Protein AF-A0A813GKT7-F1 (afdb_monomer)

Foldseek 3Di:
DDDDDDDDDDDDDPVVVVVVVVVVVVVCVVVVVVPPPVPPLCLALQLVQLLVCQVVLPQFQAWEDDQNDIGRHHLLLLVLQFVQSVCCCVVPVPPDSYDYDYDNPTDVQLVVQLVVCSRNVDGDGDLVSLLVNLVVCVVRVRLSSNLRSLVSLVVPDDPVCPVVSVVSLVVVVVPPSSVVVVVCVVPDVDPPDCVVVVSVVVSSVSQLSSLVCCQPVLPSQQAWEDEPNDIDRHRLSLLLSQFVVSVVQCVDPDPCVVVSYHYDPPADPQLVSQLRSCSRNVDRDGPLVCLLVNLVVCVVRVRLSSVLVSLVVLQVPDDLVCLQVNLVSLLVCCVRPSSVVSNVVSVVVCVVDPSSVCSNVVVVCVVVVVVVVVVVVVVVVCVVVPDDPPDPPPVVVVVVVCVVVVVVPVNPDDPVVQPDDFDDDDDDGDDDPDPDDDDDDDPVVVVVVVVD

InterPro domains:
  IPR000210 BTB/POZ domain [PF00651] (52-152)
  IPR000210 BTB/POZ domain [PF00651] (213-315)
  IPR000210 BTB/POZ domain [PS50097] (60-127)
  IPR000210 BTB/POZ domain [PS50097] (221-288)
  IPR000210 BTB/POZ domain [SM00225] (60-157)
  IPR000210 BTB/POZ domain [SM00225] (221-318)
  IPR011333 SKP1/BTB/POZ domain superfamily [G3DSA:3.30.710.10] (30-182)
  IPR011333 SKP1/BTB/POZ domain superfamily [G3DSA:3.30.710.10] (190-343)
  IPR011333 SKP1/BTB/POZ domain superfamily [SSF54695] (42-154)
  IPR011333 SKP1/BTB/POZ domain superfamily [SSF54695] (209-316)

Sequence (452 aa):
MMDGGMSFLPVLSSSKVRDALGAMRRTSLDAGARRTSKKPKQGSLLQERAQHLWEKHEFTDATVTCEGSSFPVHRAVLASASPVLQRAFAGGMSEAASAKFGGRDSNPVPFEALLRFCYTGSLSCPAEGLPQLLELAMLFEMAALSEAAVDALFEGLVSENMRERGQLLKRHGGYPAVQYALRESLCNPLASVDESASKKRKQACLLEERAQHLWEKREFTDATVTCEGSSFPVHRAVLASASPVFQRAFAGGMSEAASARYAIRDSNPVPVEALLRFCYTGSLSCPAEGLPQLLELAVLYEVAALSEAVADALLEGLLPKNVRDRGQLLKRHGGHPGVQAVWPRFLYLVAADHLLAAAWRANQLALGELLMRSLVVMLLQGAKSGAGLGSALEFEGLTSAIEDAGLAWEMGWSIKEMGCSFFADGPVAFFALDTNKVAAPSKQLAAQFAAK

Solvent-accessible surface area (backbone atoms only — not comparable to full-atom values): 25897 Å² total; per-residue (Å²): 136,86,85,84,83,85,81,82,80,82,84,78,53,74,66,59,52,49,51,50,48,53,48,49,50,51,48,47,54,48,44,54,58,66,46,56,64,80,63,74,79,59,62,22,65,39,56,78,36,39,46,53,40,50,80,67,51,52,71,50,67,29,30,40,34,27,76,90,45,77,44,64,33,46,61,44,54,44,25,54,50,13,69,50,49,32,47,52,63,69,66,67,77,43,87,48,60,49,47,82,52,74,61,101,83,39,63,48,66,31,52,51,24,54,54,46,26,50,42,63,54,45,90,61,69,59,83,86,34,38,67,60,31,29,55,48,20,58,74,35,60,22,64,72,54,28,35,52,35,48,52,54,54,61,77,64,60,42,87,90,49,40,64,62,52,49,50,52,49,59,75,42,47,87,38,70,47,46,43,49,53,54,49,46,61,74,72,52,88,76,78,80,84,56,58,73,62,49,52,53,49,53,33,44,51,57,49,46,52,30,28,44,42,56,65,73,65,50,62,78,48,68,28,34,41,32,23,86,91,44,77,42,74,34,45,57,49,53,41,26,67,47,12,67,52,46,27,55,44,55,73,43,95,41,70,34,40,75,65,33,42,44,78,51,73,101,52,60,52,64,31,50,50,26,53,55,47,26,38,35,42,46,49,92,62,68,57,84,84,37,40,66,61,30,34,53,48,20,57,72,38,55,24,50,71,50,20,28,54,39,47,51,53,55,59,77,68,60,41,51,93,45,40,46,65,53,48,51,52,50,57,75,42,37,86,41,78,38,30,38,75,45,50,65,54,51,53,49,56,30,72,73,30,71,61,38,36,49,43,45,44,68,62,54,45,61,59,53,49,49,53,48,49,53,50,51,50,52,54,56,50,44,60,71,69,69,59,72,97,78,64,82,76,57,67,66,57,56,51,48,49,44,56,73,65,56,72,57,69,86,70,81,62,58,74,78,77,70,72,72,78,86,81,88,78,72,101,66,92,76,92,75,82,83,81,64,101,64,83,82,78,62,79,68,63,64,57,62,62,75,75,113

Nearest PDB structures (foldseek):
  3htm-assembly1_B  TM=8.707E-01  e=2.021E-07  Homo sapiens
  4j8z-assembly1_A  TM=7.954E-01  e=6.667E-08  Homo sapiens
  8h3r-assembly1_B  TM=7.547E-01  e=1.204E-06  Homo sapiens
  4hxi-assembly1_A  TM=6.220E-01  e=2.973E-07  Homo sapiens
  8h37-assembly1_N  TM=7.576E-01  e=1.858E-06  Homo sapiens

Organism: Polarella glacialis (NCBI:txid89957)

Secondary structure (DSSP, 8-state):
------PPPP---HHHHHHHHHHHHHHHHHHHHHS---------HHHHHHHHHHHTTTT--EEEEETTEEEEE-HHHHHHH-HHHHHHHHSSTTSSSEEE---TT--HHHHHHHHHHHHHSS----TTTHHHHHHHHHHTT-HHHHHHHHHHHHHT--TTTHHHHHHHHHHTTTSHHHHHHHHHHHH-TT--SSHHHHHHHHHHHHHHHHHHHHHHH-TT--EEEEETTEEEEE-HHHHHHH-HHHHHHHHSSSHHHHHTEEE--S--HHHHHHHHHHHHH------TTTHHHHHHHHHHTT-HHHHHHHHHHHHHT--TTTHHHHHHHHHHTTTSHHHHTTHHHHHHHHHH-HHHHHHHHHHHHHHHHHHHHHHHHHHHHHHHTT--S-S---HHHHHHHHHHTT-STTS---TTTTT------SS------------PPPHHHHHHHTT-

Radius of gyration: 32.95 Å; Cα contacts (8 Å, |Δi|>4): 446; chains: 1; bounding box: 101×41×103 Å

Structure (mmCIF, N/CA/C/O backbone):
data_AF-A0A813GKT7-F1
#
_entry.id   AF-A0A813GKT7-F1
#
loop_
_atom_site.group_PDB
_atom_site.id
_atom_site.type_symbol
_atom_site.label_atom_id
_atom_site.label_alt_id
_atom_site.label_comp_id
_atom_site.label_asym_id
_atom_site.label_entity_id
_atom_site.label_seq_id
_atom_site.pdbx_PDB_ins_code
_atom_site.Cartn_x
_atom_site.Cartn_y
_atom_site.Cartn_z
_atom_site.occupancy
_atom_site.B_iso_or_equiv
_atom_site.auth_seq_id
_atom_site.auth_comp_id
_atom_site.auth_asym_id
_atom_site.auth_atom_id
_atom_site.pdbx_PDB_model_num
ATOM 1 N N . MET A 1 1 ? 72.538 23.166 -3.662 1.00 34.31 1 MET A N 1
ATOM 2 C CA . MET A 1 1 ? 72.496 22.350 -4.892 1.00 34.31 1 MET A CA 1
ATOM 3 C C . MET A 1 1 ? 71.617 21.155 -4.587 1.00 34.31 1 MET A C 1
ATOM 5 O O . MET A 1 1 ? 71.863 20.490 -3.593 1.00 34.31 1 MET A O 1
ATOM 9 N N . MET A 1 2 ? 70.509 21.032 -5.315 1.00 29.70 2 MET A N 1
ATOM 10 C CA . MET A 1 2 ? 69.467 20.029 -5.103 1.00 29.70 2 MET A CA 1
ATOM 11 C C . MET A 1 2 ? 69.839 18.734 -5.829 1.00 29.70 2 MET A C 1
ATOM 13 O O . MET A 1 2 ? 70.113 18.796 -7.023 1.00 29.70 2 MET A O 1
ATOM 17 N N . ASP A 1 3 ? 69.783 17.598 -5.136 1.00 29.12 3 ASP A N 1
ATOM 18 C CA . ASP A 1 3 ? 69.735 16.270 -5.753 1.00 29.12 3 ASP A CA 1
ATOM 19 C C . ASP A 1 3 ? 68.274 15.809 -5.807 1.00 29.12 3 ASP A C 1
ATOM 21 O O . ASP A 1 3 ? 67.636 15.563 -4.783 1.00 29.12 3 ASP A O 1
ATOM 25 N N . GLY A 1 4 ? 67.726 15.748 -7.022 1.00 29.77 4 GLY A N 1
ATOM 26 C CA . GLY A 1 4 ? 66.394 15.228 -7.313 1.00 29.77 4 GLY A CA 1
ATOM 27 C C . GLY A 1 4 ? 66.468 13.775 -7.774 1.00 29.77 4 GLY A C 1
ATOM 28 O O . GLY A 1 4 ? 66.758 13.509 -8.936 1.00 29.77 4 GLY A O 1
ATOM 29 N N . GLY A 1 5 ? 66.170 12.835 -6.877 1.00 28.81 5 GLY A N 1
ATOM 30 C CA . GLY A 1 5 ? 65.927 11.435 -7.225 1.00 28.81 5 GLY A CA 1
ATOM 31 C C . GLY A 1 5 ? 64.455 11.210 -7.576 1.00 28.81 5 GLY A C 1
ATOM 32 O O . GLY A 1 5 ? 63.603 11.232 -6.692 1.00 28.81 5 GLY A O 1
ATOM 33 N N . MET A 1 6 ? 64.144 10.982 -8.855 1.00 29.06 6 MET A N 1
ATOM 34 C CA . MET A 1 6 ? 62.836 10.470 -9.276 1.00 29.06 6 MET A CA 1
ATOM 35 C C . MET A 1 6 ? 62.795 8.946 -9.117 1.00 29.06 6 MET A C 1
ATOM 37 O O . MET A 1 6 ? 63.501 8.220 -9.816 1.00 29.06 6 MET A O 1
ATOM 41 N N . SER A 1 7 ? 61.948 8.455 -8.215 1.00 31.45 7 SER A N 1
ATOM 42 C CA . SER A 1 7 ? 61.589 7.042 -8.107 1.00 31.45 7 SER A CA 1
ATOM 43 C C . SER A 1 7 ? 60.454 6.710 -9.085 1.00 31.45 7 SER A C 1
ATOM 45 O O . SER A 1 7 ? 59.370 7.287 -9.042 1.00 31.45 7 SER A O 1
ATOM 47 N N . PHE A 1 8 ? 60.709 5.766 -9.992 1.00 28.56 8 PHE A N 1
ATOM 48 C CA . PHE A 1 8 ? 59.700 5.194 -10.885 1.00 28.56 8 PHE A CA 1
ATOM 49 C C . PHE A 1 8 ? 58.708 4.329 -10.087 1.00 28.56 8 PHE A C 1
ATOM 51 O O . PHE A 1 8 ? 59.113 3.409 -9.375 1.00 28.56 8 PHE A O 1
ATOM 58 N N . LEU A 1 9 ? 57.404 4.589 -10.231 1.00 28.92 9 LEU A N 1
ATOM 59 C CA . LEU A 1 9 ? 56.345 3.682 -9.771 1.00 28.92 9 LEU A CA 1
ATOM 60 C C . LEU A 1 9 ? 56.322 2.406 -10.640 1.00 28.92 9 LEU A C 1
ATOM 62 O O . LEU A 1 9 ? 56.526 2.496 -11.854 1.00 28.92 9 LEU A O 1
ATOM 66 N N . PRO A 1 10 ? 56.055 1.215 -10.069 1.00 33.56 10 PRO A N 1
ATOM 67 C CA . PRO A 1 10 ? 56.114 -0.031 -10.819 1.00 33.56 10 PRO A CA 1
ATOM 68 C C . PRO A 1 10 ? 54.888 -0.194 -11.728 1.00 33.56 10 PRO A C 1
ATOM 70 O O . PRO A 1 10 ? 53.742 -0.090 -11.291 1.00 33.56 10 PRO A O 1
ATOM 73 N N . VAL A 1 11 ? 55.140 -0.513 -12.998 1.00 36.84 11 VAL A N 1
ATOM 74 C CA . VAL A 1 11 ? 54.123 -0.918 -13.978 1.00 36.84 11 VAL A CA 1
ATOM 75 C C . VAL A 1 11 ? 53.544 -2.274 -13.554 1.00 36.84 11 VAL A C 1
ATOM 77 O O . VAL A 1 11 ? 54.255 -3.278 -13.505 1.00 36.84 11 VAL A O 1
ATOM 80 N N . LEU A 1 12 ? 52.253 -2.318 -13.218 1.00 37.66 12 LEU A N 1
ATOM 81 C CA . LEU A 1 12 ? 51.559 -3.558 -12.855 1.00 37.66 12 LEU A CA 1
ATOM 82 C C . LEU A 1 12 ? 51.325 -4.437 -14.098 1.00 37.66 12 LEU A C 1
ATOM 84 O O . LEU A 1 12 ? 50.901 -3.955 -15.146 1.00 37.66 12 LEU A O 1
ATOM 88 N N . SER A 1 13 ? 51.571 -5.745 -13.977 1.00 44.50 13 SER A N 1
ATOM 89 C CA . SER A 1 13 ? 51.350 -6.720 -15.053 1.00 44.50 13 SER A CA 1
ATOM 90 C C . SER A 1 13 ? 49.856 -6.935 -15.352 1.00 44.50 13 SER A C 1
ATOM 92 O O . SER A 1 13 ? 49.015 -6.862 -14.457 1.00 44.50 13 SER A O 1
ATOM 94 N N . SER A 1 14 ? 49.523 -7.271 -16.608 1.00 45.19 14 SER A N 1
ATOM 95 C CA . SER A 1 14 ? 48.142 -7.464 -17.106 1.00 45.19 14 SER A CA 1
ATOM 96 C C . SER A 1 14 ? 47.293 -8.435 -16.264 1.00 45.19 14 SER A C 1
ATOM 98 O O . SER A 1 14 ? 46.092 -8.223 -16.104 1.00 45.19 14 SER A O 1
ATOM 100 N N . SER A 1 15 ? 47.909 -9.462 -15.667 1.00 41.78 15 SER A N 1
ATOM 101 C CA . SER A 1 15 ? 47.234 -10.385 -14.743 1.00 41.78 15 SER A CA 1
ATOM 102 C C . SER A 1 15 ? 46.820 -9.706 -13.436 1.00 41.78 15 SER A C 1
ATOM 104 O O . SER A 1 15 ? 45.670 -9.817 -13.031 1.00 41.78 15 SER A O 1
ATOM 106 N N . LYS A 1 16 ? 47.705 -8.904 -12.835 1.00 42.78 16 LYS A N 1
ATOM 107 C CA . LYS A 1 16 ? 47.433 -8.167 -11.593 1.00 42.78 16 LYS A CA 1
ATOM 108 C C . LYS A 1 16 ? 46.388 -7.067 -11.789 1.00 42.78 16 LYS A C 1
ATOM 110 O O . LYS A 1 16 ? 45.598 -6.818 -10.886 1.00 42.78 16 LYS A O 1
ATOM 115 N N . VAL A 1 17 ? 46.334 -6.453 -12.975 1.00 43.88 17 VAL A N 1
ATOM 116 C CA . VAL A 1 17 ? 45.268 -5.505 -13.353 1.00 43.88 17 VAL A CA 1
ATOM 117 C C . VAL A 1 17 ? 43.922 -6.221 -13.501 1.00 43.88 17 VAL A C 1
ATOM 119 O O . VAL A 1 17 ? 42.905 -5.713 -13.037 1.00 43.88 17 VAL A O 1
ATOM 122 N N . ARG A 1 18 ? 43.904 -7.424 -14.090 1.00 41.88 18 ARG A N 1
ATOM 123 C CA . ARG A 1 18 ? 42.689 -8.241 -14.235 1.00 41.88 18 ARG A CA 1
ATOM 124 C C . ARG A 1 18 ? 42.170 -8.747 -12.889 1.00 41.88 18 ARG A C 1
ATOM 126 O O . ARG A 1 18 ? 40.963 -8.717 -12.663 1.00 41.88 18 ARG A O 1
ATOM 133 N N . ASP A 1 19 ? 43.066 -9.131 -11.986 1.00 44.91 19 ASP A N 1
ATOM 134 C CA . ASP A 1 19 ? 42.717 -9.555 -10.628 1.00 44.91 19 ASP A CA 1
ATOM 135 C C . ASP A 1 19 ? 42.240 -8.374 -9.773 1.00 44.91 19 ASP A C 1
ATOM 137 O O . ASP A 1 19 ? 41.256 -8.507 -9.047 1.00 44.91 19 ASP A O 1
ATOM 141 N N . ALA A 1 20 ? 42.846 -7.189 -9.926 1.00 39.75 20 ALA A N 1
ATOM 142 C CA . ALA A 1 20 ? 42.386 -5.955 -9.288 1.00 39.75 20 ALA A CA 1
ATOM 143 C C . ALA A 1 20 ? 41.019 -5.490 -9.825 1.00 39.75 20 ALA A C 1
ATOM 145 O O . ALA A 1 20 ? 40.165 -5.088 -9.040 1.00 39.75 20 ALA A O 1
ATOM 146 N N . LEU A 1 21 ? 40.764 -5.614 -11.134 1.00 41.53 21 LEU A N 1
ATOM 147 C CA . LEU A 1 21 ? 39.454 -5.352 -11.748 1.00 41.53 21 LEU A CA 1
ATOM 148 C C . LEU A 1 21 ? 38.406 -6.394 -11.338 1.00 41.53 21 LEU A C 1
ATOM 150 O O . LEU A 1 21 ? 37.258 -6.038 -11.089 1.00 41.53 21 LEU A O 1
ATOM 154 N N . GLY A 1 22 ? 38.781 -7.670 -11.219 1.00 37.72 22 GLY A N 1
ATOM 155 C CA . GLY A 1 22 ? 37.910 -8.742 -10.731 1.00 37.72 22 GLY A CA 1
ATOM 156 C C . GLY A 1 22 ? 37.597 -8.627 -9.236 1.00 37.72 22 GLY A C 1
ATOM 157 O O . GLY A 1 22 ? 36.493 -8.971 -8.808 1.00 37.72 22 GLY A O 1
ATOM 158 N N . ALA A 1 23 ? 38.539 -8.111 -8.444 1.00 40.16 23 ALA A N 1
ATOM 159 C CA . ALA A 1 23 ? 38.333 -7.741 -7.050 1.00 40.16 23 ALA A CA 1
ATOM 160 C C . ALA A 1 23 ? 37.470 -6.477 -6.936 1.00 40.16 23 ALA A C 1
ATOM 162 O O . ALA A 1 23 ? 36.547 -6.484 -6.137 1.00 40.16 23 ALA A O 1
ATOM 163 N N . MET A 1 24 ? 37.669 -5.460 -7.787 1.00 36.12 24 MET A N 1
ATOM 164 C CA . MET A 1 24 ? 36.801 -4.275 -7.876 1.00 36.12 24 MET A CA 1
ATOM 165 C C . MET A 1 24 ? 35.384 -4.602 -8.350 1.00 36.12 24 MET A C 1
ATOM 167 O O . MET A 1 24 ? 34.434 -3.990 -7.882 1.00 36.12 24 MET A O 1
ATOM 171 N N . ARG A 1 25 ? 35.199 -5.582 -9.244 1.00 38.25 25 ARG A N 1
ATOM 172 C CA . ARG A 1 25 ? 33.864 -6.060 -9.645 1.00 38.25 25 ARG A CA 1
ATOM 173 C C . ARG A 1 25 ? 33.168 -6.775 -8.494 1.00 38.25 25 ARG A C 1
ATOM 175 O O . ARG A 1 25 ? 31.987 -6.542 -8.279 1.00 38.25 25 ARG A O 1
ATOM 182 N N . ARG A 1 26 ? 33.899 -7.592 -7.729 1.00 38.06 26 ARG A N 1
ATOM 183 C CA . ARG A 1 26 ? 33.378 -8.252 -6.524 1.00 38.06 26 ARG A CA 1
ATOM 184 C C . ARG A 1 26 ? 33.107 -7.266 -5.398 1.00 38.06 26 ARG A C 1
ATOM 186 O O . ARG A 1 26 ? 32.056 -7.364 -4.797 1.00 38.06 26 ARG A O 1
ATOM 193 N N . THR A 1 27 ? 33.960 -6.268 -5.175 1.00 38.88 27 THR A N 1
ATOM 194 C CA . THR A 1 27 ? 33.705 -5.208 -4.195 1.00 38.88 27 THR A CA 1
ATOM 195 C C . THR A 1 27 ? 32.707 -4.174 -4.686 1.00 38.88 27 THR A C 1
ATOM 197 O O . THR A 1 27 ? 32.141 -3.515 -3.844 1.00 38.88 27 THR A O 1
ATOM 200 N N . SER A 1 28 ? 32.431 -4.027 -5.983 1.00 33.75 28 SER A N 1
ATOM 201 C CA . SER A 1 28 ? 31.343 -3.184 -6.509 1.00 33.75 28 SER A CA 1
ATOM 202 C C . SER A 1 28 ? 30.001 -3.923 -6.506 1.00 33.75 28 SER A C 1
ATOM 204 O O . SER A 1 28 ? 28.976 -3.318 -6.222 1.00 33.75 28 SER A O 1
ATOM 206 N N . LEU A 1 29 ? 29.998 -5.245 -6.704 1.00 37.59 29 LEU A N 1
ATOM 207 C CA . LEU A 1 29 ? 28.835 -6.100 -6.443 1.00 37.59 29 LEU A CA 1
ATOM 208 C C . LEU A 1 29 ? 28.562 -6.210 -4.932 1.00 37.59 29 LEU A C 1
ATOM 210 O O . LEU A 1 29 ? 27.421 -6.053 -4.520 1.00 37.59 29 LEU A O 1
ATOM 214 N N . ASP A 1 30 ? 29.594 -6.355 -4.095 1.00 31.50 30 ASP A N 1
ATOM 215 C CA . ASP A 1 30 ? 29.473 -6.396 -2.630 1.00 31.50 30 ASP A CA 1
ATOM 216 C C . ASP A 1 30 ? 29.314 -5.009 -1.994 1.00 31.50 30 ASP A C 1
ATOM 218 O O . ASP A 1 30 ? 28.700 -4.909 -0.940 1.00 31.50 30 ASP A O 1
ATOM 222 N N . ALA A 1 31 ? 29.820 -3.921 -2.584 1.00 34.09 31 ALA A N 1
ATOM 223 C CA . ALA A 1 31 ? 29.543 -2.544 -2.148 1.00 34.09 31 ALA A CA 1
ATOM 224 C C . ALA A 1 31 ? 28.261 -1.999 -2.774 1.00 34.09 31 ALA A C 1
ATOM 226 O O . ALA A 1 31 ? 27.678 -1.089 -2.201 1.00 34.09 31 ALA A O 1
ATOM 227 N N . GLY A 1 32 ? 27.787 -2.575 -3.879 1.00 32.09 32 GLY A N 1
ATOM 228 C CA . GLY A 1 32 ? 26.411 -2.465 -4.360 1.00 32.09 32 GLY A CA 1
ATOM 229 C C . GLY A 1 32 ? 25.438 -3.283 -3.506 1.00 32.09 32 GLY A C 1
ATOM 230 O O . GLY A 1 32 ? 24.293 -2.885 -3.353 1.00 32.09 32 GLY A O 1
ATOM 231 N N . ALA A 1 33 ? 25.907 -4.357 -2.859 1.00 33.66 33 ALA A N 1
ATOM 232 C CA . ALA A 1 33 ? 25.146 -5.106 -1.857 1.00 33.66 33 ALA A CA 1
ATOM 233 C C . ALA A 1 33 ? 25.251 -4.512 -0.432 1.00 33.66 33 ALA A C 1
ATOM 235 O O . ALA A 1 33 ? 24.319 -4.650 0.355 1.00 33.66 33 ALA A O 1
ATOM 236 N N . ARG A 1 34 ? 26.357 -3.828 -0.080 1.00 29.59 34 ARG A N 1
ATOM 237 C CA . ARG A 1 34 ? 26.596 -3.186 1.240 1.00 29.59 34 ARG A CA 1
ATOM 238 C C . ARG A 1 34 ? 26.280 -1.698 1.287 1.00 29.59 34 ARG A C 1
ATOM 240 O O . ARG A 1 34 ? 25.958 -1.195 2.358 1.00 29.59 34 ARG A O 1
ATOM 247 N N . ARG A 1 35 ? 26.250 -1.000 0.151 1.00 34.12 35 ARG A N 1
ATOM 248 C CA . ARG A 1 35 ? 25.217 0.010 -0.060 1.00 34.12 35 ARG A CA 1
ATOM 249 C C . ARG A 1 35 ? 23.969 -0.771 -0.413 1.00 34.12 35 ARG A C 1
ATOM 251 O O . ARG A 1 35 ? 23.474 -0.699 -1.528 1.00 34.12 35 ARG A O 1
ATOM 258 N N . THR A 1 36 ? 23.394 -1.422 0.597 1.00 32.25 36 THR A N 1
ATOM 259 C CA . THR A 1 36 ? 21.953 -1.310 0.709 1.00 32.25 36 THR A CA 1
ATOM 260 C C . THR A 1 36 ? 21.706 0.174 0.500 1.00 32.25 36 THR A C 1
ATOM 262 O O . THR A 1 36 ? 22.092 1.003 1.336 1.00 32.25 36 THR A O 1
ATOM 265 N N . SER A 1 37 ? 21.134 0.529 -0.651 1.00 30.39 37 SER A N 1
ATOM 266 C CA . SER A 1 37 ? 20.212 1.640 -0.695 1.00 30.39 37 SER A CA 1
ATOM 267 C C . SER A 1 37 ? 19.573 1.657 0.688 1.00 30.39 37 SER A C 1
ATOM 269 O O . SER A 1 37 ? 19.085 0.613 1.148 1.00 30.39 37 SER A O 1
ATOM 271 N N . LYS A 1 38 ? 19.594 2.786 1.395 1.00 32.44 38 LYS A N 1
ATOM 272 C CA . LYS A 1 38 ? 18.432 3.038 2.233 1.00 32.44 38 LYS A CA 1
ATOM 273 C C . LYS A 1 38 ? 17.289 2.911 1.233 1.00 32.44 38 LYS A C 1
ATOM 275 O O . LYS A 1 38 ? 17.041 3.864 0.506 1.00 32.44 38 LYS A O 1
ATOM 280 N N . LYS A 1 39 ? 16.730 1.697 1.077 1.00 31.28 39 LYS A N 1
ATOM 281 C CA . LYS A 1 39 ? 15.491 1.490 0.357 1.00 31.28 39 LYS A CA 1
ATOM 282 C C . LYS A 1 39 ? 14.633 2.559 1.010 1.00 31.28 39 LYS A C 1
ATOM 284 O O . LYS A 1 39 ? 14.606 2.572 2.255 1.00 31.28 39 LYS A O 1
ATOM 289 N N . PRO A 1 40 ? 14.062 3.524 0.270 1.00 33.59 40 PRO A N 1
ATOM 290 C CA . PRO A 1 40 ? 12.991 4.288 0.874 1.00 33.59 40 PRO A CA 1
ATOM 291 C C . PRO A 1 40 ? 12.106 3.227 1.522 1.00 33.59 40 PRO A C 1
ATOM 293 O O . PRO A 1 40 ? 11.829 2.193 0.910 1.00 33.59 40 PRO A O 1
ATOM 296 N N . LYS A 1 41 ? 11.881 3.363 2.830 1.00 44.16 41 LYS A N 1
ATOM 297 C CA . LYS A 1 41 ? 10.975 2.475 3.543 1.00 44.16 41 LYS A CA 1
ATOM 298 C C . LYS A 1 41 ? 9.649 2.709 2.836 1.00 44.16 41 LYS A C 1
ATOM 300 O O . LYS A 1 41 ? 9.001 3.707 3.123 1.00 44.16 41 LYS A O 1
ATOM 305 N N . GLN A 1 42 ? 9.340 1.884 1.837 1.00 43.06 42 GLN A N 1
ATOM 306 C CA . GLN A 1 42 ? 8.120 1.924 1.039 1.00 43.06 42 GLN A CA 1
ATOM 307 C C . GLN A 1 42 ? 6.991 1.371 1.915 1.00 43.06 42 GLN A C 1
ATOM 309 O O . GLN A 1 42 ? 6.312 0.421 1.548 1.00 43.06 42 GLN A O 1
ATOM 314 N N . GLY A 1 43 ? 6.848 1.954 3.112 1.00 41.06 43 GLY A N 1
ATOM 315 C CA . GLY A 1 43 ? 5.642 1.850 3.908 1.00 41.06 43 GLY A CA 1
ATOM 316 C C . GLY A 1 43 ? 4.525 2.365 3.019 1.00 41.06 43 GLY A C 1
ATOM 317 O O . GLY A 1 43 ? 4.648 3.425 2.406 1.00 41.06 43 GLY A O 1
ATOM 318 N N . SER A 1 44 ? 3.538 1.503 2.840 1.00 52.75 44 SER A N 1
ATOM 319 C CA . SER A 1 44 ? 2.592 1.496 1.736 1.00 52.75 44 SER A CA 1
ATOM 320 C C . SER A 1 44 ? 2.023 2.878 1.400 1.00 52.75 44 SER A C 1
ATOM 322 O O . SER A 1 44 ? 1.593 3.633 2.269 1.00 52.75 44 SER A O 1
ATOM 324 N N . LEU A 1 45 ? 1.925 3.190 0.108 1.00 59.94 45 LEU A N 1
ATOM 325 C CA . LEU A 1 45 ? 1.205 4.378 -0.373 1.00 59.94 45 LEU A CA 1
ATOM 326 C C . LEU A 1 45 ? -0.231 4.429 0.174 1.00 59.94 45 LEU A C 1
ATOM 328 O O . LEU A 1 45 ? -0.773 5.512 0.368 1.00 59.94 45 LEU A O 1
ATOM 332 N N . LEU A 1 46 ? -0.838 3.270 0.466 1.00 63.62 46 LEU A N 1
ATOM 333 C CA . LEU A 1 46 ? -2.130 3.197 1.141 1.00 63.62 46 LEU A CA 1
ATOM 334 C C . LEU A 1 46 ? -2.117 3.773 2.555 1.00 63.62 46 LEU A C 1
ATOM 336 O O . LEU A 1 46 ? -3.106 4.382 2.934 1.00 63.62 46 LEU A O 1
ATOM 340 N N . GLN A 1 47 ? -1.047 3.633 3.336 1.00 62.06 47 GLN A N 1
ATOM 341 C CA . GLN A 1 47 ? -0.998 4.165 4.704 1.00 62.06 47 GLN A CA 1
ATOM 342 C C . GLN A 1 47 ? -1.084 5.677 4.762 1.00 62.06 47 GLN A C 1
ATOM 344 O O . GLN A 1 47 ? -1.837 6.221 5.565 1.00 62.06 47 GLN A O 1
ATOM 349 N N . GLU A 1 48 ? -0.326 6.354 3.902 1.00 63.56 48 GLU A N 1
ATOM 350 C CA . GLU A 1 48 ? -0.339 7.816 3.831 1.00 63.56 48 GLU A CA 1
ATOM 351 C C . GLU A 1 48 ? -1.690 8.340 3.326 1.00 63.56 48 GLU A C 1
ATOM 353 O O . GLU A 1 48 ? -2.081 9.470 3.614 1.00 63.56 48 GLU A O 1
ATOM 358 N N . ARG A 1 49 ? -2.426 7.505 2.588 1.00 75.31 49 ARG A N 1
ATOM 359 C CA . ARG A 1 49 ? -3.640 7.894 1.870 1.00 75.31 49 ARG A CA 1
ATOM 360 C C . ARG A 1 49 ? -4.937 7.418 2.529 1.00 75.31 49 ARG A C 1
ATOM 362 O O . ARG A 1 49 ? -5.978 8.030 2.314 1.00 75.31 49 ARG A O 1
ATOM 369 N N . ALA A 1 50 ? -4.894 6.391 3.376 1.00 73.25 50 ALA A N 1
ATOM 370 C CA . ALA A 1 50 ? -6.059 5.850 4.076 1.00 73.25 50 ALA A CA 1
ATOM 371 C C . ALA A 1 50 ? -6.681 6.881 5.026 1.00 73.25 50 ALA A C 1
ATOM 373 O O . ALA A 1 50 ? -7.903 7.005 5.085 1.00 73.25 50 ALA A O 1
ATOM 374 N N . GLN A 1 51 ? -5.856 7.664 5.726 1.00 76.94 51 GLN A N 1
ATOM 375 C CA . GLN A 1 51 ? -6.350 8.756 6.566 1.00 76.94 51 GLN A CA 1
ATOM 376 C C . GLN A 1 51 ? -7.100 9.808 5.737 1.00 76.94 51 GLN A C 1
ATOM 378 O O . GLN A 1 51 ? -8.189 10.226 6.117 1.00 76.94 51 GLN A O 1
ATOM 383 N N . HIS A 1 52 ? -6.552 10.185 4.581 1.00 81.06 52 HIS A N 1
ATOM 384 C CA . HIS A 1 52 ? -7.163 11.166 3.682 1.00 81.06 52 HIS A CA 1
ATOM 385 C C . HIS A 1 52 ? -8.502 10.687 3.111 1.00 81.06 52 HIS A C 1
ATOM 387 O O . HIS A 1 52 ? -9.466 11.452 3.103 1.00 81.06 52 HIS A O 1
ATOM 393 N N . LEU A 1 53 ? -8.588 9.409 2.717 1.00 76.62 53 LEU A N 1
ATOM 394 C CA . LEU A 1 53 ? -9.841 8.784 2.278 1.00 76.62 53 LEU A CA 1
ATOM 395 C C . LEU A 1 53 ? -10.939 8.914 3.336 1.00 76.62 53 LEU A C 1
ATOM 397 O O . LEU A 1 53 ? -12.089 9.208 3.011 1.00 76.62 53 LEU A O 1
ATOM 401 N N . TRP A 1 54 ? -10.590 8.717 4.607 1.00 82.56 54 TRP A N 1
ATOM 402 C CA . TRP A 1 54 ? -11.562 8.864 5.676 1.00 82.56 54 TRP A CA 1
ATOM 403 C C . TRP A 1 54 ? -11.909 10.325 5.965 1.00 82.56 54 TRP A C 1
ATOM 405 O O . TRP A 1 54 ? -13.091 10.648 6.014 1.00 82.56 54 TRP A O 1
ATOM 415 N N . GLU A 1 55 ? -10.927 11.218 6.092 1.00 85.62 55 GLU A N 1
ATOM 416 C CA . GLU A 1 55 ? -11.173 12.642 6.378 1.00 85.62 55 GLU A CA 1
ATOM 417 C C . GLU A 1 55 ? -12.059 13.315 5.322 1.00 85.62 55 GLU A C 1
ATOM 419 O O . GLU A 1 55 ? -12.842 14.206 5.644 1.00 85.62 55 GLU A O 1
ATOM 424 N N . LYS A 1 56 ? -11.962 12.880 4.063 1.00 85.62 56 LYS A N 1
ATOM 425 C CA . LYS A 1 56 ? -12.795 13.395 2.971 1.00 85.62 56 LYS A CA 1
ATOM 426 C C . LYS A 1 56 ? -14.092 12.627 2.735 1.00 85.62 56 LYS A C 1
ATOM 428 O O . LYS A 1 56 ? -14.909 13.073 1.934 1.00 85.62 56 LYS A O 1
ATOM 433 N N . HIS A 1 57 ? -14.273 11.483 3.392 1.00 87.56 57 HIS A N 1
ATOM 434 C CA . HIS A 1 57 ? -15.398 10.567 3.179 1.00 87.56 57 HIS A CA 1
ATOM 435 C C . HIS A 1 57 ? -15.581 10.118 1.712 1.00 87.56 57 HIS A C 1
ATOM 437 O O . HIS A 1 57 ? -16.676 9.714 1.310 1.00 87.56 57 HIS A O 1
ATOM 443 N N . GLU A 1 58 ? -14.517 10.166 0.906 1.00 86.44 58 GLU A N 1
ATOM 444 C CA . GLU A 1 58 ? -14.541 9.741 -0.495 1.00 86.44 58 GLU A CA 1
ATOM 445 C C . GLU A 1 58 ? -14.642 8.212 -0.568 1.00 86.44 58 GLU A C 1
ATOM 447 O O . GLU A 1 58 ? -13.908 7.517 0.124 1.00 86.44 58 GLU A O 1
ATOM 452 N N . PHE A 1 59 ? -15.522 7.687 -1.429 1.00 87.00 59 PHE A N 1
ATOM 453 C CA . PHE A 1 59 ? -15.691 6.242 -1.679 1.00 87.00 59 PHE A CA 1
ATOM 454 C C . PHE A 1 59 ? -16.091 5.389 -0.461 1.00 87.00 59 PHE A C 1
ATOM 456 O O . PHE A 1 59 ? -15.897 4.173 -0.470 1.00 87.00 59 PHE A O 1
ATOM 463 N N . THR A 1 60 ? -16.687 5.998 0.565 1.00 89.94 60 THR A N 1
ATOM 464 C CA . THR A 1 60 ? -17.231 5.250 1.706 1.00 89.94 60 THR A CA 1
ATOM 465 C C . THR A 1 60 ? -18.421 4.386 1.280 1.00 89.94 60 THR A C 1
ATOM 467 O O . THR A 1 60 ? -19.296 4.827 0.535 1.00 89.94 60 THR A O 1
ATOM 470 N N . ASP A 1 61 ? -18.441 3.134 1.737 1.00 87.25 61 ASP A N 1
ATOM 471 C CA . ASP A 1 61 ? -19.412 2.101 1.343 1.00 87.25 61 ASP A CA 1
ATOM 472 C C . ASP A 1 61 ? -20.274 1.614 2.521 1.00 87.25 61 ASP A C 1
ATOM 474 O O . ASP A 1 61 ? -21.183 0.798 2.349 1.00 87.25 61 ASP A O 1
ATOM 478 N N . ALA A 1 62 ? -20.015 2.131 3.725 1.00 87.56 62 ALA A N 1
ATOM 479 C CA . ALA A 1 62 ? -20.839 1.920 4.902 1.00 87.56 62 ALA A CA 1
ATOM 480 C C . ALA A 1 62 ? -20.811 3.128 5.843 1.00 87.56 62 ALA A C 1
ATOM 482 O O . ALA A 1 62 ? -19.882 3.930 5.859 1.00 87.56 62 ALA A O 1
ATOM 483 N N . THR A 1 63 ? -21.832 3.224 6.687 1.00 87.81 63 THR A N 1
ATOM 484 C CA . THR A 1 63 ? -21.886 4.158 7.812 1.00 87.81 63 THR A CA 1
ATOM 485 C C . THR A 1 63 ? -21.983 3.384 9.115 1.00 87.81 63 THR A C 1
ATOM 487 O O . THR A 1 63 ? -22.849 2.532 9.283 1.00 87.81 63 THR A O 1
ATOM 490 N N . VAL A 1 64 ? -21.124 3.688 10.075 1.00 86.62 64 VAL A N 1
ATOM 491 C CA . VAL A 1 64 ? -21.239 3.139 11.422 1.00 86.62 64 VAL A CA 1
ATOM 492 C C . VAL A 1 64 ? -21.868 4.168 12.345 1.00 86.62 64 VAL A C 1
ATOM 494 O O . VAL A 1 64 ? -21.455 5.320 12.332 1.00 86.62 64 VAL A O 1
ATOM 497 N N . THR A 1 65 ? -22.841 3.775 13.167 1.00 84.81 65 THR A N 1
ATOM 498 C CA . THR A 1 65 ? -23.427 4.686 14.163 1.00 84.81 65 THR A CA 1
ATOM 499 C C . THR A 1 65 ? -23.132 4.252 15.593 1.00 84.81 65 THR A C 1
ATOM 501 O O . THR A 1 65 ? -23.365 3.085 15.910 1.00 84.81 65 THR A O 1
ATOM 504 N N . CYS A 1 66 ? -22.728 5.203 16.441 1.00 84.75 66 CYS A N 1
ATOM 505 C CA . CYS A 1 66 ? -22.516 5.049 17.884 1.00 84.75 66 CYS A CA 1
ATOM 506 C C . CYS A 1 66 ? -23.181 6.231 18.613 1.00 84.75 66 CYS A C 1
ATOM 508 O O . CYS A 1 66 ? -22.840 7.380 18.342 1.00 84.75 66 CYS A O 1
ATOM 510 N N . GLU A 1 67 ? -24.177 5.959 19.464 1.00 81.50 67 GLU A N 1
ATOM 511 C CA . GLU A 1 67 ? -24.922 6.967 20.253 1.00 81.50 67 GLU A CA 1
ATOM 512 C C . GLU A 1 67 ? -25.319 8.249 19.499 1.00 81.50 67 GLU A C 1
ATOM 514 O O . GLU A 1 67 ? -25.105 9.372 19.943 1.00 81.50 67 GLU A O 1
ATOM 519 N N . GLY A 1 68 ? -25.910 8.087 18.314 1.00 78.94 68 GLY A N 1
ATOM 520 C CA . GLY A 1 68 ? -26.369 9.213 17.492 1.00 78.94 68 GLY A CA 1
ATOM 521 C C . GLY A 1 68 ? -25.274 9.886 16.658 1.00 78.94 68 GLY A C 1
ATOM 522 O O . GLY A 1 68 ? -25.605 10.650 15.755 1.00 78.94 68 GLY A O 1
ATOM 523 N N . SER A 1 69 ? -24.001 9.551 16.876 1.00 87.69 69 SER A N 1
ATOM 524 C CA . SER A 1 69 ? -22.907 9.901 15.965 1.00 87.69 69 SER A CA 1
ATOM 525 C C . SER A 1 69 ? -22.871 8.925 14.791 1.00 87.69 69 SER A C 1
ATOM 527 O O . SER A 1 69 ? -23.083 7.724 14.974 1.00 87.69 69 SER A O 1
ATOM 529 N N . SER A 1 70 ? -22.598 9.426 13.587 1.00 88.88 70 SER A N 1
ATOM 530 C CA . SER A 1 70 ? -22.492 8.636 12.356 1.00 88.88 70 SER A CA 1
ATOM 531 C C . SER A 1 70 ? -21.124 8.821 11.709 1.00 88.88 70 SER A C 1
ATOM 533 O O . SER A 1 70 ? -20.713 9.949 11.449 1.00 88.88 70 SER A O 1
ATOM 535 N N . PHE A 1 71 ? -20.460 7.715 11.396 1.00 90.38 71 PHE A N 1
ATOM 536 C CA . PHE A 1 71 ? -19.110 7.671 10.854 1.00 90.38 71 PHE A CA 1
ATOM 537 C C . PHE A 1 71 ? -19.131 7.003 9.473 1.00 90.38 71 PHE A C 1
ATOM 539 O O . PHE A 1 71 ? -19.385 5.797 9.394 1.00 90.38 71 PHE A O 1
ATOM 546 N N . PRO A 1 72 ? -18.871 7.742 8.383 1.00 91.44 72 PRO A N 1
ATOM 547 C CA . PRO A 1 72 ? -18.668 7.158 7.059 1.00 91.44 72 PRO A CA 1
ATOM 548 C C . PRO A 1 72 ? -17.365 6.356 7.049 1.00 91.44 72 PRO A C 1
ATOM 550 O O . PRO A 1 72 ? -16.318 6.867 7.451 1.00 91.44 72 PRO A O 1
ATOM 553 N N . VAL A 1 73 ? -17.419 5.100 6.613 1.00 91.25 73 VAL A N 1
ATOM 554 C CA . VAL A 1 73 ? -16.291 4.168 6.676 1.00 91.25 73 VAL A CA 1
ATOM 555 C C . VAL A 1 73 ? -16.190 3.298 5.424 1.00 91.25 73 VAL A C 1
ATOM 557 O O . VAL A 1 73 ? -17.121 3.202 4.629 1.00 91.25 73 VAL A O 1
ATOM 560 N N . HIS A 1 74 ? -15.038 2.643 5.287 1.00 90.94 74 HIS A N 1
ATOM 561 C CA . HIS A 1 74 ? -14.759 1.635 4.277 1.00 90.94 74 HIS A CA 1
ATOM 562 C C . HIS A 1 74 ? -14.791 0.251 4.928 1.00 90.94 74 HIS A C 1
ATOM 564 O O . HIS A 1 74 ? -13.936 -0.056 5.769 1.00 90.94 74 HIS A O 1
ATOM 570 N N . ARG A 1 75 ? -15.741 -0.604 4.540 1.00 90.75 75 ARG A N 1
ATOM 571 C CA . ARG A 1 75 ? -15.901 -1.960 5.099 1.00 90.75 75 ARG A CA 1
ATOM 572 C C . ARG A 1 75 ? -14.612 -2.757 4.997 1.00 90.75 75 ARG A C 1
ATOM 574 O O . ARG A 1 75 ? -14.196 -3.354 5.983 1.00 90.75 75 ARG A O 1
ATOM 581 N N . ALA A 1 76 ? -13.948 -2.691 3.845 1.00 90.94 76 ALA A N 1
ATOM 582 C CA . ALA A 1 76 ? -12.690 -3.385 3.596 1.00 90.94 76 ALA A CA 1
ATOM 583 C C . ALA A 1 76 ? -11.590 -2.998 4.604 1.00 90.94 76 ALA A C 1
ATOM 585 O O . ALA A 1 76 ? -10.928 -3.868 5.170 1.00 90.94 76 ALA A O 1
ATOM 586 N N . VAL A 1 77 ? -11.427 -1.699 4.892 1.00 91.50 77 VAL A N 1
ATOM 587 C CA . VAL A 1 77 ? -10.408 -1.210 5.840 1.00 91.50 77 VAL A CA 1
ATOM 588 C C . VAL A 1 77 ? -10.700 -1.723 7.249 1.00 91.50 77 VAL A C 1
ATOM 590 O O . VAL A 1 77 ? -9.815 -2.274 7.903 1.00 91.50 77 VAL A O 1
ATOM 593 N N . LEU A 1 78 ? -11.949 -1.606 7.704 1.00 91.88 78 LEU A N 1
ATOM 594 C CA . LEU A 1 78 ? -12.367 -2.073 9.027 1.00 91.88 78 LEU A CA 1
ATOM 595 C C . LEU A 1 78 ? -12.260 -3.599 9.158 1.00 91.88 78 LEU A C 1
ATOM 597 O O . LEU A 1 78 ? -11.770 -4.093 10.171 1.00 91.88 78 LEU A O 1
ATOM 601 N N . ALA A 1 79 ? -12.671 -4.339 8.129 1.00 91.62 79 ALA A N 1
ATOM 602 C CA . ALA A 1 79 ? -12.580 -5.793 8.082 1.00 91.62 79 ALA A CA 1
ATOM 603 C C . ALA A 1 79 ? -11.127 -6.283 8.150 1.00 91.62 79 ALA A C 1
ATOM 605 O O . ALA A 1 79 ? -10.833 -7.215 8.890 1.00 91.62 79 ALA A O 1
ATOM 606 N N . SER A 1 80 ? -10.200 -5.603 7.464 1.00 91.88 80 SER A N 1
ATOM 607 C CA . SER A 1 80 ? -8.766 -5.918 7.554 1.00 91.88 80 SER A CA 1
ATOM 608 C C . SER A 1 80 ? -8.174 -5.656 8.946 1.00 91.88 80 SER A C 1
A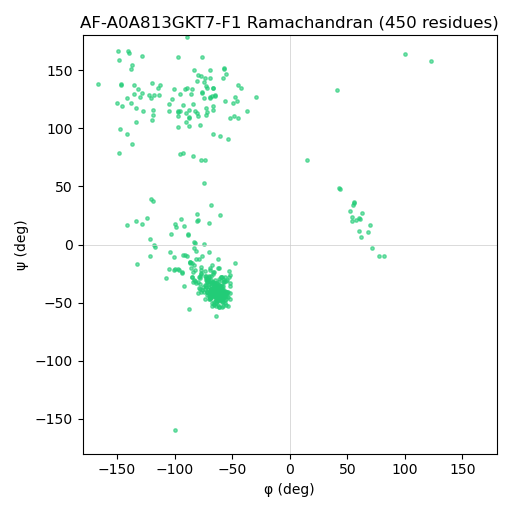TOM 610 O O . SER A 1 80 ? -7.153 -6.235 9.311 1.00 91.88 80 SER A O 1
ATOM 612 N N . ALA A 1 81 ? -8.800 -4.774 9.731 1.00 92.19 81 ALA A N 1
ATOM 613 C CA . ALA A 1 81 ? -8.323 -4.371 11.047 1.00 92.19 81 ALA A CA 1
ATOM 614 C C . ALA A 1 81 ? -8.927 -5.186 12.201 1.00 92.19 81 ALA A C 1
ATOM 616 O O . ALA A 1 81 ? -8.322 -5.229 13.273 1.00 92.19 81 ALA A O 1
ATOM 617 N N . SER A 1 82 ? -10.099 -5.795 12.000 1.00 92.94 82 SER A N 1
ATOM 618 C CA . SER A 1 82 ? -10.841 -6.525 13.028 1.00 92.94 82 SER A CA 1
ATOM 619 C C . SER A 1 82 ? -11.588 -7.726 12.428 1.00 92.94 82 SER A C 1
ATOM 621 O O . SER A 1 82 ? -12.523 -7.537 11.643 1.00 92.94 82 SER A O 1
ATOM 623 N N . PRO A 1 83 ? -11.278 -8.960 12.871 1.00 91.50 83 PRO A N 1
ATOM 624 C CA . PRO A 1 83 ? -12.031 -10.160 12.494 1.00 91.50 83 PRO A CA 1
ATOM 625 C C . PRO A 1 83 ? -13.509 -10.106 12.906 1.00 91.50 83 PRO A C 1
ATOM 627 O O . PRO A 1 83 ? -14.368 -10.738 12.287 1.00 91.50 83 PRO A O 1
ATOM 630 N N . VAL A 1 84 ? -13.831 -9.363 13.968 1.00 89.75 84 VAL A N 1
ATOM 631 C CA . VAL A 1 84 ? -15.213 -9.139 14.413 1.00 89.75 84 VAL A CA 1
ATOM 632 C C . VAL A 1 84 ? -15.952 -8.259 13.409 1.00 89.75 84 VAL A C 1
ATOM 634 O O . VAL A 1 84 ? -17.050 -8.621 12.986 1.00 89.75 84 VAL A O 1
ATOM 637 N N . LEU A 1 85 ? -15.344 -7.148 12.973 1.00 88.38 85 LEU A N 1
ATOM 638 C CA . LEU A 1 85 ? -15.924 -6.274 11.945 1.00 88.38 85 LEU A CA 1
ATOM 639 C C . LEU A 1 85 ? -16.040 -6.993 10.600 1.00 88.38 85 LEU A C 1
ATOM 641 O O . LEU A 1 85 ? -17.075 -6.888 9.946 1.00 88.38 85 LEU A O 1
ATOM 645 N N . GLN A 1 86 ? -15.032 -7.779 10.219 1.00 89.31 86 GLN A N 1
ATOM 646 C CA . GLN A 1 86 ? -15.075 -8.623 9.026 1.00 89.31 86 GLN A CA 1
ATOM 647 C C . GLN A 1 86 ? -16.313 -9.533 9.033 1.00 89.31 86 GLN A C 1
ATOM 649 O O . GLN A 1 86 ? -17.113 -9.507 8.096 1.00 89.31 86 GLN A O 1
ATOM 654 N N . ARG A 1 87 ? -16.522 -10.291 10.119 1.00 87.50 87 ARG A N 1
ATOM 655 C CA . ARG A 1 87 ? -17.697 -11.163 10.284 1.00 87.50 87 ARG A CA 1
ATOM 656 C C . ARG A 1 87 ? -19.006 -10.377 10.294 1.00 87.50 87 ARG A C 1
ATOM 658 O O . ARG A 1 87 ? -19.966 -10.804 9.655 1.00 87.50 87 ARG A O 1
ATOM 665 N N . ALA A 1 88 ? -19.042 -9.237 10.983 1.00 83.44 88 ALA A N 1
ATOM 666 C CA . ALA A 1 88 ? -20.223 -8.381 11.054 1.00 83.44 88 ALA A CA 1
ATOM 667 C C . ALA A 1 88 ? -20.656 -7.891 9.663 1.00 83.44 88 ALA A C 1
ATOM 669 O O . ALA A 1 88 ? -21.843 -7.912 9.341 1.00 83.44 88 ALA A O 1
ATOM 670 N N . PHE A 1 89 ? -19.698 -7.516 8.811 1.00 83.12 89 PHE A N 1
ATOM 671 C CA . PHE A 1 89 ? -19.979 -7.089 7.443 1.00 83.12 89 PHE A CA 1
ATOM 672 C C . PHE A 1 89 ? -20.251 -8.252 6.479 1.00 83.12 89 PHE A C 1
ATOM 674 O O . PHE A 1 89 ? -20.956 -8.039 5.493 1.00 83.12 89 PHE A O 1
ATOM 681 N N . ALA A 1 90 ? -19.716 -9.452 6.723 1.00 81.19 90 ALA A N 1
ATOM 682 C CA . ALA A 1 90 ? -19.912 -10.623 5.862 1.00 81.19 90 ALA A CA 1
ATOM 683 C C . ALA A 1 90 ? -21.249 -11.354 6.109 1.00 81.19 90 ALA A C 1
ATOM 685 O O . ALA A 1 90 ? -21.836 -11.902 5.180 1.00 81.19 90 ALA A O 1
ATOM 686 N N . GLY A 1 91 ? -21.746 -11.369 7.351 1.00 64.75 91 GLY A N 1
ATOM 687 C CA . GLY A 1 91 ? -22.842 -12.237 7.806 1.00 64.75 91 GLY A CA 1
ATOM 688 C C . GLY A 1 91 ? -24.278 -11.814 7.466 1.00 64.75 91 GLY A C 1
ATOM 689 O O . GLY A 1 91 ? -25.197 -12.229 8.164 1.00 64.75 91 GLY A O 1
ATOM 690 N N . GLY A 1 92 ? -24.514 -10.972 6.456 1.00 53.25 92 GLY A N 1
ATOM 691 C CA . GLY A 1 92 ? -25.877 -10.608 6.032 1.00 53.25 92 GLY A CA 1
ATOM 692 C C . GLY A 1 92 ? -26.668 -9.686 6.980 1.00 53.25 92 GLY A C 1
ATOM 693 O O . GLY A 1 92 ? -27.724 -9.203 6.590 1.00 53.25 92 GLY A O 1
ATOM 694 N N . MET A 1 93 ? -26.147 -9.304 8.155 1.00 47.22 93 MET A N 1
ATOM 695 C CA . MET A 1 93 ? -26.698 -8.204 8.987 1.00 47.22 93 MET A CA 1
ATOM 696 C C . MET A 1 93 ? -26.483 -6.800 8.359 1.00 47.22 93 MET A C 1
ATOM 698 O O . MET A 1 93 ? -26.548 -5.783 9.041 1.00 47.22 93 MET A O 1
ATOM 702 N N . SER A 1 94 ? -26.208 -6.754 7.051 1.00 47.84 94 SER A N 1
ATOM 703 C CA . SER A 1 94 ? -25.604 -5.657 6.285 1.00 47.84 94 SER A CA 1
ATOM 704 C C . SER A 1 94 ? -26.365 -5.366 4.978 1.00 47.84 94 SER A C 1
ATOM 706 O O . SER A 1 94 ? -25.799 -4.764 4.066 1.00 47.84 94 SER A O 1
ATOM 708 N N . GLU A 1 95 ? -27.636 -5.764 4.837 1.00 45.56 95 GLU A N 1
ATOM 709 C CA . GLU A 1 95 ? -28.442 -5.258 3.705 1.00 45.56 95 GLU A CA 1
ATOM 710 C C . GLU A 1 95 ? -28.617 -3.730 3.760 1.00 45.56 95 GLU A C 1
ATOM 712 O O . GLU A 1 95 ? -28.831 -3.092 2.733 1.00 45.56 95 GLU A O 1
ATOM 717 N N . ALA A 1 96 ? -28.434 -3.113 4.929 1.00 46.84 96 ALA A N 1
ATOM 718 C CA . ALA A 1 96 ? -28.248 -1.676 5.019 1.00 46.84 96 ALA A CA 1
ATOM 719 C C . ALA A 1 96 ? -26.755 -1.339 4.913 1.00 46.84 96 ALA A C 1
ATOM 721 O O . ALA A 1 96 ? -25.937 -1.895 5.646 1.00 46.84 96 ALA A O 1
ATOM 722 N N . ALA A 1 97 ? -26.416 -0.334 4.104 1.00 58.16 97 ALA A N 1
ATOM 723 C CA . ALA A 1 97 ? -25.138 0.387 4.105 1.00 58.16 97 ALA A CA 1
ATOM 724 C C . ALA A 1 97 ? -24.834 1.097 5.452 1.00 58.16 97 ALA A C 1
ATOM 726 O O . ALA A 1 97 ? -24.125 2.100 5.502 1.00 58.16 97 ALA A O 1
ATOM 727 N N . SER A 1 98 ? -25.400 0.610 6.559 1.00 61.38 98 SER A N 1
ATOM 728 C CA . SER A 1 98 ? -25.263 1.140 7.901 1.00 61.38 98 SER A CA 1
ATOM 729 C C . SER A 1 98 ? -25.174 0.011 8.928 1.00 61.38 98 SER A C 1
ATOM 731 O O . SER A 1 98 ? -26.088 -0.811 9.010 1.00 61.38 98 SER A O 1
ATOM 733 N N . ALA A 1 99 ? -24.134 0.010 9.756 1.00 65.38 99 ALA A N 1
ATOM 734 C CA . ALA A 1 99 ? -23.997 -0.906 10.883 1.00 65.38 99 ALA A CA 1
ATOM 735 C C . ALA A 1 99 ? -24.073 -0.125 12.201 1.00 65.38 99 ALA A C 1
ATOM 737 O O . ALA A 1 99 ? -23.376 0.871 12.398 1.00 65.38 99 ALA A O 1
ATOM 738 N N . LYS A 1 100 ? -24.941 -0.557 13.118 1.00 67.94 100 LYS A N 1
ATOM 739 C CA . LYS A 1 100 ? -25.049 0.058 14.445 1.00 67.94 100 LYS A CA 1
ATOM 740 C C . LYS A 1 100 ? -24.150 -0.699 15.410 1.00 67.94 100 LYS A C 1
ATOM 742 O O . LYS A 1 100 ? -24.349 -1.893 15.615 1.00 67.94 100 LYS A O 1
ATOM 747 N N . PHE A 1 101 ? -23.188 -0.001 15.997 1.00 65.88 101 PHE A N 1
ATOM 748 C CA . PHE A 1 101 ? -22.291 -0.557 17.000 1.00 65.88 101 PHE A CA 1
ATOM 749 C C . PHE A 1 101 ? -22.449 0.257 18.287 1.00 65.88 101 PHE A C 1
ATOM 751 O O . PHE A 1 101 ? -22.340 1.479 18.257 1.00 65.88 101 PHE A O 1
ATOM 758 N N . GLY A 1 102 ? -22.733 -0.416 19.405 1.00 60.91 102 GLY A N 1
ATOM 759 C CA . GLY A 1 102 ? -22.908 0.228 20.712 1.00 60.91 102 GLY A CA 1
ATOM 760 C C . GLY A 1 102 ? -24.260 -0.040 21.385 1.00 60.91 102 GLY A C 1
ATOM 761 O O . GLY A 1 102 ? -25.234 -0.429 20.740 1.00 60.91 102 GLY A O 1
ATOM 762 N N . GLY A 1 103 ? -24.278 0.131 22.709 1.00 59.25 103 GLY A N 1
ATOM 763 C CA . GLY A 1 103 ? -25.465 0.077 23.568 1.00 59.25 103 GLY A CA 1
ATOM 764 C C . GLY A 1 103 ? -25.971 1.483 23.908 1.00 59.25 103 GLY A C 1
ATOM 765 O O . GLY A 1 103 ? -25.665 2.440 23.212 1.00 59.25 103 GLY A O 1
ATOM 766 N N . ARG A 1 104 ? -26.755 1.625 24.983 1.00 51.16 104 ARG A N 1
ATOM 767 C CA . ARG A 1 104 ? -27.249 2.932 25.464 1.00 51.16 104 ARG A CA 1
ATOM 768 C C . ARG A 1 104 ? -26.220 3.694 26.336 1.00 51.16 104 ARG A C 1
ATOM 770 O O . ARG A 1 104 ? -26.559 4.768 26.817 1.00 51.16 104 ARG A O 1
ATOM 777 N N . ASP A 1 105 ? -25.030 3.105 26.528 1.00 56.06 105 ASP A N 1
ATOM 778 C CA . ASP A 1 105 ? -23.917 3.593 27.370 1.00 56.06 105 ASP A CA 1
ATOM 779 C C . ASP A 1 105 ? -22.555 3.637 26.614 1.00 56.06 105 ASP A C 1
ATOM 781 O O . ASP A 1 105 ? -21.473 3.619 27.210 1.00 56.06 105 ASP A O 1
ATOM 785 N N . SER A 1 106 ? -22.572 3.596 25.281 1.00 71.19 106 SER A N 1
ATOM 786 C CA . SER A 1 106 ? -21.374 3.591 24.430 1.00 71.19 106 SER A CA 1
ATOM 787 C C . SER A 1 106 ? -20.914 4.996 24.042 1.00 71.19 106 SER A C 1
ATOM 789 O O . SER A 1 106 ? -21.445 5.600 23.120 1.00 71.19 106 SER A O 1
ATOM 791 N N . ASN A 1 107 ? -19.836 5.470 24.660 1.00 83.75 107 ASN A N 1
ATOM 792 C CA . ASN A 1 107 ? -19.248 6.771 24.359 1.00 83.75 107 ASN A CA 1
ATOM 793 C C . ASN A 1 107 ? -18.697 6.820 22.912 1.00 83.75 107 ASN A C 1
ATOM 795 O O . ASN A 1 107 ? -17.888 5.958 22.537 1.00 83.75 107 ASN A O 1
ATOM 799 N N . PRO A 1 108 ? -19.068 7.828 22.098 1.00 89.94 108 PRO A N 1
ATOM 800 C CA . PRO A 1 108 ? -18.578 7.955 20.728 1.00 89.94 108 PRO A CA 1
ATOM 801 C C . PRO A 1 108 ? -17.076 8.259 20.645 1.00 89.94 108 PRO A C 1
ATOM 803 O O . PRO A 1 108 ? -16.455 7.878 19.658 1.00 89.94 108 PRO A O 1
ATOM 806 N N . VAL A 1 109 ? -16.465 8.876 21.665 1.00 92.88 109 VAL A N 1
ATOM 807 C CA . VAL A 1 109 ? -15.057 9.314 21.614 1.00 92.88 109 VAL A CA 1
ATOM 808 C C . VAL A 1 109 ? -14.072 8.130 21.556 1.00 92.88 109 VAL A C 1
ATOM 810 O O . VAL A 1 109 ? -13.270 8.074 20.621 1.00 92.88 109 VAL A O 1
ATOM 813 N N . PRO A 1 110 ? -14.118 7.134 22.467 1.00 93.75 110 PRO A N 1
ATOM 814 C CA . PRO A 1 110 ? -13.308 5.921 22.333 1.00 93.75 110 PRO A CA 1
ATOM 815 C C . PRO A 1 110 ? -13.622 5.141 21.054 1.00 93.75 110 PRO A C 1
ATOM 817 O O . PRO A 1 110 ? -12.730 4.567 20.435 1.00 93.75 110 PRO A O 1
ATOM 820 N N . PHE A 1 111 ? -14.885 5.126 20.629 1.00 92.25 111 PHE A N 1
ATOM 821 C CA . PHE A 1 111 ? -15.274 4.409 19.421 1.00 92.25 111 PHE A CA 1
ATOM 822 C C . PHE A 1 111 ? -14.676 5.041 18.153 1.00 92.25 111 PHE A C 1
ATOM 824 O O . PHE A 1 111 ? -14.124 4.337 17.308 1.00 92.25 111 PHE A O 1
ATOM 831 N N . GLU A 1 112 ? -14.696 6.370 18.046 1.00 92.88 112 GLU A N 1
ATOM 832 C CA . GLU A 1 112 ? -14.018 7.103 16.977 1.00 92.88 112 GLU A CA 1
ATOM 833 C C . GLU A 1 112 ? -12.502 6.865 17.010 1.00 92.88 112 GLU A C 1
ATOM 835 O O . GLU A 1 112 ? -11.898 6.648 15.962 1.00 92.88 112 GLU A O 1
ATOM 840 N N . ALA A 1 113 ? -11.883 6.816 18.196 1.00 94.69 113 ALA A N 1
ATOM 841 C CA . ALA A 1 113 ? -10.462 6.493 18.337 1.00 94.69 113 ALA A CA 1
ATOM 842 C C . ALA A 1 113 ? -10.119 5.075 17.839 1.00 94.69 113 ALA A C 1
ATOM 844 O O . ALA A 1 113 ? -9.084 4.881 17.193 1.00 94.69 113 ALA A O 1
ATOM 845 N N . LEU A 1 114 ? -10.994 4.091 18.080 1.00 94.69 114 LEU A N 1
ATOM 846 C CA . LEU A 1 114 ? -10.864 2.740 17.525 1.00 94.69 114 LEU A CA 1
ATOM 847 C C . LEU A 1 114 ? -10.913 2.772 16.000 1.00 94.69 114 LEU A C 1
ATOM 849 O O . LEU A 1 114 ? -10.038 2.203 15.344 1.00 94.69 114 LEU A O 1
ATOM 853 N N . LEU A 1 115 ? -11.896 3.477 15.430 1.00 92.69 115 LEU A N 1
ATOM 854 C CA . LEU A 1 115 ? -11.953 3.674 13.987 1.00 92.69 115 LEU A CA 1
ATOM 855 C C . LEU A 1 115 ? -10.656 4.352 13.510 1.00 92.69 115 LEU A C 1
ATOM 857 O O . LEU A 1 115 ? -10.065 3.885 12.537 1.00 92.69 115 LEU A O 1
ATOM 861 N N . ARG A 1 116 ? -10.149 5.372 14.232 1.00 92.56 116 ARG A N 1
ATOM 862 C CA . ARG A 1 116 ? -8.942 6.159 13.890 1.00 92.56 116 ARG A CA 1
ATOM 863 C C . ARG A 1 116 ? -7.740 5.257 13.743 1.00 92.56 116 ARG A C 1
ATOM 865 O O . ARG A 1 116 ? -6.962 5.374 12.791 1.00 92.56 116 ARG A O 1
ATOM 872 N N . PHE A 1 117 ? -7.645 4.295 14.642 1.00 93.25 117 PHE A N 1
ATOM 873 C CA . PHE A 1 117 ? -6.621 3.277 14.624 1.00 93.25 117 PHE A CA 1
ATOM 874 C C . PHE A 1 117 ? -6.724 2.318 13.426 1.00 93.25 117 PHE A C 1
ATOM 876 O O . PHE A 1 117 ? -5.693 1.862 12.926 1.00 93.25 117 PHE A O 1
ATOM 883 N N . CYS A 1 118 ? -7.922 2.011 12.916 1.00 91.94 118 CYS A N 1
ATOM 884 C CA . CYS A 1 118 ? -8.074 1.174 11.715 1.00 91.94 118 CYS A CA 1
ATOM 885 C C . CYS A 1 118 ? -7.364 1.786 10.497 1.00 91.94 118 CYS A C 1
ATOM 887 O O . CYS A 1 118 ? -6.709 1.062 9.750 1.00 91.94 118 CYS A O 1
ATOM 889 N N . TYR A 1 119 ? -7.427 3.109 10.338 1.00 90.75 119 TYR A N 1
ATOM 890 C CA . TYR A 1 119 ? -6.844 3.803 9.185 1.00 90.75 119 TYR A CA 1
ATOM 891 C C . TYR A 1 119 ? -5.408 4.265 9.411 1.00 90.75 119 TYR A C 1
ATOM 893 O O . TYR A 1 119 ? -4.603 4.246 8.487 1.00 90.75 119 TYR A O 1
ATOM 901 N N . THR A 1 120 ? -5.081 4.689 10.633 1.00 89.56 120 THR A N 1
ATOM 902 C CA . THR A 1 120 ? -3.774 5.297 10.924 1.00 89.56 120 THR A CA 1
ATOM 903 C C . THR A 1 120 ? -2.796 4.333 11.579 1.00 89.56 120 THR A C 1
ATOM 905 O O . THR A 1 120 ? -1.600 4.596 11.562 1.00 89.56 120 THR A O 1
ATOM 908 N N . GLY A 1 121 ? -3.270 3.256 12.217 1.00 90.31 121 GLY A N 1
ATOM 909 C CA . GLY A 1 121 ? -2.455 2.390 13.079 1.00 90.31 121 GLY A CA 1
ATOM 910 C C . GLY A 1 121 ? -1.830 3.112 14.279 1.00 90.31 121 GLY A C 1
ATOM 911 O O . GLY A 1 121 ? -0.940 2.564 14.921 1.00 90.31 121 GLY A O 1
ATOM 912 N N . SER A 1 122 ? -2.260 4.345 14.565 1.00 89.62 122 SER A N 1
ATOM 913 C CA . SER A 1 122 ? -1.824 5.142 15.708 1.00 89.62 122 SER A CA 1
ATOM 914 C C . SER A 1 122 ? -2.961 5.340 16.686 1.00 89.62 122 SER A C 1
ATOM 916 O O . SER A 1 122 ? -4.092 5.643 16.304 1.00 89.62 122 SER A O 1
ATOM 918 N N . LEU A 1 123 ? -2.638 5.196 17.965 1.00 91.81 123 LEU A N 1
ATOM 919 C CA . LEU A 1 123 ? -3.557 5.508 19.040 1.00 91.81 123 LEU A CA 1
ATOM 920 C C . LEU A 1 123 ? -3.683 7.029 19.186 1.00 91.81 123 LEU A C 1
ATOM 922 O O . LEU A 1 123 ? -2.690 7.731 19.368 1.00 91.81 123 LEU A O 1
ATOM 926 N N . SER A 1 124 ? -4.913 7.529 19.140 1.00 91.88 124 SER A N 1
ATOM 927 C CA . SER A 1 124 ? -5.243 8.920 19.440 1.00 91.88 124 SER A CA 1
ATOM 928 C C . SER A 1 124 ? -6.568 8.934 20.194 1.00 91.88 124 SER A C 1
ATOM 930 O O . SER A 1 124 ? -7.634 8.834 19.596 1.00 91.88 124 SER A O 1
ATOM 932 N N . CYS A 1 125 ? -6.483 8.957 21.522 1.00 93.75 125 CYS A N 1
ATOM 933 C CA . CYS A 1 125 ? -7.630 8.939 22.424 1.00 93.75 125 CYS A CA 1
ATOM 934 C C . CYS A 1 125 ? -7.303 9.768 23.675 1.00 93.75 125 CYS A C 1
ATOM 936 O O . CYS A 1 125 ? -6.193 9.626 24.198 1.00 93.75 125 CYS A O 1
ATOM 938 N N . PRO A 1 126 ? -8.235 10.595 24.183 1.00 93.25 126 PRO A N 1
ATOM 939 C CA . PRO A 1 126 ? -8.088 11.251 25.479 1.00 93.25 126 PRO A CA 1
ATOM 940 C C . PRO A 1 126 ? -7.881 10.246 26.618 1.00 93.25 126 PRO A C 1
ATOM 942 O O . PRO A 1 126 ? -8.368 9.111 26.554 1.00 93.25 126 PRO A O 1
ATOM 945 N N . ALA A 1 127 ? -7.178 10.670 27.670 1.00 89.75 127 ALA A N 1
ATOM 946 C CA . ALA A 1 127 ? -6.778 9.812 28.786 1.00 89.75 127 ALA A CA 1
ATOM 947 C C . ALA A 1 127 ? -7.973 9.214 29.548 1.00 89.75 127 ALA A C 1
ATOM 949 O O . ALA A 1 127 ? -7.861 8.109 30.088 1.00 89.75 127 ALA A O 1
ATOM 950 N N . GLU A 1 128 ? -9.098 9.928 29.564 1.00 90.06 128 GLU A N 1
ATOM 951 C CA . GLU A 1 128 ? -10.373 9.531 30.164 1.00 90.06 128 GLU A CA 1
ATOM 952 C C . GLU A 1 128 ? -11.061 8.419 29.359 1.00 90.06 128 GLU A C 1
ATOM 954 O O . GLU A 1 128 ? -11.763 7.586 29.923 1.00 90.06 128 GLU A O 1
ATOM 959 N N . GLY A 1 129 ? -10.841 8.377 28.040 1.00 92.62 129 GLY A N 1
ATOM 960 C CA . GLY A 1 129 ? -11.435 7.386 27.139 1.00 92.62 129 GLY A CA 1
ATOM 961 C C . GLY A 1 129 ? -10.641 6.082 27.014 1.00 92.62 129 GLY A C 1
ATOM 962 O O . GLY A 1 129 ? -11.181 5.085 26.537 1.00 92.62 129 GLY A O 1
ATOM 963 N N . LEU A 1 130 ? -9.373 6.062 27.448 1.00 93.25 130 LEU A N 1
ATOM 964 C CA . LEU A 1 130 ? -8.483 4.900 27.315 1.00 93.25 130 LEU A CA 1
ATOM 965 C C . LEU A 1 130 ? -9.025 3.604 27.953 1.00 93.25 130 LEU A C 1
ATOM 967 O O . LEU A 1 130 ? -8.893 2.559 27.314 1.00 93.25 130 LEU A O 1
ATOM 971 N N . PRO A 1 131 ? -9.646 3.619 29.154 1.00 91.94 131 PRO A N 1
ATOM 972 C CA . PRO A 1 131 ? -10.242 2.417 29.742 1.00 91.94 131 PRO A CA 1
ATOM 973 C C . PRO A 1 131 ? -11.279 1.755 28.830 1.00 91.94 131 PRO A C 1
ATOM 975 O O . PRO A 1 131 ? -11.186 0.566 28.533 1.00 91.94 131 PRO A O 1
ATOM 978 N N . GLN A 1 132 ? -12.227 2.549 28.326 1.00 91.56 132 GLN A N 1
ATOM 979 C CA . GLN A 1 132 ? -13.280 2.070 27.436 1.00 91.56 132 GLN A CA 1
ATOM 980 C C . GLN A 1 132 ? -12.718 1.663 26.072 1.00 91.56 132 GLN A C 1
ATOM 982 O O . GLN A 1 132 ? -13.162 0.678 25.490 1.00 91.56 132 GLN A O 1
ATOM 987 N N . LEU A 1 133 ? -11.708 2.376 25.569 1.00 94.38 133 LEU A N 1
ATOM 988 C CA . LEU A 1 133 ? -11.029 2.005 24.333 1.00 94.38 133 LEU A CA 1
ATOM 989 C C . LEU A 1 133 ? -10.334 0.644 24.439 1.00 94.38 133 LEU A C 1
ATOM 991 O O . LEU A 1 133 ? -10.392 -0.128 23.487 1.00 94.38 133 LEU A O 1
ATOM 995 N N . LEU A 1 134 ? -9.709 0.325 25.576 1.00 92.75 134 LEU A N 1
ATOM 996 C CA . LEU A 1 134 ? -9.118 -0.995 25.800 1.00 92.75 134 LEU A CA 1
ATOM 997 C C . LEU A 1 134 ? -10.191 -2.091 25.756 1.00 92.75 134 LEU A C 1
ATOM 999 O O . LEU A 1 134 ? -10.010 -3.094 25.067 1.00 92.75 134 LEU A O 1
ATOM 1003 N N . GLU A 1 135 ? -11.322 -1.886 26.433 1.00 91.06 135 GLU A N 1
ATOM 1004 C CA . GLU A 1 135 ? -12.444 -2.832 26.404 1.00 91.06 135 GLU A CA 1
ATOM 1005 C C . GLU A 1 135 ? -13.003 -3.007 24.982 1.00 91.06 135 GLU A C 1
ATOM 1007 O O . GLU A 1 135 ? -13.222 -4.139 24.546 1.00 91.06 135 GLU A O 1
ATOM 1012 N N . LEU A 1 136 ? -13.149 -1.917 24.217 1.00 92.19 136 LEU A N 1
ATOM 1013 C CA . LEU A 1 136 ? -13.533 -1.972 22.803 1.00 92.19 136 LEU A CA 1
ATOM 1014 C C . LEU A 1 136 ? -12.493 -2.724 21.964 1.00 92.19 136 LEU A C 1
ATOM 1016 O O . LEU A 1 136 ? -12.853 -3.588 21.172 1.00 92.19 136 LEU A O 1
ATOM 1020 N N . ALA A 1 137 ? -11.204 -2.448 22.144 1.00 93.31 137 ALA A N 1
ATOM 1021 C CA . ALA A 1 137 ? -10.137 -3.118 21.408 1.00 93.31 137 ALA A CA 1
ATOM 1022 C C . ALA A 1 137 ? -10.154 -4.634 21.640 1.00 93.31 137 ALA A C 1
ATOM 1024 O O . ALA A 1 137 ? -9.960 -5.404 20.703 1.00 93.31 137 ALA A O 1
ATOM 1025 N N . MET A 1 138 ? -10.427 -5.066 22.873 1.00 90.31 138 MET A N 1
ATOM 1026 C CA . MET A 1 138 ? -10.592 -6.479 23.211 1.00 90.31 138 MET A CA 1
ATOM 1027 C C . MET A 1 138 ? -11.868 -7.062 22.593 1.00 90.31 138 MET A C 1
ATOM 1029 O O . MET A 1 138 ? -11.817 -8.136 21.998 1.00 90.31 138 MET A O 1
ATOM 1033 N N . LEU A 1 139 ? -12.991 -6.341 22.676 1.00 90.12 139 LEU A N 1
ATOM 1034 C CA . LEU A 1 139 ? -14.277 -6.748 22.100 1.00 90.12 139 LEU A CA 1
ATOM 1035 C C . LEU A 1 139 ? -14.204 -6.933 20.579 1.00 90.12 139 LEU A C 1
ATOM 1037 O O . LEU A 1 139 ? -14.788 -7.871 20.046 1.00 90.12 139 LEU A O 1
ATOM 1041 N N . PHE A 1 140 ? -13.490 -6.046 19.887 1.00 91.06 140 PHE A N 1
ATOM 1042 C CA . PHE A 1 140 ? -13.288 -6.091 18.438 1.00 91.06 140 PHE A CA 1
ATOM 1043 C C . PHE A 1 140 ? -12.066 -6.927 18.023 1.00 91.06 140 PHE A C 1
ATOM 1045 O O . PHE A 1 140 ? -11.717 -6.943 16.841 1.00 91.06 140 PHE A O 1
ATOM 1052 N N . GLU A 1 141 ? -11.429 -7.636 18.961 1.00 92.75 141 GLU A N 1
ATOM 1053 C CA . GLU A 1 141 ? -10.276 -8.518 18.719 1.00 92.75 141 GLU A CA 1
ATOM 1054 C C . GLU A 1 141 ? -9.091 -7.799 18.029 1.00 92.75 141 GLU A C 1
ATOM 1056 O O . GLU A 1 141 ? -8.374 -8.362 17.202 1.00 92.75 141 GLU A O 1
ATOM 1061 N N . MET A 1 142 ? -8.859 -6.529 18.371 1.00 92.69 142 MET A N 1
ATOM 1062 C CA . MET A 1 142 ? -7.822 -5.675 17.785 1.00 92.69 142 MET A CA 1
ATOM 1063 C C . MET A 1 142 ? -6.547 -5.680 18.637 1.00 92.69 142 MET A C 1
ATOM 1065 O O . MET A 1 142 ? -6.268 -4.725 19.361 1.00 92.69 142 MET A O 1
ATOM 1069 N N . ALA A 1 143 ? -5.743 -6.741 18.526 1.00 91.44 143 ALA A N 1
ATOM 1070 C CA . ALA A 1 143 ? -4.564 -6.962 19.374 1.00 91.44 143 ALA A CA 1
ATOM 1071 C C . ALA A 1 143 ? -3.592 -5.764 19.440 1.00 91.44 143 ALA A C 1
ATOM 1073 O O . ALA A 1 143 ? -3.209 -5.350 20.532 1.00 91.44 143 ALA A O 1
ATOM 1074 N N . ALA A 1 144 ? -3.249 -5.163 18.295 1.00 92.19 144 ALA A N 1
ATOM 1075 C CA . ALA A 1 144 ? -2.336 -4.017 18.246 1.00 92.19 144 ALA A CA 1
ATOM 1076 C C . ALA A 1 144 ? -2.911 -2.751 18.912 1.00 92.19 144 ALA A C 1
ATOM 1078 O O . ALA A 1 144 ? -2.165 -1.964 19.491 1.00 92.19 144 ALA A O 1
ATOM 1079 N N . LEU A 1 145 ? -4.236 -2.557 18.859 1.00 94.00 145 LEU A N 1
ATOM 1080 C CA . LEU A 1 145 ? -4.897 -1.461 19.571 1.00 94.00 145 LEU A CA 1
ATOM 1081 C C . LEU A 1 145 ? -4.942 -1.746 21.074 1.00 94.00 145 LEU A C 1
ATOM 1083 O O . LEU A 1 145 ? -4.741 -0.830 21.864 1.00 94.00 145 LEU A O 1
ATOM 1087 N N . SER A 1 146 ? -5.171 -3.003 21.471 1.00 93.00 146 SER A N 1
ATOM 1088 C CA . SER A 1 146 ? -5.113 -3.411 22.877 1.00 93.00 146 SER A CA 1
ATOM 1089 C C . SER A 1 146 ? -3.727 -3.165 23.472 1.00 93.00 146 SER A C 1
ATOM 1091 O O . SER A 1 146 ? -3.642 -2.603 24.556 1.00 93.00 146 SER A O 1
ATOM 1093 N N . GLU A 1 147 ? -2.654 -3.537 22.766 1.00 90.38 147 GLU A N 1
ATOM 1094 C CA . GLU A 1 147 ? -1.267 -3.261 23.178 1.00 90.38 147 GLU A CA 1
ATOM 1095 C C . GLU A 1 147 ? -1.035 -1.754 23.334 1.00 90.38 147 GLU A C 1
ATOM 1097 O O . GLU A 1 147 ? -0.704 -1.299 24.425 1.00 90.38 147 GLU A O 1
ATOM 1102 N N . ALA A 1 148 ? -1.345 -0.961 22.302 1.00 91.19 148 ALA A N 1
ATOM 1103 C CA . ALA A 1 148 ? -1.167 0.488 22.353 1.00 91.19 148 ALA A CA 1
ATOM 1104 C C . ALA A 1 148 ? -1.980 1.161 23.477 1.00 91.19 148 ALA A C 1
ATOM 1106 O O . ALA A 1 148 ? -1.499 2.093 24.120 1.00 91.19 148 ALA A O 1
ATOM 1107 N N . ALA A 1 149 ? -3.216 0.709 23.718 1.00 93.00 149 ALA A N 1
ATOM 1108 C CA . ALA A 1 149 ? -4.067 1.240 24.781 1.00 93.00 149 ALA A CA 1
ATOM 1109 C C . ALA A 1 149 ? -3.522 0.893 26.173 1.00 93.00 149 ALA A C 1
ATOM 1111 O O . ALA A 1 149 ? -3.562 1.737 27.066 1.00 93.00 149 ALA A O 1
ATOM 1112 N N . VAL A 1 150 ? -2.994 -0.320 26.359 1.00 91.06 150 VAL A N 1
ATOM 1113 C CA . VAL A 1 150 ? -2.342 -0.724 27.610 1.00 91.06 150 VAL A CA 1
ATOM 1114 C C . VAL A 1 150 ? -1.092 0.120 27.859 1.00 91.06 150 VAL A C 1
ATOM 1116 O O . VAL A 1 150 ? -0.964 0.671 28.952 1.00 91.06 150 VAL A O 1
ATOM 1119 N N . ASP A 1 151 ? -0.229 0.292 26.858 1.00 87.75 151 ASP A N 1
ATOM 1120 C CA . ASP A 1 151 ? 0.975 1.124 26.971 1.00 87.75 151 ASP A CA 1
ATOM 1121 C C . ASP A 1 151 ? 0.615 2.560 27.388 1.00 87.75 151 ASP A C 1
ATOM 1123 O O . ASP A 1 151 ? 1.138 3.080 28.372 1.00 87.75 151 ASP A O 1
ATOM 1127 N N . ALA A 1 152 ? -0.374 3.175 26.728 1.00 89.56 152 ALA A N 1
ATOM 1128 C CA . ALA A 1 152 ? -0.843 4.520 27.069 1.00 89.56 152 ALA A CA 1
ATOM 1129 C C . ALA A 1 152 ? -1.478 4.611 28.472 1.00 89.56 152 ALA A C 1
ATOM 1131 O O . ALA A 1 152 ? -1.375 5.641 29.151 1.00 89.56 152 ALA A O 1
ATOM 1132 N N . LEU A 1 153 ? -2.140 3.543 28.934 1.00 90.25 153 LEU A N 1
ATOM 1133 C CA . LEU A 1 153 ? -2.666 3.472 30.297 1.00 90.25 153 LEU A CA 1
ATOM 1134 C C . LEU A 1 153 ? -1.538 3.468 31.332 1.00 90.25 153 LEU A C 1
ATOM 1136 O O . LEU A 1 153 ? -1.698 4.155 32.343 1.00 90.25 153 LEU A O 1
ATOM 1140 N N . PHE A 1 154 ? -0.437 2.748 31.077 1.00 85.12 154 PHE A N 1
ATOM 1141 C CA . PHE A 1 154 ? 0.756 2.716 31.931 1.00 85.12 154 PHE A CA 1
ATOM 1142 C C . PHE A 1 154 ? 1.532 4.038 31.904 1.00 85.12 154 PHE A C 1
ATOM 1144 O O . PHE A 1 154 ? 1.850 4.569 32.966 1.00 85.12 154 PHE A O 1
ATOM 1151 N N . GLU A 1 155 ? 1.783 4.602 30.719 1.00 84.50 155 GLU A N 1
ATOM 1152 C CA . GLU A 1 155 ? 2.503 5.875 30.549 1.00 84.50 155 GLU A CA 1
ATOM 1153 C C . GLU A 1 155 ? 1.800 7.045 31.253 1.00 84.50 155 GLU A C 1
ATOM 1155 O O . GLU A 1 155 ? 2.450 7.931 31.803 1.00 84.50 155 GLU A O 1
ATOM 1160 N N . GLY A 1 156 ? 0.463 7.043 31.268 1.00 83.88 156 GLY A N 1
ATOM 1161 C CA . GLY A 1 156 ? -0.346 8.072 31.924 1.00 83.88 156 GLY A CA 1
ATOM 1162 C C . GLY A 1 156 ? -0.731 7.768 33.377 1.00 83.88 156 GLY A C 1
ATOM 1163 O O . GLY A 1 156 ? -1.700 8.362 33.864 1.00 83.88 156 GLY A O 1
ATOM 1164 N N . LEU A 1 157 ? -0.077 6.812 34.051 1.00 84.56 157 LEU A N 1
ATOM 1165 C CA . LEU A 1 157 ? -0.371 6.501 35.453 1.00 84.56 157 LEU A CA 1
ATOM 1166 C C . LEU A 1 157 ? 0.019 7.669 36.364 1.00 84.56 157 LEU A C 1
ATOM 1168 O O . LEU A 1 157 ? 1.187 8.031 36.487 1.00 84.56 157 LEU A O 1
ATOM 1172 N N . VAL A 1 158 ? -0.973 8.209 37.066 1.00 86.38 158 VAL A N 1
ATOM 1173 C CA . VAL A 1 158 ? -0.810 9.214 38.120 1.00 86.38 158 VAL A CA 1
ATOM 1174 C C . VAL A 1 158 ? -1.539 8.754 39.379 1.00 86.38 158 VAL A C 1
ATOM 1176 O O . VAL A 1 158 ? -2.409 7.886 39.323 1.00 86.38 158 VAL A O 1
ATOM 1179 N N . SER A 1 159 ? -1.211 9.336 40.532 1.00 85.81 159 SER A N 1
ATOM 1180 C CA . SER A 1 159 ? -1.813 8.969 41.825 1.00 85.81 159 SER A CA 1
ATOM 1181 C C . SER A 1 159 ? -3.349 8.970 41.804 1.00 85.81 159 SER A C 1
ATOM 1183 O O . SER A 1 159 ? -3.965 8.103 42.422 1.00 85.81 159 SER A O 1
ATOM 1185 N N . GLU A 1 160 ? -3.957 9.895 41.059 1.00 89.00 160 GLU A N 1
ATOM 1186 C CA . GLU A 1 160 ? -5.411 10.055 40.937 1.00 89.00 160 GLU A CA 1
ATOM 1187 C C . GLU A 1 160 ? -6.093 8.897 40.190 1.00 89.00 160 GLU A C 1
ATOM 1189 O O . GLU A 1 160 ? -7.166 8.454 40.593 1.00 89.00 160 GLU A O 1
ATOM 1194 N N . ASN A 1 161 ? -5.464 8.359 39.138 1.00 88.62 161 ASN A N 1
ATOM 1195 C CA . ASN A 1 161 ? -6.052 7.320 38.280 1.00 88.62 161 ASN A CA 1
ATOM 1196 C C . ASN A 1 161 ? -5.487 5.909 38.546 1.00 88.62 161 ASN A C 1
ATOM 1198 O O . ASN A 1 161 ? -6.005 4.919 38.022 1.00 88.62 161 ASN A O 1
ATOM 1202 N N . MET A 1 162 ? -4.459 5.798 39.395 1.00 87.44 162 MET A N 1
ATOM 1203 C CA . MET A 1 162 ? -3.731 4.558 39.676 1.00 87.44 162 MET A CA 1
ATOM 1204 C C . MET A 1 162 ? -4.643 3.428 40.157 1.00 87.44 162 MET A C 1
ATOM 1206 O O . MET A 1 162 ? -4.481 2.276 39.752 1.00 87.44 162 MET A O 1
ATOM 1210 N N . ARG A 1 163 ? -5.616 3.741 41.022 1.00 87.94 163 ARG A N 1
ATOM 1211 C CA . ARG A 1 163 ? -6.530 2.735 41.580 1.00 87.94 163 ARG A CA 1
ATOM 1212 C C . ARG A 1 163 ? -7.447 2.156 40.509 1.00 87.94 163 ARG A C 1
ATOM 1214 O O . ARG A 1 163 ? -7.556 0.937 40.407 1.00 87.94 163 ARG A O 1
ATOM 1221 N N . GLU A 1 164 ? -8.103 3.016 39.739 1.00 88.62 164 GLU A N 1
ATOM 1222 C CA . GLU A 1 164 ? -9.048 2.608 38.699 1.00 88.62 164 GLU A CA 1
ATOM 1223 C C . GLU A 1 164 ? -8.332 1.849 37.575 1.00 88.62 164 GLU A C 1
ATOM 1225 O O . GLU A 1 164 ? -8.685 0.706 37.278 1.00 88.62 164 GLU A O 1
ATOM 1230 N N . ARG A 1 165 ? -7.251 2.423 37.028 1.00 88.81 165 ARG A N 1
ATOM 1231 C CA . ARG A 1 165 ? -6.452 1.786 35.969 1.00 88.81 165 ARG A CA 1
ATOM 1232 C C . ARG A 1 165 ? -5.818 0.481 36.440 1.00 88.81 165 ARG A C 1
ATOM 1234 O O . ARG A 1 165 ? -5.849 -0.511 35.717 1.00 88.81 165 ARG A O 1
ATOM 1241 N N . GLY A 1 166 ? -5.309 0.439 37.672 1.00 85.56 166 GLY A N 1
ATOM 1242 C CA . GLY A 1 166 ? -4.758 -0.779 38.264 1.00 85.56 166 GLY A CA 1
ATOM 1243 C C . GLY A 1 166 ? -5.802 -1.888 38.425 1.00 85.56 166 GLY A C 1
ATOM 1244 O O . GLY A 1 166 ? -5.511 -3.051 38.149 1.00 85.56 166 GLY A O 1
ATOM 1245 N N . GLN A 1 167 ? -7.034 -1.551 38.822 1.00 88.62 167 GLN A N 1
ATOM 1246 C CA . GLN A 1 167 ? -8.135 -2.518 38.894 1.00 88.62 167 GLN A CA 1
ATOM 1247 C C . GLN A 1 167 ? -8.545 -3.034 37.511 1.00 88.62 167 GLN A C 1
ATOM 1249 O O . GLN A 1 167 ? -8.766 -4.237 37.368 1.00 88.62 167 GLN A O 1
ATOM 1254 N N . LEU A 1 168 ? -8.606 -2.157 36.505 1.00 88.56 168 LEU A N 1
ATOM 1255 C CA . LEU A 1 168 ? -8.895 -2.531 35.120 1.00 88.56 168 LEU A CA 1
ATOM 1256 C C . LEU A 1 168 ? -7.833 -3.491 34.567 1.00 88.56 168 LEU A C 1
ATOM 1258 O O . LEU A 1 168 ? -8.156 -4.594 34.132 1.00 88.56 168 LEU A O 1
ATOM 1262 N N . LEU A 1 169 ? -6.554 -3.117 34.653 1.00 86.12 169 LEU A N 1
ATOM 1263 C CA . LEU A 1 169 ? -5.446 -3.948 34.176 1.00 86.12 169 LEU A CA 1
ATOM 1264 C C . LEU A 1 169 ? -5.399 -5.288 34.918 1.00 86.12 169 LEU A C 1
ATOM 1266 O O . LEU A 1 169 ? -5.197 -6.331 34.304 1.00 86.12 169 LEU A O 1
ATOM 1270 N N . LYS A 1 170 ? -5.681 -5.299 36.227 1.00 87.19 170 LYS A N 1
ATOM 1271 C CA . LYS A 1 170 ? -5.794 -6.543 36.999 1.00 87.19 170 LYS A CA 1
ATOM 1272 C C . LYS A 1 170 ? -6.951 -7.421 36.516 1.00 87.19 170 LYS A C 1
ATOM 1274 O O . LYS A 1 170 ? -6.767 -8.631 36.392 1.00 87.19 170 LYS A O 1
ATOM 1279 N N . ARG A 1 171 ? -8.123 -6.839 36.229 1.00 88.88 171 ARG A N 1
ATOM 1280 C CA . ARG A 1 171 ? -9.294 -7.558 35.688 1.00 88.88 171 ARG A CA 1
ATOM 1281 C C . ARG A 1 171 ? -8.954 -8.249 34.366 1.00 88.88 171 ARG A C 1
ATOM 1283 O O . ARG A 1 171 ? -9.381 -9.377 34.145 1.00 88.88 171 ARG A O 1
ATOM 1290 N N . HIS A 1 172 ? -8.144 -7.600 33.535 1.00 87.50 172 HIS A N 1
ATOM 1291 C CA . HIS A 1 172 ? -7.721 -8.104 32.229 1.00 87.50 172 HIS A CA 1
ATOM 1292 C C . HIS A 1 172 ? -6.317 -8.735 32.229 1.00 87.50 172 HIS A C 1
ATOM 1294 O O . HIS A 1 172 ? -5.752 -8.964 31.165 1.00 87.50 172 HIS A O 1
ATOM 1300 N N . GLY A 1 173 ? -5.764 -9.098 33.394 1.00 82.56 173 GLY A N 1
ATOM 1301 C CA . GLY A 1 173 ? -4.408 -9.655 33.519 1.00 82.56 173 GLY A CA 1
ATOM 1302 C C . GLY A 1 173 ? -4.185 -10.998 32.804 1.00 82.56 173 GLY A C 1
ATOM 1303 O O . GLY A 1 173 ? -3.049 -11.431 32.634 1.00 82.56 173 GLY A O 1
ATOM 1304 N N . GLY A 1 174 ? -5.254 -11.667 32.366 1.00 83.75 174 GLY A N 1
ATOM 1305 C CA . GLY A 1 174 ? -5.181 -12.850 31.502 1.00 83.75 174 GLY A CA 1
ATOM 1306 C C . GLY A 1 174 ? -4.923 -12.539 30.022 1.00 83.75 174 GLY A C 1
ATOM 1307 O O . GLY A 1 174 ? -4.646 -13.457 29.257 1.00 83.75 174 GLY A O 1
ATOM 1308 N N . TYR A 1 175 ? -5.030 -11.277 29.601 1.00 83.00 175 TYR A N 1
ATOM 1309 C CA . TYR A 1 175 ? -4.933 -10.896 28.196 1.00 83.00 175 TYR A CA 1
ATOM 1310 C C . TYR A 1 175 ? -3.466 -10.696 27.777 1.00 83.00 175 TYR A C 1
ATOM 1312 O O . TYR A 1 175 ? -2.735 -10.007 28.495 1.00 83.00 175 TYR A O 1
ATOM 1320 N N . PRO A 1 176 ? -3.016 -11.231 26.623 1.00 81.62 176 PRO A N 1
ATOM 1321 C CA . PRO A 1 176 ? -1.603 -11.204 26.232 1.00 81.62 176 PRO A CA 1
ATOM 1322 C C . PRO A 1 176 ? -0.968 -9.810 26.236 1.00 81.62 176 PRO A C 1
ATOM 1324 O O . PRO A 1 176 ? 0.144 -9.655 26.732 1.00 81.62 176 PRO A O 1
ATOM 1327 N N . ALA A 1 177 ? -1.690 -8.790 25.759 1.00 78.44 177 ALA A N 1
ATOM 1328 C CA . ALA A 1 177 ? -1.212 -7.404 25.756 1.00 78.44 177 ALA A CA 1
ATOM 1329 C C . ALA A 1 177 ? -0.931 -6.882 27.178 1.00 78.44 177 ALA A C 1
ATOM 1331 O O . ALA A 1 177 ? 0.105 -6.276 27.434 1.00 78.44 177 ALA A O 1
ATOM 1332 N N . VAL A 1 178 ? -1.820 -7.185 28.129 1.00 79.88 178 VAL A N 1
ATOM 1333 C CA . VAL A 1 178 ? -1.672 -6.782 29.535 1.00 79.88 178 VAL A CA 1
ATOM 1334 C C . VAL A 1 178 ? -0.511 -7.527 30.192 1.00 79.88 178 VAL A C 1
ATOM 1336 O O . VAL A 1 178 ? 0.282 -6.927 30.913 1.00 79.88 178 VAL A O 1
ATOM 1339 N N . GLN A 1 179 ? -0.372 -8.827 29.920 1.00 82.75 179 GLN A N 1
ATOM 1340 C CA . GLN A 1 179 ? 0.738 -9.634 30.435 1.00 82.75 179 GLN A CA 1
ATOM 1341 C C . GLN A 1 179 ? 2.091 -9.155 29.915 1.00 82.75 179 GLN A C 1
ATOM 1343 O O . GLN A 1 179 ? 3.052 -9.082 30.682 1.00 82.75 179 GLN A O 1
ATOM 1348 N N . TYR A 1 180 ? 2.159 -8.830 28.624 1.00 76.75 180 TYR A N 1
ATOM 1349 C CA . TYR A 1 180 ? 3.363 -8.315 27.991 1.00 76.75 180 TYR A CA 1
ATOM 1350 C C . TYR A 1 180 ? 3.780 -6.976 28.612 1.00 76.75 180 TYR A C 1
ATOM 1352 O O . TYR A 1 180 ? 4.898 -6.876 29.114 1.00 76.75 180 TYR A O 1
ATOM 1360 N N . ALA A 1 181 ? 2.866 -6.004 28.692 1.00 75.12 181 ALA A N 1
ATOM 1361 C CA . ALA A 1 181 ? 3.156 -4.688 29.261 1.00 75.12 181 ALA A CA 1
ATOM 1362 C C . ALA A 1 181 ? 3.533 -4.745 30.752 1.00 75.12 181 ALA A C 1
ATOM 1364 O O . ALA A 1 181 ? 4.466 -4.068 31.189 1.00 75.12 181 ALA A O 1
ATOM 1365 N N . LEU A 1 182 ? 2.862 -5.597 31.543 1.00 73.50 182 LEU A N 1
ATOM 1366 C CA . LEU A 1 182 ? 3.228 -5.837 32.945 1.00 73.50 182 LEU A CA 1
ATOM 1367 C C . LEU A 1 182 ? 4.648 -6.399 33.063 1.00 73.50 182 LEU A C 1
ATOM 1369 O O . LEU A 1 182 ? 5.419 -5.958 33.912 1.00 73.50 182 LEU A O 1
ATOM 1373 N N . ARG A 1 183 ? 5.007 -7.365 32.212 1.00 74.44 183 ARG A N 1
ATOM 1374 C CA . ARG A 1 183 ? 6.348 -7.956 32.198 1.00 74.44 183 ARG A CA 1
ATOM 1375 C C . ARG A 1 183 ? 7.404 -6.941 31.772 1.00 74.44 183 ARG A C 1
ATOM 1377 O O . ARG A 1 183 ? 8.452 -6.877 32.405 1.00 74.44 183 ARG A O 1
ATOM 1384 N N . GLU A 1 184 ? 7.144 -6.161 30.729 1.00 72.44 184 GLU A N 1
ATOM 1385 C CA . GLU A 1 184 ? 8.077 -5.146 30.235 1.00 72.44 184 GLU A CA 1
ATOM 1386 C C . GLU A 1 184 ? 8.328 -4.061 31.291 1.00 72.44 184 GLU A C 1
ATOM 1388 O O . GLU A 1 184 ? 9.484 -3.785 31.622 1.00 72.44 184 GLU A O 1
ATOM 1393 N N . SER A 1 185 ? 7.260 -3.563 31.923 1.00 67.44 185 SER A N 1
ATOM 1394 C CA . SER A 1 185 ? 7.331 -2.581 33.014 1.00 67.44 185 SER A CA 1
ATOM 1395 C C . SER A 1 185 ? 8.142 -3.082 34.216 1.00 67.44 185 SER A C 1
ATOM 1397 O O . SER A 1 185 ? 8.845 -2.308 34.863 1.00 67.44 185 SER A O 1
ATOM 1399 N N . LEU A 1 186 ? 8.069 -4.383 34.522 1.00 67.06 186 LEU A N 1
ATOM 1400 C CA . LEU A 1 186 ? 8.833 -5.006 35.609 1.00 67.06 186 LEU A CA 1
ATOM 1401 C C . LEU A 1 186 ? 10.300 -5.274 35.238 1.00 67.06 186 LEU A C 1
ATOM 1403 O O . LEU A 1 186 ? 11.154 -5.302 36.123 1.00 67.06 186 LEU A O 1
ATOM 1407 N N . CYS A 1 187 ? 10.601 -5.507 33.958 1.00 63.78 187 CYS A N 1
ATOM 1408 C CA . CYS A 1 187 ? 11.925 -5.934 33.510 1.00 63.78 187 CYS A CA 1
ATOM 1409 C C . CYS A 1 187 ? 12.832 -4.792 33.025 1.00 63.78 187 CYS A C 1
ATOM 1411 O O . CYS A 1 187 ? 14.046 -4.995 33.021 1.00 63.78 187 CYS A O 1
ATOM 1413 N N . ASN A 1 188 ? 12.309 -3.626 32.614 1.00 60.25 188 ASN A N 1
ATOM 1414 C CA . ASN A 1 188 ? 13.159 -2.556 32.070 1.00 60.25 188 ASN A CA 1
ATOM 1415 C C . ASN A 1 188 ? 12.654 -1.114 32.341 1.00 60.25 188 ASN A C 1
ATOM 1417 O O . ASN A 1 188 ? 12.139 -0.461 31.436 1.00 60.25 188 ASN A O 1
ATOM 1421 N N . PRO A 1 189 ? 12.858 -0.560 33.554 1.00 57.38 189 PRO A N 1
ATOM 1422 C CA . PRO A 1 189 ? 12.355 0.769 33.940 1.00 57.38 189 PRO A CA 1
ATOM 1423 C C . PRO A 1 189 ? 13.032 1.976 33.254 1.00 57.38 189 PRO A C 1
ATOM 1425 O O . PRO A 1 189 ? 12.620 3.109 33.484 1.00 57.38 189 PRO A O 1
ATOM 1428 N N . LEU A 1 190 ? 14.104 1.768 32.475 1.00 52.19 190 LEU A N 1
ATOM 1429 C CA . LEU A 1 190 ? 14.984 2.827 31.940 1.00 52.19 190 LEU A CA 1
ATOM 1430 C C . LEU A 1 190 ? 15.113 2.807 30.401 1.00 52.19 190 LEU A C 1
ATOM 1432 O O . LEU A 1 190 ? 16.100 3.299 29.853 1.00 52.19 190 LEU A O 1
ATOM 1436 N N . ALA A 1 191 ? 14.157 2.222 29.676 1.00 56.12 191 ALA A N 1
ATOM 1437 C CA . ALA A 1 191 ? 14.219 2.090 28.217 1.00 56.12 191 ALA A CA 1
ATOM 1438 C C . ALA A 1 191 ? 13.975 3.430 27.481 1.00 56.12 191 ALA A C 1
ATOM 1440 O O . ALA A 1 191 ? 12.932 3.627 26.878 1.00 56.12 191 ALA A O 1
ATOM 1441 N N . SER A 1 192 ? 14.927 4.370 27.504 1.00 55.03 192 SER A N 1
ATOM 1442 C CA . SER A 1 192 ? 14.666 5.763 27.098 1.00 55.03 192 SER A CA 1
ATOM 1443 C C . SER A 1 192 ? 15.471 6.301 25.905 1.00 55.03 192 SER A C 1
ATOM 1445 O O . SER A 1 192 ? 15.854 7.469 25.935 1.00 55.03 192 SER A O 1
ATOM 1447 N N . VAL A 1 193 ? 15.764 5.534 24.843 1.00 52.88 193 VAL A N 1
ATOM 1448 C CA . VAL A 1 193 ? 16.541 6.123 23.716 1.00 52.88 193 VAL A CA 1
ATOM 1449 C C . VAL A 1 193 ? 16.002 5.863 22.300 1.00 52.88 193 VAL A C 1
ATOM 1451 O O . VAL A 1 193 ? 16.328 6.637 21.408 1.00 52.88 193 VAL A O 1
ATOM 1454 N N . ASP A 1 194 ? 15.113 4.890 22.054 1.00 60.59 194 ASP A N 1
ATOM 1455 C CA . ASP A 1 194 ? 14.647 4.607 20.671 1.00 60.59 194 ASP A CA 1
ATOM 1456 C C . ASP A 1 194 ? 13.147 4.255 20.543 1.00 60.59 194 ASP A C 1
ATOM 1458 O O . ASP A 1 194 ? 12.676 3.716 19.538 1.00 60.59 194 ASP A O 1
ATOM 1462 N N . GLU A 1 195 ? 12.360 4.573 21.570 1.00 68.81 195 GLU A N 1
ATOM 1463 C CA . GLU A 1 195 ? 10.964 4.143 21.708 1.00 68.81 195 GLU A CA 1
ATOM 1464 C C . GLU A 1 195 ? 10.038 4.724 20.625 1.00 68.81 195 GLU A C 1
ATOM 1466 O O . GLU A 1 195 ? 9.211 4.018 20.046 1.00 68.81 195 GLU A O 1
ATOM 1471 N N . SER A 1 196 ? 10.244 5.990 20.248 1.00 71.31 196 SER A N 1
ATOM 1472 C CA . SER A 1 196 ? 9.487 6.632 19.164 1.00 71.31 196 SER A CA 1
ATOM 1473 C C . SER A 1 196 ? 9.776 6.007 17.793 1.00 71.31 196 SER A C 1
ATOM 1475 O O . SER A 1 196 ? 8.874 5.866 16.962 1.00 71.31 196 SER A O 1
ATOM 1477 N N . ALA A 1 197 ? 11.020 5.584 17.549 1.00 74.81 197 ALA A N 1
ATOM 1478 C CA . ALA A 1 197 ? 11.399 4.886 16.328 1.00 74.81 197 ALA A CA 1
ATOM 1479 C C . ALA A 1 197 ? 10.849 3.452 16.311 1.00 74.81 197 ALA A C 1
ATOM 1481 O O . ALA A 1 197 ? 10.456 2.972 15.246 1.00 74.81 197 ALA A O 1
ATOM 1482 N N . SER A 1 198 ? 10.785 2.791 17.471 1.00 80.00 198 SER A N 1
ATOM 1483 C CA . SER A 1 198 ? 10.170 1.470 17.641 1.00 80.00 198 SER A CA 1
ATOM 1484 C C . SER A 1 198 ? 8.662 1.505 17.366 1.00 80.00 198 SER A C 1
ATOM 1486 O O . SER A 1 198 ? 8.183 0.763 16.505 1.00 80.00 198 SER A O 1
ATOM 1488 N N . LYS A 1 199 ? 7.926 2.444 17.983 1.00 79.38 199 LYS A N 1
ATOM 1489 C CA . LYS A 1 199 ? 6.479 2.640 17.766 1.00 79.38 199 LYS A CA 1
ATOM 1490 C C . LYS A 1 199 ? 6.153 2.886 16.288 1.00 79.38 199 LYS A C 1
ATOM 1492 O O . LYS A 1 199 ? 5.283 2.219 15.734 1.00 79.38 199 LYS A O 1
ATOM 1497 N N . LYS A 1 200 ? 6.926 3.739 15.600 1.00 81.94 200 LYS A N 1
ATOM 1498 C CA . LYS A 1 200 ? 6.775 3.972 14.148 1.00 81.94 200 LYS A CA 1
ATOM 1499 C C . LYS A 1 200 ? 7.011 2.717 13.302 1.00 81.94 200 LYS A C 1
ATOM 1501 O O . LYS A 1 200 ? 6.336 2.527 12.296 1.00 81.94 200 LYS A O 1
ATOM 1506 N N . ARG A 1 201 ? 7.968 1.856 13.675 1.00 82.50 201 ARG A N 1
ATOM 1507 C CA . ARG A 1 201 ? 8.219 0.588 12.962 1.00 82.50 201 ARG A CA 1
ATOM 1508 C C . ARG A 1 201 ? 7.078 -0.408 13.164 1.00 82.50 201 ARG A C 1
ATOM 1510 O O . ARG A 1 201 ? 6.644 -1.000 12.183 1.00 82.50 201 ARG A O 1
ATOM 1517 N N . LYS A 1 202 ? 6.578 -0.557 14.398 1.00 84.31 202 LYS A N 1
ATOM 1518 C CA . LYS A 1 202 ? 5.407 -1.400 14.702 1.00 84.31 202 LYS A CA 1
ATOM 1519 C C . LYS A 1 202 ? 4.177 -0.937 13.911 1.00 84.31 202 LYS A C 1
ATOM 1521 O O . LYS A 1 202 ? 3.531 -1.748 13.258 1.00 84.31 202 LYS A O 1
ATOM 1526 N N . GLN A 1 203 ? 3.916 0.372 13.903 1.00 86.25 203 GLN A N 1
ATOM 1527 C CA . GLN A 1 203 ? 2.841 0.980 13.116 1.00 86.25 203 GLN A CA 1
ATOM 1528 C C . GLN A 1 203 ? 2.981 0.681 11.617 1.00 86.25 203 GLN A C 1
ATOM 1530 O O . GLN A 1 203 ? 2.001 0.306 10.978 1.00 86.25 203 GLN A O 1
ATOM 1535 N N . ALA A 1 204 ? 4.187 0.832 11.056 1.00 84.12 204 ALA A N 1
ATOM 1536 C CA . ALA A 1 204 ? 4.434 0.539 9.648 1.00 84.12 204 ALA A CA 1
ATOM 1537 C C . ALA A 1 204 ? 4.127 -0.929 9.305 1.00 84.12 204 ALA A C 1
ATOM 1539 O O . ALA A 1 204 ? 3.365 -1.176 8.376 1.00 84.12 204 ALA A O 1
ATOM 1540 N N . CYS A 1 205 ? 4.629 -1.871 10.111 1.00 85.94 205 CYS A N 1
ATOM 1541 C CA . CYS A 1 205 ? 4.406 -3.310 9.934 1.00 85.94 205 CYS A CA 1
ATOM 1542 C C . CYS A 1 205 ? 2.914 -3.678 9.969 1.00 85.94 205 CYS A C 1
ATOM 1544 O O . CYS A 1 205 ? 2.420 -4.341 9.063 1.00 85.94 205 CYS A O 1
ATOM 1546 N N . LEU A 1 206 ? 2.171 -3.179 10.966 1.00 88.00 206 LEU A N 1
ATOM 1547 C CA . LEU A 1 206 ? 0.735 -3.447 11.121 1.00 88.00 206 LEU A CA 1
ATOM 1548 C C . LEU A 1 206 ? -0.067 -3.070 9.871 1.00 88.00 206 LEU A C 1
ATOM 1550 O O . LEU A 1 206 ? -1.003 -3.753 9.462 1.00 88.00 206 LEU A O 1
ATOM 1554 N N . LEU A 1 207 ? 0.251 -1.922 9.294 1.00 86.69 207 LEU A N 1
ATOM 1555 C CA . LEU A 1 207 ? -0.504 -1.400 8.170 1.00 86.69 207 LEU A CA 1
ATOM 1556 C C . LEU A 1 207 ? -0.053 -2.016 6.836 1.00 86.69 207 LEU A C 1
ATOM 1558 O O . LEU A 1 207 ? -0.893 -2.194 5.958 1.00 86.69 207 LEU A O 1
ATOM 1562 N N . GLU A 1 208 ? 1.222 -2.397 6.699 1.00 86.12 208 GLU A N 1
ATOM 1563 C CA . GLU A 1 208 ? 1.695 -3.247 5.597 1.00 86.12 208 GLU A CA 1
ATOM 1564 C C . GLU A 1 208 ? 0.948 -4.593 5.592 1.00 86.12 208 GLU A C 1
ATOM 1566 O O . GLU A 1 208 ? 0.452 -5.018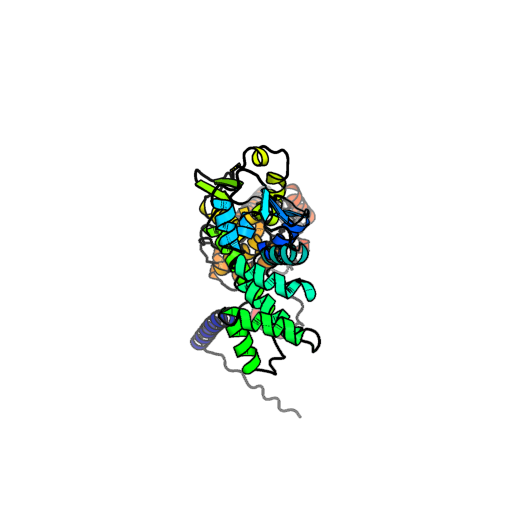 4.548 1.00 86.12 208 GLU A O 1
ATOM 1571 N N . GLU A 1 209 ? 0.774 -5.221 6.759 1.00 88.50 209 GLU A N 1
ATOM 1572 C CA . GLU A 1 209 ? -0.011 -6.454 6.913 1.00 88.50 209 GLU A CA 1
ATOM 1573 C C . GLU A 1 209 ? -1.477 -6.260 6.499 1.00 88.50 209 GLU A C 1
ATOM 1575 O O . GLU A 1 209 ? -2.029 -7.076 5.757 1.00 88.50 209 GLU A O 1
ATOM 1580 N N . ARG A 1 210 ? -2.112 -5.155 6.911 1.00 89.62 210 ARG A N 1
ATOM 1581 C CA . ARG A 1 210 ? -3.489 -4.821 6.499 1.00 89.62 210 ARG A CA 1
ATOM 1582 C C . ARG A 1 210 ? -3.602 -4.591 4.993 1.00 89.62 210 ARG A C 1
ATOM 1584 O O . ARG A 1 210 ? -4.527 -5.100 4.362 1.00 89.62 210 ARG A O 1
ATOM 1591 N N . ALA A 1 211 ? -2.662 -3.858 4.401 1.00 89.69 211 ALA A N 1
ATOM 1592 C CA . ALA A 1 211 ? -2.619 -3.625 2.960 1.00 89.69 211 ALA A CA 1
ATOM 1593 C C . ALA A 1 211 ? -2.465 -4.940 2.176 1.00 89.69 211 ALA A C 1
ATOM 1595 O O . ALA A 1 211 ? -3.153 -5.153 1.173 1.00 89.69 211 ALA A O 1
ATOM 1596 N N . GLN A 1 212 ? -1.620 -5.850 2.667 1.00 90.44 212 GLN A N 1
ATOM 1597 C CA . GLN A 1 212 ? -1.467 -7.188 2.104 1.00 90.44 212 GLN A CA 1
ATOM 1598 C C . GLN A 1 212 ? -2.759 -8.005 2.241 1.00 90.44 212 GLN A C 1
ATOM 1600 O O . GLN A 1 212 ? -3.192 -8.628 1.272 1.00 90.44 212 GLN A O 1
ATOM 1605 N N . HIS A 1 213 ? -3.429 -7.943 3.395 1.00 91.25 213 HIS A N 1
ATOM 1606 C CA . HIS A 1 213 ? -4.711 -8.611 3.621 1.00 91.25 213 HIS A CA 1
ATOM 1607 C C . HIS A 1 213 ? -5.790 -8.146 2.629 1.00 91.25 213 HIS A C 1
ATOM 1609 O O . HIS A 1 213 ? -6.477 -8.977 2.035 1.00 91.25 213 HIS A O 1
ATOM 1615 N N . LEU A 1 214 ? -5.905 -6.833 2.390 1.00 92.06 214 LEU A N 1
ATOM 1616 C CA . LEU A 1 214 ? -6.818 -6.267 1.386 1.00 92.06 214 LEU A CA 1
ATOM 1617 C C . LEU A 1 214 ? -6.531 -6.802 -0.025 1.00 92.06 214 LEU A C 1
ATOM 1619 O O . LEU A 1 214 ? -7.461 -7.048 -0.802 1.00 92.06 214 LEU A O 1
ATOM 1623 N N . TRP A 1 215 ? -5.248 -6.977 -0.364 1.00 93.38 215 TRP A N 1
ATOM 1624 C CA . TRP A 1 215 ? -4.847 -7.541 -1.648 1.00 93.38 215 TRP A CA 1
ATOM 1625 C C . TRP A 1 215 ? -5.192 -9.032 -1.759 1.00 93.38 215 TRP A C 1
ATOM 1627 O O . TRP A 1 215 ? -5.741 -9.470 -2.764 1.00 93.38 215 TRP A O 1
ATOM 1637 N N . GLU A 1 216 ? -4.900 -9.825 -0.735 1.00 93.62 216 GLU A N 1
ATOM 1638 C CA . GLU A 1 216 ? -5.061 -11.281 -0.791 1.00 93.62 216 GLU A CA 1
ATOM 1639 C C . GLU A 1 216 ? -6.514 -11.737 -0.649 1.00 93.62 216 GLU A C 1
ATOM 1641 O O . GLU A 1 216 ? -6.937 -12.663 -1.340 1.00 93.62 216 GLU A O 1
ATOM 1646 N N . LYS A 1 217 ? -7.286 -11.109 0.247 1.00 92.81 217 LYS A N 1
ATOM 1647 C CA . LYS A 1 217 ? -8.639 -11.572 0.583 1.00 92.81 217 LYS A CA 1
ATOM 1648 C C . LYS A 1 217 ? -9.711 -11.111 -0.390 1.00 92.81 217 LYS A C 1
ATOM 1650 O O . LYS A 1 217 ? -10.674 -11.842 -0.585 1.00 92.81 217 LYS A O 1
ATOM 1655 N N . ARG A 1 218 ? -9.558 -9.933 -1.010 1.00 90.75 218 ARG A N 1
ATOM 1656 C CA . ARG A 1 218 ? -10.537 -9.368 -1.971 1.00 90.75 218 ARG A CA 1
ATOM 1657 C C . ARG A 1 218 ? -11.974 -9.250 -1.451 1.00 90.75 218 ARG A C 1
ATOM 1659 O O . ARG A 1 218 ? -12.914 -9.147 -2.241 1.00 90.75 218 ARG A O 1
ATOM 1666 N N . GLU A 1 219 ? -12.153 -9.255 -0.140 1.00 90.69 219 GLU A N 1
ATOM 1667 C CA . GLU A 1 219 ? -13.460 -9.093 0.485 1.00 90.69 219 GLU A CA 1
ATOM 1668 C C . GLU A 1 219 ? -13.917 -7.642 0.376 1.00 90.69 219 GLU A C 1
ATOM 1670 O O . GLU A 1 219 ? -13.104 -6.738 0.519 1.00 90.69 219 GLU A O 1
ATOM 1675 N N . PHE A 1 220 ? -15.218 -7.424 0.168 1.00 90.00 220 PHE A N 1
ATOM 1676 C CA . PHE A 1 220 ? -15.813 -6.084 0.049 1.00 90.00 220 PHE A CA 1
ATOM 1677 C C . PHE A 1 220 ? -15.289 -5.262 -1.143 1.00 90.00 220 PHE A C 1
ATOM 1679 O O . PHE A 1 220 ? -15.313 -4.034 -1.115 1.00 90.00 220 PHE A O 1
ATOM 1686 N N . THR A 1 221 ? -14.849 -5.933 -2.211 1.00 93.38 221 THR A N 1
ATOM 1687 C CA . THR A 1 221 ? -14.530 -5.269 -3.481 1.00 93.38 221 THR A CA 1
ATOM 1688 C C . THR A 1 221 ? -15.792 -4.689 -4.120 1.00 93.38 221 THR A C 1
ATOM 1690 O O . THR A 1 221 ? -16.840 -5.331 -4.167 1.00 93.38 221 THR A O 1
ATOM 1693 N N . ASP A 1 222 ? -15.689 -3.454 -4.602 1.00 91.50 222 ASP A N 1
ATOM 1694 C CA . ASP A 1 222 ? -16.793 -2.636 -5.117 1.00 91.50 222 ASP A CA 1
ATOM 1695 C C . ASP A 1 222 ? -16.579 -2.210 -6.583 1.00 91.50 222 ASP A C 1
ATOM 1697 O O . ASP A 1 222 ? -17.376 -1.456 -7.141 1.00 91.50 222 ASP A O 1
ATOM 1701 N N . ALA A 1 223 ? -15.511 -2.704 -7.220 1.00 93.75 223 ALA A N 1
ATOM 1702 C CA . ALA A 1 223 ? -15.273 -2.599 -8.654 1.00 93.75 223 ALA A CA 1
ATOM 1703 C C . ALA A 1 223 ? -14.473 -3.792 -9.200 1.00 93.75 223 ALA A C 1
ATOM 1705 O O . ALA A 1 223 ? -13.886 -4.589 -8.468 1.00 93.75 223 ALA A O 1
ATOM 1706 N N . THR A 1 224 ? -14.439 -3.924 -10.524 1.00 96.31 224 THR A N 1
ATOM 1707 C CA . THR A 1 224 ? -13.632 -4.923 -11.234 1.00 96.31 224 THR A CA 1
ATOM 1708 C C . THR A 1 224 ? -12.824 -4.264 -12.345 1.00 96.31 224 THR A C 1
ATOM 1710 O O . THR A 1 224 ? -13.382 -3.600 -13.217 1.00 96.31 224 THR A O 1
ATOM 1713 N N . VAL A 1 225 ? -11.511 -4.481 -12.352 1.00 97.19 225 VAL A N 1
ATOM 1714 C CA . VAL A 1 225 ? -10.648 -4.122 -13.482 1.00 97.19 225 VAL A CA 1
ATOM 1715 C C . VAL A 1 225 ? -10.562 -5.310 -14.433 1.00 97.19 225 VAL A C 1
ATOM 1717 O O . VAL A 1 225 ? -10.352 -6.434 -13.988 1.00 97.19 225 VAL A O 1
ATOM 1720 N N . THR A 1 226 ? -10.715 -5.089 -15.736 1.00 96.88 226 THR A N 1
ATOM 1721 C CA . THR A 1 226 ? -10.633 -6.155 -16.747 1.00 96.88 226 THR A CA 1
ATOM 1722 C C . THR A 1 226 ? -9.512 -5.895 -17.742 1.00 96.88 226 THR A C 1
ATOM 1724 O O . THR A 1 226 ? -9.350 -4.761 -18.189 1.00 96.88 226 THR A O 1
ATOM 1727 N N . CYS A 1 227 ? -8.782 -6.943 -18.119 1.00 97.12 227 CYS A N 1
ATOM 1728 C CA . CYS A 1 227 ? -7.672 -6.891 -19.071 1.00 97.12 227 CYS A CA 1
ATOM 1729 C C . CYS A 1 227 ? -7.574 -8.235 -19.809 1.00 97.12 227 CYS A C 1
ATOM 1731 O O . CYS A 1 227 ? -7.460 -9.265 -19.151 1.00 97.12 227 CYS A O 1
ATOM 1733 N N . GLU A 1 228 ? -7.673 -8.245 -21.143 1.00 93.50 228 GLU A N 1
ATOM 1734 C CA . GLU A 1 228 ? -7.571 -9.457 -21.989 1.00 93.50 228 GLU A CA 1
ATOM 1735 C C . GLU A 1 228 ? -8.352 -10.683 -21.461 1.00 93.50 228 GLU A C 1
ATOM 1737 O O . GLU A 1 228 ? -7.835 -11.790 -21.341 1.00 93.50 228 GLU A O 1
ATOM 1742 N N . GLY A 1 229 ? -9.617 -10.482 -21.076 1.00 90.69 229 GLY A N 1
ATOM 1743 C CA . GLY A 1 229 ? -10.477 -11.543 -20.527 1.00 90.69 229 GLY A CA 1
ATOM 1744 C C . GLY A 1 229 ? -10.212 -11.907 -19.058 1.00 90.69 229 GLY A C 1
ATOM 1745 O O . GLY A 1 229 ? -11.036 -12.581 -18.442 1.00 90.69 229 GLY A O 1
ATOM 1746 N N . SER A 1 230 ? -9.126 -11.413 -18.461 1.00 96.31 230 SER A N 1
ATOM 1747 C CA . SER A 1 230 ? -8.861 -11.508 -17.023 1.00 96.31 230 SER A CA 1
ATOM 1748 C C . SER A 1 230 ? -9.646 -10.444 -16.258 1.00 96.31 230 SER A C 1
ATOM 1750 O O . SER A 1 230 ? -9.857 -9.334 -16.752 1.00 96.31 230 SER A O 1
ATOM 1752 N N . SER A 1 231 ? -10.082 -10.782 -15.045 1.00 96.44 231 SER A N 1
ATOM 1753 C CA . SER A 1 231 ? -10.869 -9.905 -14.172 1.00 96.44 231 SER A CA 1
ATOM 1754 C C . SER A 1 231 ? -10.236 -9.829 -12.788 1.00 96.44 231 SER A C 1
ATOM 1756 O O . SER A 1 231 ? -9.952 -10.856 -12.176 1.00 96.44 231 SER A O 1
ATOM 1758 N N . PHE A 1 232 ? -10.051 -8.611 -12.290 1.00 97.56 232 PHE A N 1
ATOM 1759 C CA . PHE A 1 232 ? -9.403 -8.309 -11.020 1.00 97.56 232 PHE A CA 1
ATOM 1760 C C . PHE A 1 232 ? -10.398 -7.575 -10.112 1.00 97.56 232 PHE A C 1
ATOM 1762 O O . PHE A 1 232 ? -10.700 -6.407 -10.374 1.00 97.56 232 PHE A O 1
ATOM 1769 N N . PRO A 1 233 ? -10.928 -8.225 -9.061 1.00 96.94 233 PRO A N 1
ATOM 1770 C CA . PRO A 1 233 ? -11.752 -7.560 -8.057 1.00 96.94 233 PRO A CA 1
ATOM 1771 C C . PRO A 1 233 ? -10.906 -6.539 -7.295 1.00 96.94 233 PRO A C 1
ATOM 1773 O O . PRO A 1 233 ? -9.823 -6.869 -6.804 1.00 96.94 233 PRO A O 1
ATOM 1776 N N . VAL A 1 234 ? -11.380 -5.300 -7.203 1.00 95.88 234 VAL A N 1
ATOM 1777 C CA . VAL A 1 234 ? -10.638 -4.178 -6.616 1.00 95.88 234 VAL A CA 1
ATOM 1778 C C . VAL A 1 234 ? -11.547 -3.290 -5.773 1.00 95.88 234 VAL A C 1
ATOM 1780 O O . VAL A 1 234 ? -12.770 -3.359 -5.848 1.00 95.88 234 VAL A O 1
ATOM 1783 N N . HIS A 1 235 ? -10.913 -2.449 -4.965 1.00 92.88 235 HIS A N 1
ATOM 1784 C CA . HIS A 1 235 ? -11.560 -1.451 -4.128 1.00 92.88 235 HIS A CA 1
ATOM 1785 C C . HIS A 1 235 ? -11.346 -0.074 -4.759 1.00 92.88 235 HIS A C 1
ATOM 1787 O O . HIS A 1 235 ? -10.196 0.351 -4.926 1.00 92.88 235 HIS A O 1
ATOM 1793 N N . ARG A 1 236 ? -12.427 0.635 -5.090 1.00 92.06 236 ARG A N 1
ATOM 1794 C CA . ARG A 1 236 ? -12.380 1.962 -5.723 1.00 92.06 236 ARG A CA 1
ATOM 1795 C C . ARG A 1 236 ? -11.594 2.945 -4.874 1.00 92.06 236 ARG A C 1
ATOM 1797 O O . ARG A 1 236 ? -10.713 3.607 -5.407 1.00 92.06 236 ARG A O 1
ATOM 1804 N N . ALA A 1 237 ? -11.841 2.965 -3.563 1.00 89.94 237 ALA A N 1
ATOM 1805 C CA . ALA A 1 237 ? -11.145 3.835 -2.615 1.00 89.94 237 ALA A CA 1
ATOM 1806 C C . ALA A 1 237 ? -9.614 3.668 -2.684 1.00 89.94 237 ALA A C 1
ATOM 1808 O O . ALA A 1 237 ? -8.874 4.643 -2.807 1.00 89.94 237 ALA A O 1
ATOM 1809 N N . VAL A 1 238 ? -9.135 2.419 -2.697 1.00 91.56 238 VAL A N 1
ATOM 1810 C CA . VAL A 1 238 ? -7.704 2.093 -2.809 1.00 91.56 238 VAL A CA 1
ATOM 1811 C C . VAL A 1 238 ? -7.129 2.615 -4.122 1.00 91.56 238 VAL A C 1
ATOM 1813 O O . VAL A 1 238 ? -6.155 3.367 -4.098 1.00 91.56 238 VAL A O 1
ATOM 1816 N N . LEU A 1 239 ? -7.729 2.262 -5.260 1.00 92.81 239 LEU A N 1
ATOM 1817 C CA . LEU A 1 239 ? -7.204 2.667 -6.565 1.00 92.81 239 LEU A CA 1
ATOM 1818 C C . LEU A 1 239 ? -7.271 4.180 -6.781 1.00 92.81 239 LEU A C 1
ATOM 1820 O O . LEU A 1 239 ? -6.304 4.765 -7.266 1.00 92.81 239 LEU A O 1
ATOM 1824 N N . ALA A 1 240 ? -8.375 4.813 -6.385 1.00 90.50 240 ALA A N 1
ATOM 1825 C CA . ALA A 1 240 ? -8.564 6.255 -6.469 1.00 90.50 240 ALA A CA 1
ATOM 1826 C C . ALA A 1 240 ? -7.540 7.009 -5.619 1.00 90.50 240 ALA A C 1
ATOM 1828 O O . ALA A 1 240 ? -6.970 7.998 -6.069 1.00 90.50 240 ALA A O 1
ATOM 1829 N N . SER A 1 241 ? -7.235 6.506 -4.422 1.00 88.25 241 SER A N 1
ATOM 1830 C CA . SER A 1 241 ? -6.157 7.074 -3.618 1.00 88.25 241 SER A CA 1
ATOM 1831 C C . SER A 1 241 ? -4.794 6.906 -4.291 1.00 88.25 241 SER A C 1
ATOM 1833 O O . SER A 1 241 ? -3.946 7.792 -4.215 1.00 88.25 241 SER A O 1
ATOM 1835 N N . ALA A 1 242 ? -4.582 5.777 -4.973 1.00 90.06 242 ALA A N 1
ATOM 1836 C CA . ALA A 1 242 ? -3.297 5.417 -5.543 1.00 90.06 242 ALA A CA 1
ATOM 1837 C C . ALA A 1 242 ? -2.958 6.212 -6.814 1.00 90.06 242 ALA A C 1
ATOM 1839 O O . ALA A 1 242 ? -1.790 6.556 -7.027 1.00 90.06 242 ALA A O 1
ATOM 1840 N N . SER A 1 243 ? -3.978 6.486 -7.629 1.00 92.62 243 SER A N 1
ATOM 1841 C CA . SER A 1 243 ? -3.880 7.002 -8.991 1.00 92.62 243 SER A CA 1
ATOM 1842 C C . SER A 1 243 ? -4.936 8.085 -9.245 1.00 92.62 243 SER A C 1
ATOM 1844 O O . SER A 1 243 ? -6.135 7.793 -9.208 1.00 92.62 243 SER A O 1
ATOM 1846 N N . PRO A 1 244 ? -4.520 9.307 -9.618 1.00 91.44 244 PRO A N 1
ATOM 1847 C CA . PRO A 1 244 ? -5.431 10.351 -10.085 1.00 91.44 244 PRO A CA 1
ATOM 1848 C C . PRO A 1 244 ? -6.305 9.918 -11.272 1.00 91.44 244 PRO A C 1
ATOM 1850 O O . PRO A 1 244 ? -7.443 10.367 -11.400 1.00 91.44 244 PRO A O 1
ATOM 1853 N N . VAL A 1 245 ? -5.805 9.029 -12.137 1.00 92.88 245 VAL A N 1
ATOM 1854 C CA . VAL A 1 245 ? -6.573 8.479 -13.265 1.00 92.88 245 VAL A CA 1
ATOM 1855 C C . VAL A 1 245 ? -7.736 7.633 -12.758 1.00 92.88 245 VAL A C 1
ATOM 1857 O O . VAL A 1 245 ? -8.876 7.865 -13.163 1.00 92.88 245 VAL A O 1
ATOM 1860 N N . PHE A 1 246 ? -7.479 6.706 -11.829 1.00 92.94 246 PHE A N 1
ATOM 1861 C CA . PHE A 1 246 ? -8.548 5.927 -11.200 1.00 92.94 246 PHE A CA 1
ATOM 1862 C C . PHE A 1 246 ? -9.480 6.806 -10.364 1.00 92.94 246 PHE A C 1
ATOM 1864 O O . PHE A 1 246 ? -10.687 6.579 -10.378 1.00 92.94 246 PHE A O 1
ATOM 1871 N N . GLN A 1 247 ? -8.963 7.845 -9.698 1.00 90.38 247 GLN A N 1
ATOM 1872 C CA . GLN A 1 247 ? -9.799 8.797 -8.967 1.00 90.38 247 GLN A CA 1
ATOM 1873 C C . GLN A 1 247 ? -10.811 9.460 -9.898 1.00 90.38 247 GLN A C 1
ATOM 1875 O O . GLN A 1 247 ? -12.002 9.438 -9.610 1.00 90.38 247 GLN A O 1
ATOM 1880 N N . ARG A 1 248 ? -10.369 9.985 -11.048 1.00 90.31 248 ARG A N 1
ATOM 1881 C CA . ARG A 1 248 ? -11.264 10.593 -12.047 1.00 90.31 248 ARG A CA 1
ATOM 1882 C C . ARG A 1 248 ? -12.256 9.580 -12.617 1.00 90.31 248 ARG A C 1
ATOM 1884 O O . ARG A 1 248 ? -13.437 9.898 -12.737 1.00 90.31 248 ARG A O 1
ATOM 1891 N N . ALA A 1 249 ? -11.791 8.368 -12.922 1.00 89.81 249 ALA A N 1
ATOM 1892 C CA . ALA A 1 249 ? -12.628 7.309 -13.478 1.00 89.81 249 ALA A CA 1
ATOM 1893 C C . ALA A 1 249 ? -13.754 6.881 -12.526 1.00 89.81 249 ALA A C 1
ATOM 1895 O O . ALA A 1 249 ? -14.880 6.651 -12.962 1.00 89.81 249 ALA A O 1
ATOM 1896 N N . PHE A 1 250 ? -13.463 6.793 -11.225 1.00 87.81 250 PHE A N 1
ATOM 1897 C CA . PHE A 1 250 ? -14.427 6.336 -10.231 1.00 87.81 250 PHE A CA 1
ATOM 1898 C C . PHE A 1 250 ? -15.216 7.465 -9.558 1.00 87.81 250 PHE A C 1
ATOM 1900 O O . PHE A 1 250 ? -16.306 7.183 -9.074 1.00 87.81 250 PHE A O 1
ATOM 1907 N N . ALA A 1 251 ? -14.722 8.705 -9.492 1.00 79.81 251 ALA A N 1
ATOM 1908 C CA . ALA A 1 251 ? -15.423 9.812 -8.826 1.00 79.81 251 ALA A CA 1
ATOM 1909 C C . ALA A 1 251 ? -16.509 10.483 -9.694 1.00 79.81 251 ALA A C 1
ATOM 1911 O O . ALA A 1 251 ? -17.388 11.151 -9.155 1.00 79.81 251 ALA A O 1
ATOM 1912 N N . GLY A 1 252 ? -16.443 10.360 -11.025 1.00 68.38 252 GLY A N 1
ATOM 1913 C CA . GLY A 1 252 ? -17.341 11.058 -11.956 1.00 68.38 252 GLY A CA 1
ATOM 1914 C C . GLY A 1 252 ? -18.636 10.311 -12.309 1.00 68.38 252 GLY A C 1
ATOM 1915 O O . GLY A 1 252 ? -18.842 9.166 -11.929 1.00 68.38 252 GLY A O 1
ATOM 1916 N N . GLY A 1 253 ? -19.489 10.937 -13.131 1.00 57.53 253 GLY A N 1
ATOM 1917 C CA . GLY A 1 253 ? -20.662 10.309 -13.771 1.00 57.53 253 GLY A CA 1
ATOM 1918 C C . GLY A 1 253 ? -20.326 9.483 -15.022 1.00 57.53 253 GLY A C 1
ATOM 1919 O O . GLY A 1 253 ? -21.143 9.383 -15.935 1.00 57.53 253 GLY A O 1
ATOM 1920 N N . MET A 1 254 ? -19.098 8.966 -15.109 1.00 61.12 254 MET A N 1
ATOM 1921 C CA . MET A 1 254 ? -18.637 8.147 -16.231 1.00 61.12 254 MET A CA 1
ATOM 1922 C C . MET A 1 254 ? -19.199 6.724 -16.138 1.00 61.12 254 MET A C 1
ATOM 1924 O O . MET A 1 254 ? -19.635 6.270 -15.076 1.00 61.12 254 MET A O 1
ATOM 1928 N N . SER A 1 255 ? -19.186 6.005 -17.262 1.00 65.75 255 SER A N 1
ATOM 1929 C CA . SER A 1 255 ? -19.751 4.655 -17.356 1.00 65.75 255 SER A CA 1
ATOM 1930 C C . SER A 1 255 ? -19.123 3.673 -16.364 1.00 65.75 255 SER A C 1
ATOM 1932 O O . SER A 1 255 ? -19.787 2.761 -15.886 1.00 65.75 255 SER A O 1
ATOM 1934 N N . GLU A 1 256 ? -17.864 3.889 -16.004 1.00 71.56 256 GLU A N 1
ATOM 1935 C CA . GLU A 1 256 ? -17.042 3.075 -15.118 1.00 71.56 256 GLU A CA 1
ATOM 1936 C C . GLU A 1 256 ? -17.482 3.211 -13.657 1.00 71.56 256 GLU A C 1
ATOM 1938 O O . GLU A 1 256 ? -17.520 2.220 -12.928 1.00 71.56 256 GLU A O 1
ATOM 1943 N N . ALA A 1 257 ? -17.898 4.411 -13.243 1.00 66.75 257 ALA A N 1
ATOM 1944 C CA . ALA A 1 257 ? -18.476 4.643 -11.923 1.00 66.75 257 ALA A CA 1
ATOM 1945 C C . ALA A 1 257 ? -19.869 4.005 -11.791 1.00 66.75 257 ALA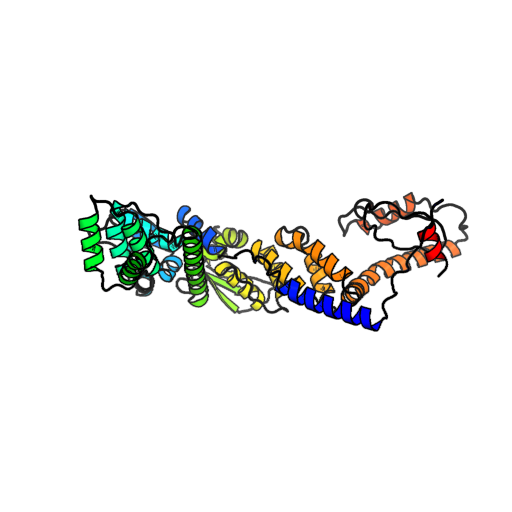 A C 1
ATOM 1947 O O . ALA A 1 257 ? -20.197 3.470 -10.735 1.00 66.75 257 ALA A O 1
ATOM 1948 N N . ALA A 1 258 ? -20.665 4.017 -12.867 1.00 67.38 258 ALA A N 1
ATOM 1949 C CA . ALA A 1 258 ? -21.998 3.413 -12.892 1.00 67.38 258 ALA A CA 1
ATOM 1950 C C . ALA A 1 258 ? -21.967 1.880 -13.034 1.00 67.38 258 ALA A C 1
ATOM 1952 O O . ALA A 1 258 ? -22.776 1.180 -12.433 1.00 67.38 258 ALA A O 1
ATOM 1953 N N . SER A 1 259 ? -21.040 1.349 -13.834 1.00 76.69 259 SER A N 1
ATOM 1954 C CA . SER A 1 259 ? -20.924 -0.087 -14.122 1.00 76.69 259 SER A CA 1
ATOM 1955 C C . SER A 1 259 ? -20.037 -0.847 -13.139 1.00 76.69 259 SER A C 1
ATOM 1957 O O . SER A 1 259 ? -19.999 -2.077 -13.199 1.00 76.69 259 SER A O 1
ATOM 1959 N N . ALA A 1 260 ? -19.304 -0.137 -12.272 1.00 84.06 260 ALA A N 1
ATOM 1960 C CA . ALA A 1 260 ? -18.291 -0.700 -11.380 1.00 84.06 260 ALA A CA 1
ATOM 1961 C C . ALA A 1 260 ? -17.248 -1.566 -12.122 1.00 84.06 260 ALA A C 1
ATOM 1963 O O . ALA A 1 260 ? -16.685 -2.512 -11.568 1.00 84.06 260 ALA A O 1
ATOM 1964 N N . ARG A 1 261 ? -16.990 -1.262 -13.401 1.00 90.19 261 ARG A N 1
ATOM 1965 C CA . ARG A 1 261 ? -16.047 -1.987 -14.259 1.00 90.19 261 ARG A CA 1
ATOM 1966 C C . ARG A 1 261 ? -15.123 -1.021 -14.979 1.00 90.19 261 ARG A C 1
ATOM 1968 O O . ARG A 1 261 ? -15.581 -0.043 -15.558 1.00 90.19 261 ARG A O 1
ATOM 1975 N N . TYR A 1 262 ? -13.831 -1.327 -14.973 1.00 93.19 262 TYR A N 1
ATOM 1976 C CA . TYR A 1 262 ? -12.806 -0.519 -15.624 1.00 93.19 262 TYR A CA 1
ATOM 1977 C C . TYR A 1 262 ? -11.957 -1.388 -16.557 1.00 93.19 262 TYR A C 1
ATOM 1979 O O . TYR A 1 262 ? -11.257 -2.295 -16.107 1.00 93.19 262 TYR A O 1
ATOM 1987 N N . ALA A 1 263 ? -12.024 -1.137 -17.864 1.00 94.69 263 ALA A N 1
ATOM 1988 C CA . ALA A 1 263 ? -11.319 -1.941 -18.858 1.00 94.69 263 ALA A CA 1
ATOM 1989 C C . ALA A 1 263 ? -9.971 -1.314 -19.232 1.00 94.69 263 ALA A C 1
ATOM 1991 O O . ALA A 1 263 ? -9.933 -0.263 -19.868 1.00 94.69 263 ALA A O 1
ATOM 1992 N N . ILE A 1 264 ? -8.876 -1.998 -18.900 1.00 95.75 264 ILE A N 1
ATOM 1993 C CA . ILE A 1 264 ? -7.538 -1.652 -19.387 1.00 95.75 264 ILE A CA 1
ATOM 1994 C C . ILE A 1 264 ? -7.340 -2.356 -20.727 1.00 95.75 264 ILE A C 1
ATOM 1996 O O . ILE A 1 264 ? -7.371 -3.585 -20.804 1.00 95.75 264 ILE A O 1
ATOM 2000 N N . ARG A 1 265 ? -7.194 -1.562 -21.789 1.00 92.38 265 ARG A N 1
ATOM 2001 C CA . ARG A 1 265 ? -6.997 -2.043 -23.162 1.00 92.38 265 ARG A CA 1
ATOM 2002 C C . ARG A 1 265 ? -5.513 -2.045 -23.518 1.00 92.38 265 ARG A C 1
ATOM 2004 O O . ARG A 1 265 ? -4.716 -1.388 -22.850 1.00 92.38 265 ARG A O 1
ATOM 2011 N N . ASP A 1 266 ? -5.167 -2.807 -24.553 1.00 90.19 266 ASP A N 1
ATOM 2012 C CA . ASP A 1 266 ? -3.821 -2.851 -25.142 1.00 90.19 266 ASP A CA 1
ATOM 2013 C C . ASP A 1 266 ? -2.717 -3.169 -24.117 1.00 90.19 266 ASP A C 1
ATOM 2015 O O . ASP A 1 266 ? -1.605 -2.643 -24.167 1.00 90.19 266 ASP A O 1
ATOM 2019 N N . SER A 1 267 ? -3.045 -4.006 -23.129 1.00 94.12 267 SER A N 1
ATOM 2020 C CA . SER A 1 267 ? -2.157 -4.366 -22.027 1.00 94.12 267 SER A CA 1
ATOM 2021 C C . SER A 1 267 ? -2.235 -5.850 -21.705 1.00 94.12 267 SER A C 1
ATOM 2023 O O . SER A 1 267 ? -3.289 -6.448 -21.863 1.00 94.12 267 SER A O 1
ATOM 2025 N N . ASN A 1 268 ? -1.145 -6.428 -21.196 1.00 95.69 268 ASN A N 1
ATOM 2026 C CA . ASN A 1 268 ? -1.156 -7.807 -20.712 1.00 95.69 268 ASN A CA 1
ATOM 2027 C C . ASN A 1 268 ? -1.685 -7.877 -19.260 1.00 95.69 268 ASN A C 1
ATOM 2029 O O . ASN A 1 268 ? -1.433 -6.959 -18.467 1.00 95.69 268 ASN A O 1
ATOM 2033 N N . PRO A 1 269 ? -2.331 -8.984 -18.846 1.00 97.38 269 PRO A N 1
ATOM 2034 C CA . PRO A 1 269 ? -2.815 -9.172 -17.477 1.00 97.38 269 PRO A CA 1
ATOM 2035 C C . PRO A 1 269 ? -1.719 -9.085 -16.408 1.00 97.38 269 PRO A C 1
ATOM 2037 O O . PRO A 1 269 ? -1.963 -8.544 -15.335 1.00 97.38 269 PRO A O 1
ATOM 2040 N N . VAL A 1 270 ? -0.504 -9.567 -16.698 1.00 97.62 270 VAL A N 1
ATOM 2041 C CA . VAL A 1 270 ? 0.590 -9.644 -15.710 1.00 97.62 270 VAL A CA 1
ATOM 2042 C C . VAL A 1 270 ? 1.067 -8.253 -15.247 1.00 97.62 270 VAL A C 1
ATOM 2044 O O . VAL A 1 270 ? 1.078 -8.006 -14.040 1.00 97.62 270 VAL A O 1
ATOM 2047 N N . PRO A 1 271 ? 1.413 -7.299 -16.138 1.00 97.94 271 PRO A N 1
ATOM 2048 C CA . PRO A 1 271 ? 1.709 -5.925 -15.726 1.00 97.94 271 PRO A CA 1
ATOM 2049 C C . PRO A 1 271 ? 0.513 -5.200 -15.102 1.00 97.94 271 PRO A C 1
ATOM 2051 O O . PRO A 1 271 ? 0.704 -4.408 -14.184 1.00 97.94 271 PRO A O 1
ATOM 2054 N N . VAL A 1 272 ? -0.717 -5.481 -15.545 1.00 98.12 272 VAL A N 1
ATOM 2055 C CA . VAL A 1 272 ? -1.917 -4.899 -14.922 1.00 98.12 272 VAL A CA 1
ATOM 2056 C C . VAL A 1 272 ? -2.064 -5.366 -13.477 1.00 98.12 272 VAL A C 1
ATOM 2058 O O . VAL A 1 272 ? -2.238 -4.538 -12.587 1.00 98.12 272 VAL A O 1
ATOM 2061 N N . GLU A 1 273 ? -1.930 -6.662 -13.208 1.00 97.81 273 GLU A N 1
ATOM 2062 C CA . GLU A 1 273 ? -1.970 -7.180 -11.843 1.00 97.81 273 GLU A CA 1
ATOM 2063 C C . GLU A 1 273 ? -0.850 -6.582 -10.985 1.00 97.81 273 GLU A C 1
ATOM 2065 O O . GLU A 1 273 ? -1.094 -6.221 -9.836 1.00 97.81 273 GLU A O 1
ATOM 2070 N N . ALA A 1 274 ? 0.354 -6.406 -11.540 1.00 97.69 274 ALA A N 1
ATOM 2071 C CA . ALA A 1 274 ? 1.466 -5.770 -10.839 1.00 97.69 274 ALA A CA 1
ATOM 2072 C C . ALA A 1 274 ? 1.199 -4.289 -10.506 1.00 97.69 274 ALA A C 1
ATOM 2074 O O . ALA A 1 274 ? 1.496 -3.866 -9.388 1.00 97.69 274 ALA A O 1
ATOM 2075 N N . LEU A 1 275 ? 0.607 -3.519 -11.430 1.00 97.44 275 LEU A N 1
ATOM 2076 C CA . LEU A 1 275 ? 0.146 -2.146 -11.180 1.00 97.44 275 LEU A CA 1
ATOM 2077 C C . LEU A 1 275 ? -0.856 -2.133 -10.023 1.00 97.44 275 LEU A C 1
ATOM 2079 O O . LEU A 1 275 ? -0.671 -1.404 -9.049 1.00 97.44 275 LEU A O 1
ATOM 2083 N N . LEU A 1 276 ? -1.895 -2.968 -10.117 1.00 96.56 276 LEU A N 1
ATOM 2084 C 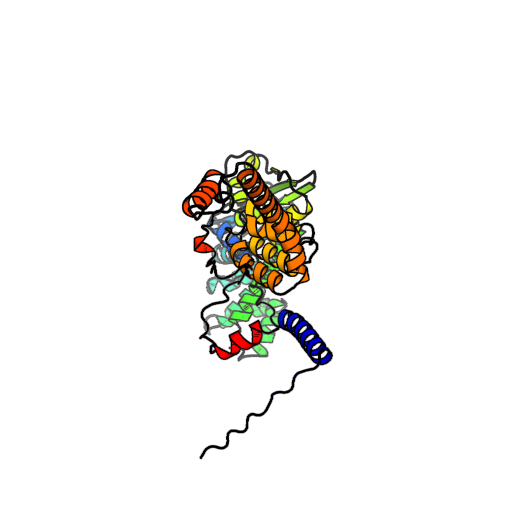CA . LEU A 1 276 ? -2.938 -3.042 -9.101 1.00 96.56 276 LEU A CA 1
ATOM 2085 C C . LEU A 1 276 ? -2.348 -3.469 -7.756 1.00 96.56 276 LEU A C 1
ATOM 2087 O O . LEU A 1 276 ? -2.630 -2.829 -6.753 1.00 96.56 276 LEU A O 1
ATOM 2091 N N . ARG A 1 277 ? -1.480 -4.486 -7.717 1.00 95.50 277 ARG A N 1
ATOM 2092 C CA . ARG A 1 277 ? -0.819 -4.946 -6.488 1.00 95.50 277 ARG A CA 1
ATOM 2093 C C . ARG A 1 277 ? -0.023 -3.835 -5.838 1.00 95.50 277 ARG A C 1
ATOM 2095 O O . ARG A 1 277 ? -0.135 -3.641 -4.631 1.00 95.50 277 ARG A O 1
ATOM 2102 N N . PHE A 1 278 ? 0.726 -3.082 -6.634 1.00 94.38 278 PHE A N 1
ATOM 2103 C CA . PHE A 1 278 ? 1.498 -1.956 -6.139 1.00 94.38 278 PHE A CA 1
ATOM 2104 C C . PHE A 1 278 ? 0.606 -0.867 -5.530 1.00 94.38 278 PHE A C 1
ATOM 2106 O O . PHE A 1 278 ? 0.962 -0.310 -4.493 1.00 94.38 278 PHE A O 1
ATOM 2113 N N . CYS A 1 279 ? -0.579 -0.606 -6.101 1.00 92.88 279 CYS A N 1
ATOM 2114 C CA . CYS A 1 279 ? -1.552 0.315 -5.505 1.00 92.88 279 CYS A CA 1
ATOM 2115 C C . CYS A 1 279 ? -1.983 -0.099 -4.091 1.00 92.88 279 CYS A C 1
ATOM 2117 O O . CYS A 1 279 ? -2.331 0.777 -3.306 1.00 92.88 279 CYS A O 1
ATOM 2119 N N . TYR A 1 280 ? -1.947 -1.395 -3.756 1.00 91.94 280 TYR A N 1
ATOM 2120 C CA . TYR A 1 280 ? -2.224 -1.875 -2.401 1.00 91.94 280 TYR A CA 1
ATOM 2121 C C . TYR A 1 280 ? -0.973 -1.874 -1.526 1.00 91.94 280 TYR A C 1
ATOM 2123 O O . TYR A 1 280 ? -0.949 -1.287 -0.451 1.00 91.94 280 TYR A O 1
ATOM 2131 N N . THR A 1 281 ? 0.076 -2.550 -1.973 1.00 90.62 281 THR A N 1
ATOM 2132 C CA . THR A 1 281 ? 1.167 -2.971 -1.087 1.00 90.62 281 THR A CA 1
ATOM 2133 C C . THR A 1 281 ? 2.394 -2.073 -1.174 1.00 90.62 281 THR A C 1
ATOM 2135 O O . THR A 1 281 ? 3.329 -2.245 -0.399 1.00 90.62 281 THR A O 1
ATOM 2138 N N . GLY A 1 282 ? 2.451 -1.172 -2.162 1.00 89.81 282 GLY A N 1
ATOM 2139 C CA . GLY A 1 282 ? 3.657 -0.413 -2.501 1.00 89.81 282 GLY A CA 1
ATOM 2140 C C . GLY A 1 282 ? 4.837 -1.281 -2.953 1.00 89.81 282 GLY A C 1
ATOM 2141 O O . GLY A 1 282 ? 5.931 -0.764 -3.139 1.00 89.81 282 GLY A O 1
ATOM 2142 N N . SER A 1 283 ? 4.645 -2.593 -3.121 1.00 89.75 283 SER A N 1
ATOM 2143 C CA . SER A 1 283 ? 5.720 -3.537 -3.425 1.00 89.75 283 SER A CA 1
ATOM 2144 C C . SER A 1 283 ? 5.715 -3.918 -4.899 1.00 89.75 283 SER A C 1
ATOM 2146 O O . SER A 1 283 ? 4.713 -4.409 -5.426 1.00 89.75 283 SER A O 1
ATOM 2148 N N . LEU A 1 284 ? 6.857 -3.740 -5.564 1.00 92.12 284 LEU A N 1
ATOM 2149 C CA . LEU A 1 284 ? 7.036 -4.142 -6.956 1.00 92.12 284 LEU A CA 1
ATOM 2150 C C . LEU A 1 284 ? 7.129 -5.671 -7.065 1.00 92.12 284 LEU A C 1
ATOM 2152 O O . LEU A 1 284 ? 8.061 -6.289 -6.557 1.00 92.12 284 LEU A O 1
ATOM 2156 N N . SER A 1 285 ? 6.173 -6.274 -7.770 1.00 92.38 285 SER A N 1
ATOM 2157 C CA . SER A 1 285 ? 6.124 -7.713 -8.037 1.00 92.38 285 SER A CA 1
ATOM 2158 C C . SER A 1 285 ? 5.730 -7.942 -9.493 1.00 92.38 285 SER A C 1
ATOM 2160 O O . SER A 1 285 ? 4.551 -8.096 -9.801 1.00 92.38 285 SER A O 1
ATOM 2162 N N . CYS A 1 286 ? 6.714 -7.945 -10.390 1.00 95.38 286 CYS A N 1
ATOM 2163 C CA . CYS A 1 286 ? 6.513 -8.168 -11.820 1.00 95.38 286 CYS A CA 1
ATOM 2164 C C . CYS A 1 286 ? 7.724 -8.904 -12.417 1.00 95.38 286 CYS A C 1
ATOM 2166 O O . CYS A 1 286 ? 8.858 -8.550 -12.076 1.00 95.38 286 CYS A O 1
ATOM 2168 N N . PRO A 1 287 ? 7.525 -9.905 -13.296 1.00 94.88 287 PRO A N 1
ATOM 2169 C CA . PRO A 1 287 ? 8.613 -10.520 -14.051 1.00 94.88 287 PRO A CA 1
ATOM 2170 C C . PRO A 1 287 ? 9.399 -9.496 -14.878 1.00 94.88 287 PRO A C 1
ATOM 2172 O O . PRO A 1 287 ? 8.854 -8.485 -15.329 1.00 94.88 287 PRO A O 1
ATOM 2175 N N . ALA A 1 288 ? 10.681 -9.774 -15.127 1.00 92.69 288 ALA A N 1
ATOM 2176 C CA . ALA A 1 288 ? 11.586 -8.855 -15.820 1.00 92.69 288 ALA A CA 1
ATOM 2177 C C . ALA A 1 288 ? 11.122 -8.495 -17.244 1.00 92.69 288 ALA A C 1
ATOM 2179 O O . ALA A 1 288 ? 11.439 -7.409 -17.739 1.00 92.69 288 ALA A O 1
ATOM 2180 N N . GLU A 1 289 ? 10.386 -9.404 -17.883 1.00 93.19 289 GLU A N 1
ATOM 2181 C CA . GLU A 1 289 ? 9.776 -9.273 -19.206 1.00 93.19 289 GLU A CA 1
ATOM 2182 C C . GLU A 1 289 ? 8.577 -8.315 -19.199 1.00 93.19 289 GLU A C 1
ATOM 2184 O O . GLU A 1 289 ? 8.329 -7.644 -20.195 1.00 93.19 289 GLU A O 1
ATOM 2189 N N . GLY A 1 290 ? 7.858 -8.222 -18.075 1.00 96.00 290 GLY A N 1
ATOM 2190 C CA . GLY A 1 290 ? 6.692 -7.351 -17.909 1.00 96.00 290 GLY A CA 1
ATOM 2191 C C . GLY A 1 290 ? 7.034 -5.927 -17.464 1.00 96.00 290 GLY A C 1
ATOM 2192 O O . GLY A 1 290 ? 6.204 -5.031 -17.604 1.00 96.00 290 GLY A O 1
ATOM 2193 N N . LEU A 1 291 ? 8.251 -5.688 -16.955 1.00 96.50 291 LEU A N 1
ATOM 2194 C CA . LEU A 1 291 ? 8.686 -4.368 -16.474 1.00 96.50 291 LEU A CA 1
ATOM 2195 C C . LEU A 1 291 ? 8.546 -3.234 -17.510 1.00 96.50 291 LEU A C 1
ATOM 2197 O O . LEU A 1 291 ? 8.114 -2.156 -17.109 1.00 96.50 291 LEU A O 1
ATOM 2201 N N . PRO A 1 292 ? 8.867 -3.416 -18.810 1.00 96.25 292 PRO A N 1
ATOM 2202 C CA . PRO A 1 292 ? 8.694 -2.354 -19.801 1.00 96.25 292 PRO A CA 1
ATOM 2203 C C . PRO A 1 292 ? 7.245 -1.860 -19.893 1.00 96.25 292 PRO A C 1
ATOM 2205 O O . PRO A 1 292 ? 6.986 -0.66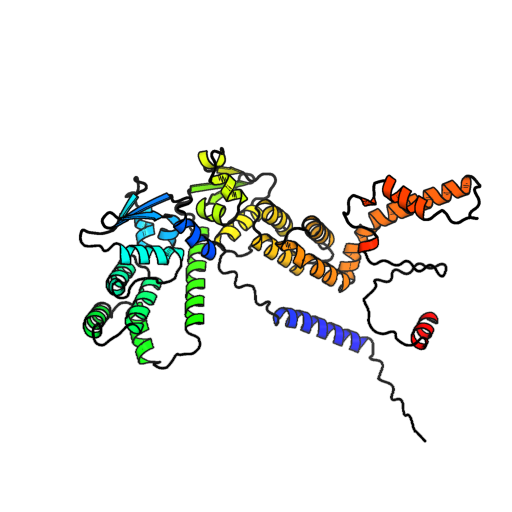6 -19.779 1.00 96.25 292 PRO A O 1
ATOM 2208 N N . GLN A 1 293 ? 6.294 -2.786 -20.009 1.00 96.75 293 GLN A N 1
ATOM 2209 C CA . GLN A 1 293 ? 4.871 -2.459 -20.078 1.00 96.75 293 GLN A CA 1
ATOM 2210 C C . GLN A 1 293 ? 4.339 -1.936 -18.739 1.00 96.75 293 GLN A C 1
ATOM 2212 O O . GLN A 1 293 ? 3.495 -1.047 -18.707 1.00 96.75 293 GLN A O 1
ATOM 2217 N N . LEU A 1 294 ? 4.866 -2.439 -17.619 1.00 98.06 294 LEU A N 1
ATOM 2218 C CA . LEU A 1 294 ? 4.532 -1.915 -16.299 1.00 98.06 294 LEU A CA 1
ATOM 2219 C C . LEU A 1 294 ? 4.977 -0.457 -16.128 1.00 98.06 294 LEU A C 1
ATOM 2221 O O . LEU A 1 294 ? 4.264 0.303 -15.484 1.00 98.06 294 LEU A O 1
ATOM 2225 N N . LEU A 1 295 ? 6.112 -0.046 -16.708 1.00 97.19 295 LEU A N 1
ATOM 2226 C CA . LEU A 1 295 ? 6.536 1.357 -16.685 1.00 97.19 295 LEU A CA 1
ATOM 2227 C C . LEU A 1 295 ? 5.574 2.240 -17.486 1.00 97.19 295 LEU A C 1
ATOM 2229 O O . LEU A 1 295 ? 5.204 3.313 -17.016 1.00 97.19 295 LEU A O 1
ATOM 2233 N N . GLU A 1 296 ? 5.141 1.783 -18.663 1.00 96.50 296 GLU A N 1
ATOM 2234 C CA . GLU A 1 296 ? 4.148 2.504 -19.469 1.00 96.50 296 GLU A CA 1
ATOM 2235 C C . GLU A 1 296 ? 2.830 2.665 -18.702 1.00 96.50 296 GLU A C 1
ATOM 2237 O O . GLU A 1 296 ? 2.298 3.771 -18.624 1.00 96.50 296 GLU A O 1
ATOM 2242 N N . LEU A 1 297 ? 2.358 1.600 -18.045 1.00 97.56 297 LEU A N 1
ATOM 2243 C CA . LEU A 1 297 ? 1.192 1.651 -17.163 1.00 97.56 297 LEU A CA 1
ATOM 2244 C C . LEU A 1 297 ? 1.408 2.591 -15.971 1.00 97.56 297 LEU A C 1
ATOM 2246 O O . LEU A 1 297 ? 0.537 3.393 -15.657 1.00 97.56 297 LEU A O 1
ATOM 2250 N N . ALA A 1 298 ? 2.561 2.536 -15.309 1.00 96.38 298 ALA A N 1
ATOM 2251 C CA . ALA A 1 298 ? 2.852 3.384 -14.157 1.00 96.38 298 ALA A CA 1
ATOM 2252 C C . ALA A 1 298 ? 2.807 4.877 -14.514 1.00 96.38 298 ALA A C 1
ATOM 2254 O O . ALA A 1 298 ? 2.244 5.674 -13.765 1.00 96.38 298 ALA A O 1
ATOM 2255 N N . VAL A 1 299 ? 3.346 5.242 -15.683 1.00 95.25 299 VAL A N 1
ATOM 2256 C CA . VAL A 1 299 ? 3.272 6.607 -16.216 1.00 95.25 299 VAL A CA 1
ATOM 2257 C C . VAL A 1 299 ? 1.841 6.956 -16.628 1.00 95.25 299 VAL A C 1
ATOM 2259 O O . VAL A 1 299 ? 1.355 8.018 -16.250 1.00 95.25 299 VAL A O 1
ATOM 2262 N N . LEU A 1 300 ? 1.151 6.066 -17.350 1.00 95.44 300 LEU A N 1
ATOM 2263 C CA . LEU A 1 300 ? -0.219 6.284 -17.826 1.00 95.44 300 LEU A CA 1
ATOM 2264 C C . LEU A 1 300 ? -1.205 6.503 -16.676 1.00 95.44 300 LEU A C 1
ATOM 2266 O O . LEU A 1 300 ? -2.040 7.394 -16.760 1.00 95.44 300 LEU A O 1
ATOM 2270 N N . TYR A 1 301 ? -1.101 5.707 -15.611 1.00 95.44 301 TYR A N 1
ATOM 2271 C CA . TYR A 1 301 ? -1.951 5.793 -14.421 1.00 95.44 301 TYR A CA 1
ATOM 2272 C C . TYR A 1 301 ? -1.401 6.757 -13.364 1.00 95.44 301 TYR A C 1
ATOM 2274 O O . TYR A 1 301 ? -1.936 6.815 -12.257 1.00 95.44 301 TYR A O 1
ATOM 2282 N N . GLU A 1 302 ? -0.361 7.528 -13.688 1.00 94.12 302 GLU A N 1
ATOM 2283 C CA . GLU A 1 302 ? 0.207 8.565 -12.821 1.00 94.12 302 GLU A CA 1
ATOM 2284 C C . GLU A 1 302 ? 0.625 8.032 -11.427 1.00 94.12 302 GLU A C 1
ATOM 2286 O O . GLU A 1 302 ? 0.506 8.713 -10.406 1.00 94.12 302 GLU A O 1
ATOM 2291 N N . VAL A 1 303 ? 1.136 6.796 -11.361 1.00 93.06 303 VAL A N 1
ATOM 2292 C CA . VAL A 1 303 ? 1.611 6.167 -10.117 1.00 93.06 303 VAL A CA 1
ATOM 2293 C C . VAL A 1 303 ? 3.112 6.420 -9.966 1.00 93.06 303 VAL A C 1
ATOM 2295 O O . VAL A 1 303 ? 3.943 5.555 -10.233 1.00 93.06 303 VAL A O 1
ATOM 2298 N N . ALA A 1 304 ? 3.472 7.628 -9.525 1.00 89.75 304 ALA A N 1
ATOM 2299 C CA . ALA A 1 304 ? 4.857 8.114 -9.532 1.00 89.75 304 ALA A CA 1
ATOM 2300 C C . ALA A 1 304 ? 5.870 7.183 -8.837 1.00 89.75 304 ALA A C 1
ATOM 2302 O O . ALA A 1 304 ? 6.927 6.897 -9.400 1.00 89.75 304 ALA A O 1
ATOM 2303 N N . ALA A 1 305 ? 5.525 6.670 -7.653 1.00 90.12 305 ALA A N 1
ATOM 2304 C CA . ALA A 1 305 ? 6.374 5.748 -6.899 1.00 90.12 305 ALA A CA 1
ATOM 2305 C C . ALA A 1 305 ? 6.575 4.396 -7.612 1.00 90.12 305 ALA A C 1
ATOM 2307 O O . ALA A 1 305 ? 7.634 3.786 -7.482 1.00 90.12 305 ALA A O 1
ATOM 2308 N N . LEU A 1 306 ? 5.588 3.939 -8.396 1.00 93.81 306 LEU A N 1
ATOM 2309 C CA . LEU A 1 306 ? 5.745 2.750 -9.234 1.00 93.81 306 LEU A CA 1
ATOM 2310 C C . LEU A 1 306 ? 6.666 3.051 -10.414 1.00 93.81 306 LEU A C 1
ATOM 2312 O O . LEU A 1 306 ? 7.542 2.246 -10.709 1.00 93.81 306 LEU A O 1
ATOM 2316 N N . SER A 1 307 ? 6.506 4.209 -11.062 1.00 94.56 307 SER A N 1
ATOM 2317 C CA . SER A 1 307 ? 7.369 4.615 -12.177 1.00 94.56 307 SER A CA 1
ATOM 2318 C C . SER A 1 307 ? 8.839 4.648 -11.760 1.00 94.56 307 SER A C 1
ATOM 2320 O O . SER A 1 307 ? 9.687 4.153 -12.497 1.00 94.56 307 SER A O 1
ATOM 2322 N N . GLU A 1 308 ? 9.132 5.165 -10.563 1.00 92.69 308 GLU A N 1
ATOM 2323 C CA . GLU A 1 308 ? 10.477 5.148 -9.975 1.00 92.69 308 GLU A CA 1
ATOM 2324 C C . GLU A 1 308 ? 10.964 3.722 -9.693 1.00 92.69 308 GLU A C 1
ATOM 2326 O O . GLU A 1 308 ? 12.014 3.320 -10.196 1.00 92.69 308 GLU A O 1
ATOM 2331 N N . ALA A 1 309 ? 10.174 2.919 -8.971 1.00 93.69 309 ALA A N 1
ATOM 2332 C CA . ALA A 1 309 ? 10.547 1.549 -8.622 1.00 93.69 309 ALA A CA 1
ATOM 2333 C C . ALA A 1 309 ? 10.806 0.670 -9.860 1.00 93.69 309 ALA A C 1
ATOM 2335 O O . ALA A 1 309 ? 11.752 -0.119 -9.888 1.00 93.69 309 ALA A O 1
ATOM 2336 N N . VAL A 1 310 ? 9.983 0.809 -10.903 1.00 96.50 310 VAL A N 1
ATOM 2337 C CA . VAL A 1 310 ? 10.139 0.063 -12.157 1.00 96.50 310 VAL A CA 1
ATOM 2338 C C . VAL A 1 310 ? 11.349 0.563 -12.936 1.00 96.50 310 VAL A C 1
ATOM 2340 O O . VAL A 1 310 ? 12.104 -0.254 -13.459 1.00 96.50 310 VAL A O 1
ATOM 2343 N N . ALA A 1 311 ? 11.572 1.879 -13.005 1.00 94.75 311 ALA A N 1
ATOM 2344 C CA . ALA A 1 311 ? 12.735 2.441 -13.683 1.00 94.75 311 ALA A CA 1
ATOM 2345 C C . ALA A 1 311 ? 14.053 1.979 -13.031 1.00 94.75 311 ALA A C 1
ATOM 2347 O O . ALA A 1 311 ? 14.987 1.609 -13.744 1.00 94.75 311 ALA A O 1
ATOM 2348 N N . ASP A 1 312 ? 14.104 1.896 -11.699 1.00 93.88 312 ASP A N 1
ATOM 2349 C CA . ASP A 1 312 ? 15.230 1.301 -10.975 1.00 93.88 312 ASP A CA 1
ATOM 2350 C C . ASP A 1 312 ? 15.404 -0.194 -11.286 1.00 93.88 312 ASP A C 1
ATOM 2352 O O . ASP A 1 312 ? 16.499 -0.620 -11.664 1.00 93.88 312 ASP A O 1
ATOM 2356 N N . ALA A 1 313 ? 14.330 -0.990 -11.234 1.00 95.12 313 ALA A N 1
ATOM 2357 C CA . ALA A 1 313 ? 14.382 -2.420 -11.563 1.00 95.12 313 ALA A CA 1
ATOM 2358 C C . ALA A 1 313 ? 14.816 -2.684 -13.023 1.00 95.12 313 ALA A C 1
ATOM 2360 O O . ALA A 1 313 ? 15.481 -3.682 -13.334 1.00 95.12 313 ALA A O 1
ATOM 2361 N N . LEU A 1 314 ? 14.484 -1.772 -13.945 1.00 95.44 314 LEU A N 1
ATOM 2362 C CA . LEU A 1 314 ? 14.959 -1.820 -15.327 1.00 95.44 314 LEU A CA 1
ATOM 2363 C C . LEU A 1 314 ? 16.484 -1.627 -15.423 1.00 95.44 314 LEU A C 1
ATOM 2365 O O . LEU A 1 314 ? 17.100 -2.258 -16.289 1.00 95.44 314 LEU A O 1
ATOM 2369 N N . LEU A 1 315 ? 17.098 -0.825 -14.544 1.00 93.19 315 LEU A N 1
ATOM 2370 C CA . LEU A 1 315 ? 18.558 -0.679 -14.472 1.00 93.19 315 LEU A CA 1
ATOM 2371 C C . LEU A 1 315 ? 19.246 -1.867 -13.801 1.00 93.19 315 LEU A C 1
ATOM 2373 O O . LEU A 1 315 ? 20.306 -2.285 -14.260 1.00 93.19 315 LEU A O 1
ATOM 2377 N N . GLU A 1 316 ? 18.662 -2.425 -12.741 1.00 91.94 316 GLU A N 1
ATOM 2378 C CA . GLU A 1 316 ? 19.245 -3.577 -12.038 1.00 91.94 316 GLU A CA 1
ATOM 2379 C C . GLU A 1 316 ? 19.370 -4.806 -12.953 1.00 91.94 316 GLU A C 1
ATOM 2381 O O . GLU A 1 316 ? 20.342 -5.554 -12.876 1.00 91.94 316 GLU A O 1
ATOM 2386 N N . GLY A 1 317 ? 18.415 -4.987 -13.871 1.00 90.00 317 GLY A N 1
ATOM 2387 C CA . GLY A 1 317 ? 18.413 -6.075 -14.855 1.00 90.00 317 GLY A CA 1
ATOM 2388 C C . GLY A 1 317 ? 19.012 -5.725 -16.223 1.00 90.00 317 GLY A C 1
ATOM 2389 O O . GLY A 1 317 ? 18.630 -6.355 -17.217 1.00 90.00 317 GLY A O 1
ATOM 2390 N N . LEU A 1 318 ? 19.867 -4.701 -16.324 1.00 92.75 318 LEU A N 1
ATOM 2391 C CA . LEU A 1 318 ? 20.428 -4.265 -17.606 1.00 92.75 318 LEU A CA 1
ATOM 2392 C C . LEU A 1 318 ? 21.412 -5.302 -18.171 1.00 92.75 318 LEU A C 1
ATOM 2394 O O . LEU A 1 318 ? 22.380 -5.700 -17.529 1.00 92.75 318 LEU A O 1
ATOM 2398 N N . LEU A 1 319 ? 21.176 -5.722 -19.409 1.00 93.50 319 LEU A N 1
ATOM 2399 C CA . LEU A 1 319 ? 21.962 -6.711 -20.140 1.00 93.50 319 LEU A CA 1
ATOM 2400 C C . LEU A 1 319 ? 22.171 -6.234 -21.583 1.00 93.50 319 LEU A C 1
ATOM 2402 O O . LEU A 1 319 ? 21.302 -5.551 -22.126 1.00 93.50 319 LEU A O 1
ATOM 2406 N N . PRO A 1 320 ? 23.238 -6.665 -22.280 1.00 91.50 320 PRO A N 1
ATOM 2407 C CA . PRO A 1 320 ? 23.455 -6.287 -23.681 1.00 91.50 320 PRO A CA 1
ATOM 2408 C C . PRO A 1 320 ? 22.261 -6.601 -24.597 1.00 91.50 320 PRO A C 1
ATOM 2410 O O . PRO A 1 320 ? 21.987 -5.864 -25.535 1.00 91.50 320 PRO A O 1
ATOM 2413 N N . LYS A 1 321 ? 21.492 -7.655 -24.295 1.00 93.06 321 LYS A N 1
ATOM 2414 C CA . LYS A 1 321 ? 20.297 -8.031 -25.066 1.00 93.06 321 LYS A CA 1
ATOM 2415 C C . LYS A 1 321 ? 19.078 -7.121 -24.860 1.00 93.06 321 LYS A C 1
ATOM 2417 O O . LYS A 1 321 ? 18.200 -7.128 -25.706 1.00 93.06 321 LYS A O 1
ATOM 2422 N N . ASN A 1 322 ? 18.991 -6.394 -23.740 1.00 93.56 322 ASN A N 1
ATOM 2423 C CA . ASN A 1 322 ? 17.810 -5.591 -23.379 1.00 93.56 322 ASN A CA 1
ATOM 2424 C C . ASN A 1 322 ? 18.116 -4.091 -23.196 1.00 93.56 322 ASN A C 1
ATOM 2426 O O . ASN A 1 322 ? 17.189 -3.290 -23.097 1.00 93.56 322 ASN A O 1
ATOM 2430 N N . VAL A 1 323 ? 19.396 -3.697 -23.175 1.00 92.12 323 VAL A N 1
ATOM 2431 C CA . VAL A 1 323 ? 19.844 -2.311 -22.951 1.00 92.12 323 VAL A CA 1
ATOM 2432 C C . VAL A 1 323 ? 19.254 -1.334 -23.963 1.00 92.12 323 VAL A C 1
ATOM 2434 O O . VAL A 1 323 ? 18.972 -0.189 -23.622 1.00 92.12 323 VAL A O 1
ATOM 2437 N N . ARG A 1 324 ? 19.028 -1.800 -25.195 1.00 88.75 324 ARG A N 1
ATOM 2438 C CA . ARG A 1 324 ? 18.417 -1.018 -26.269 1.00 88.75 324 ARG A CA 1
ATOM 2439 C C . ARG A 1 324 ? 16.982 -0.641 -25.925 1.00 88.75 324 ARG A C 1
ATOM 2441 O O . ARG A 1 324 ? 16.684 0.543 -25.806 1.00 88.75 324 ARG A O 1
ATOM 2448 N N . ASP A 1 325 ? 16.126 -1.639 -25.746 1.00 91.25 325 ASP A N 1
ATOM 2449 C CA . ASP A 1 325 ? 14.689 -1.428 -25.566 1.00 91.25 325 ASP A CA 1
ATOM 2450 C C . ASP A 1 325 ? 14.419 -0.705 -24.241 1.00 91.25 325 ASP A C 1
ATOM 2452 O O . ASP A 1 325 ? 13.663 0.264 -24.195 1.00 91.25 325 ASP A O 1
ATOM 2456 N N . ARG A 1 326 ? 15.134 -1.093 -23.174 1.00 93.50 326 ARG A N 1
ATOM 2457 C CA . ARG A 1 326 ? 15.054 -0.420 -21.869 1.00 93.50 326 ARG A CA 1
ATOM 2458 C C . ARG A 1 326 ? 15.548 1.025 -21.941 1.00 93.50 326 ARG A C 1
ATOM 2460 O O . ARG A 1 326 ? 14.895 1.912 -21.404 1.00 93.50 326 ARG A O 1
ATOM 2467 N N . GLY A 1 327 ? 16.657 1.283 -22.632 1.00 91.12 327 GLY A N 1
ATOM 2468 C CA . GLY A 1 327 ? 17.180 2.636 -22.817 1.00 91.12 327 GLY A CA 1
ATOM 2469 C C . GLY A 1 327 ? 16.249 3.530 -23.637 1.00 91.12 327 GLY A C 1
ATOM 2470 O O . GLY A 1 327 ? 16.041 4.686 -23.283 1.00 91.12 327 GLY A O 1
ATOM 2471 N N . GLN A 1 328 ? 15.638 3.008 -24.703 1.00 90.31 328 GLN A N 1
ATOM 2472 C CA . GLN A 1 328 ? 14.645 3.750 -25.488 1.00 90.31 328 GLN A CA 1
ATOM 2473 C C . GLN A 1 328 ? 13.404 4.093 -24.665 1.00 90.31 328 GLN A C 1
ATOM 2475 O O . GLN A 1 328 ? 12.927 5.226 -24.722 1.00 90.31 328 GLN A O 1
ATOM 2480 N N . LEU A 1 329 ? 12.913 3.140 -23.873 1.00 93.31 329 LEU A N 1
ATOM 2481 C CA . LEU A 1 329 ? 11.768 3.350 -22.996 1.00 93.31 329 LEU A CA 1
ATOM 2482 C C . LEU A 1 329 ? 12.057 4.406 -21.918 1.00 93.31 329 LEU A C 1
ATOM 2484 O O . LEU A 1 329 ? 11.275 5.341 -21.747 1.00 93.31 329 LEU A O 1
ATOM 2488 N N . LEU A 1 330 ? 13.205 4.306 -21.238 1.00 91.94 330 LEU A N 1
ATOM 2489 C CA . LEU A 1 330 ? 13.635 5.298 -20.246 1.00 91.94 330 LEU A CA 1
ATOM 2490 C C . LEU A 1 330 ? 13.807 6.686 -20.876 1.00 91.94 330 LEU A C 1
ATOM 2492 O O . LEU A 1 330 ? 13.418 7.680 -20.271 1.00 91.94 330 LEU A O 1
ATOM 2496 N N . LYS A 1 331 ? 14.331 6.761 -22.109 1.00 88.62 331 LYS A N 1
ATOM 2497 C CA . LYS A 1 331 ? 14.450 8.022 -22.854 1.00 88.62 331 LYS A CA 1
ATOM 2498 C C . LYS A 1 331 ? 13.078 8.628 -23.148 1.00 88.62 331 LYS A C 1
ATOM 2500 O O . LYS A 1 331 ? 12.884 9.817 -22.913 1.00 88.62 331 LYS A O 1
ATOM 2505 N N . ARG A 1 332 ? 12.129 7.819 -23.637 1.00 91.25 332 ARG A N 1
ATOM 2506 C CA . ARG A 1 332 ? 10.761 8.253 -23.977 1.00 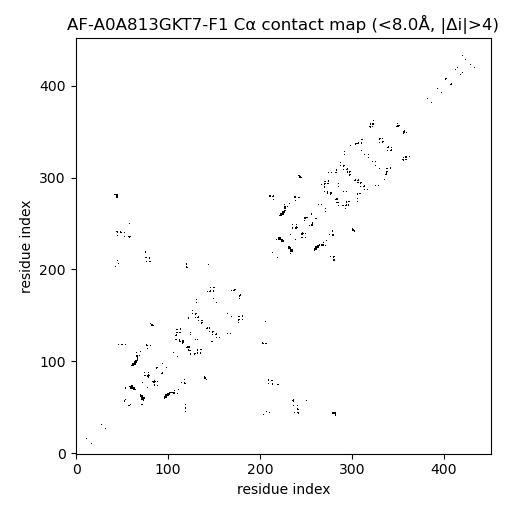91.25 332 ARG A CA 1
ATOM 2507 C C . ARG A 1 332 ? 10.063 8.908 -22.786 1.00 91.25 332 ARG A C 1
ATOM 2509 O O . ARG A 1 332 ? 9.395 9.921 -22.953 1.00 91.25 332 ARG A O 1
ATOM 2516 N N . HIS A 1 333 ? 10.253 8.354 -21.591 1.00 90.81 333 HIS A N 1
ATOM 2517 C CA . HIS A 1 333 ? 9.657 8.866 -20.358 1.00 90.81 333 HIS A CA 1
ATOM 2518 C C . HIS A 1 333 ? 10.610 9.737 -19.527 1.00 90.81 333 HIS A C 1
ATOM 2520 O O . HIS A 1 333 ? 10.309 10.021 -18.373 1.00 90.81 333 HIS A O 1
ATOM 2526 N N . GLY A 1 334 ? 11.729 10.210 -20.089 1.00 84.50 334 GLY A N 1
ATOM 2527 C CA . GLY A 1 334 ? 12.768 10.930 -19.341 1.00 84.50 334 GLY A CA 1
ATOM 2528 C C . GLY A 1 334 ? 12.312 12.241 -18.686 1.00 84.50 334 GLY A C 1
ATOM 2529 O O . GLY A 1 334 ? 12.946 12.693 -17.737 1.00 84.50 334 GLY A O 1
ATOM 2530 N N . GLY A 1 335 ? 11.207 12.835 -19.151 1.00 83.56 335 GLY A N 1
ATOM 2531 C CA . GLY A 1 335 ? 10.584 14.009 -18.524 1.00 83.56 335 GLY A CA 1
ATOM 2532 C C . GLY A 1 335 ? 9.677 13.692 -17.327 1.00 83.56 335 GLY A C 1
ATOM 2533 O O . GLY A 1 335 ? 9.287 14.604 -16.605 1.00 83.56 335 GLY A O 1
ATOM 2534 N N . HIS A 1 336 ? 9.324 12.424 -17.099 1.00 87.50 336 HIS A N 1
ATOM 2535 C CA . HIS A 1 336 ? 8.491 12.029 -15.966 1.00 87.50 336 HIS A CA 1
ATOM 2536 C C . HIS A 1 336 ? 9.331 12.030 -14.674 1.00 87.50 336 HIS A C 1
ATOM 2538 O O . HIS A 1 336 ? 10.384 11.386 -14.662 1.00 87.50 336 HIS A O 1
ATOM 2544 N N . PRO A 1 337 ? 8.880 12.648 -13.562 1.00 83.19 337 PRO A N 1
ATOM 2545 C CA . PRO A 1 337 ? 9.680 12.790 -12.338 1.00 83.19 337 PRO A CA 1
ATOM 2546 C C . PRO A 1 337 ? 10.274 11.475 -11.813 1.00 83.19 337 PRO A C 1
ATOM 2548 O O . PRO A 1 337 ? 11.453 11.419 -11.476 1.00 83.19 337 PRO A O 1
ATOM 2551 N N . GLY A 1 338 ? 9.487 10.391 -11.831 1.00 78.06 338 GLY A N 1
ATOM 2552 C CA . GLY A 1 338 ? 9.944 9.061 -11.398 1.00 78.06 338 GLY A CA 1
ATOM 2553 C C . GLY A 1 338 ? 11.006 8.416 -12.303 1.00 78.06 338 GLY A C 1
ATOM 2554 O O . GLY A 1 338 ? 11.697 7.503 -11.878 1.00 78.06 338 GLY A O 1
ATOM 2555 N N . VAL A 1 339 ? 11.173 8.880 -13.545 1.00 87.62 339 VAL A N 1
ATOM 2556 C CA . VAL A 1 339 ? 12.139 8.321 -14.514 1.00 87.62 339 VAL A CA 1
ATOM 2557 C C . VAL A 1 339 ? 13.332 9.258 -14.719 1.00 87.62 339 VAL A C 1
ATOM 2559 O O . VAL A 1 339 ? 14.449 8.805 -14.974 1.00 87.62 339 VAL A O 1
ATOM 2562 N N . GLN A 1 340 ? 13.130 10.567 -14.557 1.00 85.19 340 GLN A N 1
ATOM 2563 C CA . GLN A 1 340 ? 14.133 11.605 -14.799 1.00 85.19 340 GLN A CA 1
ATOM 2564 C C . GLN A 1 340 ? 15.435 11.369 -14.016 1.00 85.19 340 GLN A C 1
ATOM 2566 O O . GLN A 1 340 ? 16.527 11.520 -14.564 1.00 85.19 340 GLN A O 1
ATOM 2571 N N . ALA A 1 341 ? 15.337 10.937 -12.754 1.00 81.62 341 ALA A N 1
ATOM 2572 C CA . ALA A 1 341 ? 16.497 10.652 -11.904 1.00 81.62 341 ALA A CA 1
ATOM 2573 C C . ALA A 1 341 ? 17.294 9.403 -12.340 1.00 81.62 341 ALA A C 1
ATOM 2575 O O . ALA A 1 341 ? 18.475 9.256 -12.013 1.00 81.62 341 ALA A O 1
ATOM 2576 N N . VAL A 1 342 ? 16.661 8.500 -13.091 1.00 87.06 342 VAL A N 1
ATOM 2577 C CA . VAL A 1 342 ? 17.233 7.216 -13.519 1.00 87.06 342 VAL A CA 1
ATOM 2578 C C . VAL A 1 342 ? 18.074 7.379 -14.787 1.00 87.06 342 VAL A C 1
ATOM 2580 O O . VAL A 1 342 ? 19.058 6.662 -14.979 1.00 87.06 342 VAL A O 1
ATOM 2583 N N . TRP A 1 343 ? 17.759 8.365 -15.631 1.00 85.44 343 TRP A N 1
ATOM 2584 C CA . TRP A 1 343 ? 18.430 8.563 -16.917 1.00 85.44 343 TRP A CA 1
ATOM 2585 C C . TRP A 1 343 ? 19.954 8.795 -16.819 1.00 85.44 343 TRP A C 1
ATOM 2587 O O . TRP A 1 343 ? 20.704 8.093 -17.503 1.00 85.44 343 TRP A O 1
ATOM 2597 N N . PRO A 1 344 ? 20.480 9.671 -15.937 1.00 83.31 344 PRO A N 1
ATOM 2598 C CA . PRO A 1 344 ? 21.930 9.818 -15.777 1.00 83.31 344 PRO A CA 1
ATOM 2599 C C . PRO A 1 344 ? 22.616 8.529 -15.301 1.00 83.31 344 PRO A C 1
ATOM 2601 O O . PRO A 1 344 ? 23.728 8.216 -15.729 1.00 83.31 344 PRO A O 1
ATOM 2604 N N . ARG A 1 345 ? 21.941 7.744 -14.447 1.00 86.12 345 ARG A N 1
ATOM 2605 C CA . ARG A 1 345 ? 22.444 6.449 -13.962 1.00 86.12 345 ARG A CA 1
ATOM 2606 C C . ARG A 1 345 ? 22.506 5.420 -15.088 1.00 86.12 345 ARG A C 1
ATOM 2608 O O . ARG A 1 345 ? 23.499 4.704 -15.184 1.00 86.12 345 ARG A O 1
ATOM 2615 N N . PHE A 1 346 ? 21.502 5.385 -15.964 1.00 86.31 346 PHE A N 1
ATOM 2616 C CA . PHE A 1 346 ? 21.526 4.562 -17.174 1.00 86.31 346 PHE A CA 1
ATOM 2617 C C . PHE A 1 346 ? 22.757 4.871 -18.035 1.00 86.31 346 PHE A C 1
ATOM 2619 O O . PHE A 1 346 ? 23.523 3.964 -18.359 1.00 86.31 346 PHE A O 1
ATOM 2626 N N . LEU A 1 347 ? 22.985 6.151 -18.355 1.00 83.75 347 LEU A N 1
ATOM 2627 C CA . LEU A 1 347 ? 24.123 6.570 -19.180 1.00 83.75 347 LEU A CA 1
ATOM 2628 C C . LEU A 1 347 ? 25.464 6.189 -18.543 1.00 83.75 347 LEU A C 1
ATOM 2630 O O . LEU A 1 347 ? 26.353 5.702 -19.240 1.00 83.75 347 LEU A O 1
ATOM 2634 N N . TYR A 1 348 ? 25.590 6.352 -17.224 1.00 79.50 348 TYR A N 1
ATOM 2635 C CA . TYR A 1 348 ? 26.775 5.926 -16.481 1.00 79.50 348 TYR A CA 1
ATOM 2636 C C . TYR A 1 348 ? 27.021 4.414 -16.600 1.00 79.50 348 TYR A C 1
ATOM 2638 O O . TYR A 1 348 ? 28.136 4.003 -16.918 1.00 79.50 348 TYR A O 1
ATOM 2646 N N . LEU A 1 349 ? 25.990 3.582 -16.403 1.00 79.75 349 LEU A N 1
ATOM 2647 C CA . LEU A 1 349 ? 26.104 2.121 -16.511 1.00 79.75 349 LEU A CA 1
ATOM 2648 C C . LEU A 1 349 ? 26.491 1.675 -17.926 1.00 79.75 349 LEU A C 1
ATOM 2650 O O . LEU A 1 349 ? 27.357 0.815 -18.086 1.00 79.75 349 LEU A O 1
ATOM 2654 N N . VAL A 1 350 ? 25.890 2.283 -18.952 1.00 83.44 350 VAL A N 1
ATOM 2655 C CA . VAL A 1 350 ? 26.220 1.995 -20.355 1.00 83.44 350 VAL A CA 1
ATOM 2656 C C . VAL A 1 350 ? 27.648 2.425 -20.684 1.00 83.44 350 VAL A C 1
ATOM 2658 O O . VAL A 1 350 ? 28.355 1.685 -21.358 1.00 83.44 350 VAL A O 1
ATOM 2661 N N . ALA A 1 351 ? 28.102 3.585 -20.204 1.00 74.62 351 ALA A N 1
ATOM 2662 C CA . ALA A 1 351 ? 29.467 4.058 -20.434 1.00 74.62 351 ALA A CA 1
ATOM 2663 C C . ALA A 1 351 ? 30.524 3.207 -19.707 1.00 74.62 351 ALA A C 1
ATOM 2665 O O . ALA A 1 351 ? 31.632 3.040 -20.219 1.00 74.62 351 ALA A O 1
ATOM 2666 N N . ALA A 1 352 ? 30.186 2.664 -18.535 1.00 76.69 352 ALA A N 1
ATOM 2667 C CA . ALA A 1 352 ? 31.094 1.874 -17.708 1.00 76.69 352 ALA A CA 1
ATOM 2668 C C . ALA A 1 352 ? 31.311 0.432 -18.210 1.00 76.69 352 ALA A C 1
ATOM 2670 O O . ALA A 1 352 ? 32.326 -0.178 -17.868 1.00 76.69 352 ALA A O 1
ATOM 2671 N N . ASP A 1 353 ? 30.398 -0.127 -19.014 1.00 81.12 353 ASP A N 1
ATOM 2672 C CA . ASP A 1 353 ? 30.516 -1.489 -19.549 1.00 81.12 353 ASP A CA 1
ATOM 2673 C C . ASP A 1 353 ? 30.568 -1.498 -21.083 1.00 81.12 353 ASP A C 1
ATOM 2675 O O . ASP A 1 353 ? 29.601 -1.174 -21.772 1.00 81.12 353 ASP A O 1
ATOM 2679 N N . HIS A 1 354 ? 31.702 -1.938 -21.634 1.00 79.88 354 HIS A N 1
ATOM 2680 C CA . HIS A 1 354 ? 31.918 -2.008 -23.079 1.00 79.88 354 HIS A CA 1
ATOM 2681 C C . HIS A 1 354 ? 30.883 -2.863 -23.838 1.00 79.88 354 HIS A C 1
ATOM 2683 O O . HIS A 1 354 ? 30.581 -2.535 -24.985 1.00 79.88 354 HIS A O 1
ATOM 2689 N N . LEU A 1 355 ? 30.317 -3.918 -23.233 1.00 87.69 355 LEU A N 1
ATOM 2690 C CA . LEU A 1 355 ? 29.300 -4.760 -23.878 1.00 87.69 355 LEU A CA 1
ATOM 2691 C C . LEU A 1 355 ? 27.953 -4.040 -23.946 1.00 87.69 355 LEU A C 1
ATOM 2693 O O . LEU A 1 355 ? 27.271 -4.100 -24.969 1.00 87.69 355 LEU A O 1
ATOM 2697 N N . LEU A 1 356 ? 27.588 -3.328 -22.876 1.00 84.25 356 LEU A N 1
ATOM 2698 C CA . LEU A 1 356 ? 26.392 -2.486 -22.851 1.00 84.25 356 LEU A CA 1
ATOM 2699 C C . LEU A 1 356 ? 26.537 -1.317 -23.830 1.00 84.25 356 LEU A C 1
ATOM 2701 O O . LEU A 1 356 ? 25.624 -1.062 -24.612 1.00 84.25 356 LEU A O 1
ATOM 2705 N N . ALA A 1 357 ? 27.702 -0.663 -23.851 1.00 76.75 357 ALA A N 1
ATOM 2706 C CA . ALA A 1 357 ? 28.015 0.402 -24.797 1.00 76.75 357 ALA A CA 1
ATOM 2707 C C . ALA A 1 357 ? 27.942 -0.078 -26.252 1.00 76.75 357 ALA A C 1
ATOM 2709 O O . ALA A 1 357 ? 27.364 0.608 -27.091 1.00 76.75 357 ALA A O 1
ATOM 2710 N N . ALA A 1 358 ? 28.513 -1.244 -26.566 1.00 78.81 358 ALA A N 1
ATOM 2711 C CA . ALA A 1 358 ? 28.480 -1.810 -27.912 1.00 78.81 358 ALA A CA 1
ATOM 2712 C C . ALA A 1 358 ? 27.045 -2.127 -28.354 1.00 78.81 358 ALA A C 1
ATOM 2714 O O . ALA A 1 358 ? 26.634 -1.710 -29.436 1.00 78.81 358 ALA A O 1
ATOM 2715 N N . ALA A 1 359 ? 26.261 -2.789 -27.498 1.00 85.44 359 ALA A N 1
ATOM 2716 C CA . ALA A 1 359 ? 24.867 -3.112 -27.790 1.00 85.44 359 ALA A CA 1
ATOM 2717 C C . ALA A 1 359 ? 23.976 -1.861 -27.916 1.00 85.44 359 ALA A C 1
ATOM 2719 O O . ALA A 1 359 ? 23.108 -1.805 -28.786 1.00 85.44 359 ALA A O 1
ATOM 2720 N N . TRP A 1 360 ? 24.220 -0.827 -27.105 1.00 82.25 360 TRP A N 1
ATOM 2721 C CA . TRP A 1 360 ? 23.547 0.468 -27.221 1.00 82.25 360 TRP A CA 1
ATOM 2722 C C . TRP A 1 360 ?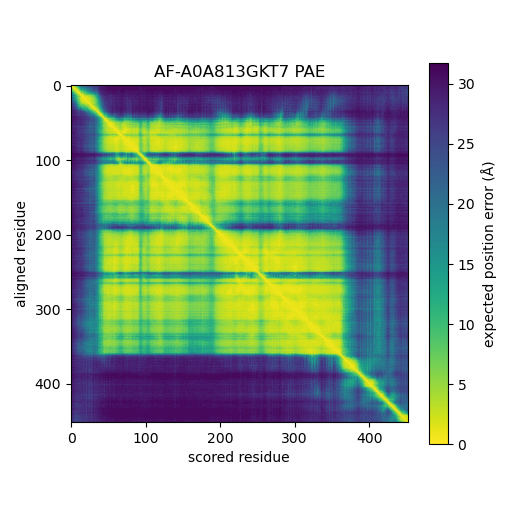 23.915 1.205 -28.523 1.00 82.25 360 TRP A C 1
ATOM 2724 O O . T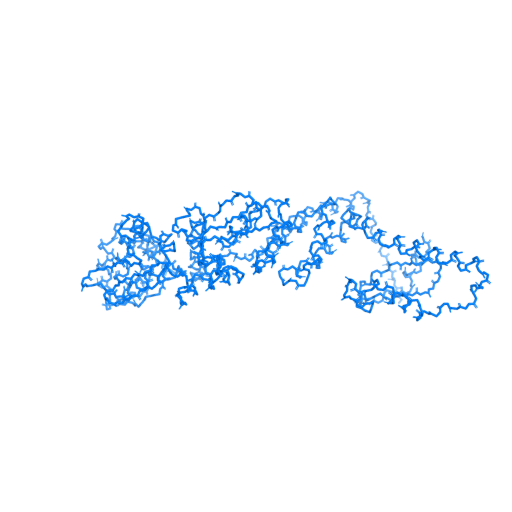RP A 1 360 ? 23.040 1.727 -29.219 1.00 82.25 360 TRP A O 1
ATOM 2734 N N . ARG A 1 361 ? 25.204 1.215 -28.896 1.00 71.56 361 ARG A N 1
ATOM 2735 C CA . ARG A 1 361 ? 25.725 1.897 -30.099 1.00 71.56 361 ARG A CA 1
ATOM 2736 C C . ARG A 1 361 ? 25.356 1.215 -31.408 1.00 71.56 361 ARG A C 1
ATOM 2738 O O . ARG A 1 361 ? 25.146 1.924 -32.389 1.00 71.56 361 ARG A O 1
ATOM 2745 N N . ALA A 1 362 ? 25.238 -0.113 -31.432 1.00 65.25 362 ALA A N 1
ATOM 2746 C CA . ALA A 1 362 ? 24.855 -0.871 -32.628 1.00 65.25 362 ALA A CA 1
ATOM 2747 C C . ALA A 1 362 ? 23.554 -0.353 -33.273 1.00 65.25 362 ALA A C 1
ATOM 2749 O O . ALA A 1 362 ? 23.347 -0.516 -34.469 1.00 65.25 362 ALA A O 1
ATOM 2750 N N . ASN A 1 363 ? 22.708 0.334 -32.500 1.00 56.06 363 ASN A N 1
ATOM 2751 C CA . ASN A 1 363 ? 21.481 0.959 -32.977 1.00 56.06 363 ASN A CA 1
ATOM 2752 C C . ASN A 1 363 ? 21.585 2.479 -33.250 1.00 56.06 363 ASN A C 1
ATOM 2754 O O . ASN A 1 363 ? 20.778 3.016 -34.000 1.00 56.06 363 ASN A O 1
ATOM 2758 N N . GLN A 1 364 ? 22.563 3.188 -32.674 1.00 56.28 364 GLN A N 1
ATOM 2759 C CA . GLN A 1 364 ? 22.828 4.608 -32.987 1.00 56.28 364 GLN A CA 1
ATOM 2760 C C . GLN A 1 364 ? 23.403 4.777 -34.406 1.00 56.28 364 GLN A C 1
ATOM 2762 O O . GLN A 1 364 ? 23.198 5.802 -35.054 1.00 56.28 364 GLN A O 1
ATOM 2767 N N . LEU A 1 365 ? 24.077 3.739 -34.908 1.00 47.69 365 LEU A N 1
ATOM 2768 C CA . LEU A 1 365 ? 24.645 3.698 -36.253 1.00 47.69 365 LEU A CA 1
ATOM 2769 C C . LEU A 1 365 ? 23.590 3.634 -37.365 1.00 47.69 365 LEU A C 1
ATOM 2771 O O . LEU A 1 365 ? 23.898 4.067 -38.459 1.00 47.69 365 LEU A O 1
ATOM 2775 N N . ALA A 1 366 ? 22.342 3.220 -37.124 1.00 45.34 366 ALA A N 1
ATOM 2776 C CA . ALA A 1 366 ? 21.340 3.213 -38.197 1.00 45.34 366 ALA A CA 1
ATOM 2777 C C . ALA A 1 366 ? 20.997 4.634 -38.692 1.00 45.34 366 ALA A C 1
ATOM 2779 O O . ALA A 1 366 ? 20.902 4.853 -39.897 1.00 45.34 366 ALA A O 1
ATOM 2780 N N . LEU A 1 367 ? 20.888 5.617 -37.787 1.00 41.41 367 LEU A N 1
ATOM 2781 C CA . LEU A 1 367 ? 20.671 7.022 -38.162 1.00 41.41 367 LEU A CA 1
ATOM 2782 C C . LEU A 1 367 ? 21.963 7.713 -38.605 1.00 41.41 367 LEU A C 1
ATOM 2784 O O . LEU A 1 367 ? 21.949 8.442 -39.592 1.00 41.41 367 LEU A O 1
ATOM 2788 N N . GLY A 1 368 ? 23.079 7.472 -37.909 1.00 42.56 368 GLY A N 1
ATOM 2789 C CA . GLY A 1 368 ? 24.373 8.059 -38.269 1.00 42.56 368 GLY A CA 1
ATOM 2790 C C . GLY A 1 368 ? 24.903 7.566 -39.618 1.00 42.56 368 GLY A C 1
ATOM 2791 O O . GLY A 1 368 ? 25.469 8.344 -40.377 1.00 42.56 368 GLY A O 1
ATOM 2792 N N . GLU A 1 369 ? 24.677 6.297 -39.959 1.00 42.59 369 GLU A N 1
ATOM 2793 C CA . GLU A 1 369 ? 25.080 5.701 -41.234 1.00 42.59 369 GLU A CA 1
ATOM 2794 C C . GLU A 1 369 ? 24.132 6.099 -42.372 1.00 42.59 369 GLU A C 1
ATOM 2796 O O . GLU A 1 369 ? 24.605 6.323 -43.480 1.00 42.59 369 GLU A O 1
ATOM 2801 N N . LEU A 1 370 ? 22.826 6.275 -42.119 1.00 45.88 370 LEU A N 1
ATOM 2802 C CA . LEU A 1 370 ? 21.904 6.883 -43.088 1.00 45.88 370 LEU A CA 1
ATOM 2803 C C . LEU A 1 370 ? 22.289 8.337 -43.377 1.00 45.88 370 LEU A C 1
ATOM 2805 O O . LEU A 1 370 ? 22.450 8.672 -44.546 1.00 45.88 370 LEU A O 1
ATOM 2809 N N . LEU A 1 371 ? 22.533 9.148 -42.339 1.00 48.75 371 LEU A N 1
ATOM 2810 C CA . LEU A 1 371 ? 22.987 10.538 -42.458 1.00 48.75 371 LEU A CA 1
ATOM 2811 C C . LEU A 1 371 ? 24.320 10.639 -43.202 1.00 48.75 371 LEU A C 1
ATOM 2813 O O . LEU A 1 371 ? 24.425 11.418 -44.148 1.00 48.75 371 LEU A O 1
ATOM 2817 N N . MET A 1 372 ? 25.304 9.809 -42.840 1.00 45.41 372 MET A N 1
ATOM 2818 C CA . MET A 1 372 ? 26.597 9.740 -43.527 1.00 45.41 372 MET A CA 1
ATOM 2819 C C . MET A 1 372 ? 26.457 9.243 -44.967 1.00 45.41 372 MET A C 1
ATOM 2821 O O . MET A 1 372 ? 27.115 9.784 -45.847 1.00 45.41 372 MET A O 1
ATOM 2825 N N . ARG A 1 373 ? 25.579 8.274 -45.258 1.00 42.44 373 ARG A N 1
ATOM 2826 C CA . ARG A 1 373 ? 25.307 7.827 -46.635 1.00 42.44 373 ARG A CA 1
ATOM 2827 C C . ARG A 1 373 ? 24.653 8.928 -47.466 1.00 42.44 373 ARG A C 1
ATOM 2829 O O . ARG A 1 373 ? 25.070 9.123 -48.601 1.00 42.44 373 ARG A O 1
ATOM 2836 N N . SER A 1 374 ? 23.700 9.685 -46.922 1.00 46.41 374 SER A N 1
ATOM 2837 C CA . SER A 1 374 ? 23.110 10.840 -47.615 1.00 46.41 374 SER A CA 1
ATOM 2838 C C . SER A 1 374 ? 24.106 11.988 -47.813 1.00 46.41 374 SER A C 1
ATOM 2840 O O . SER A 1 374 ? 24.137 12.574 -48.892 1.00 46.41 374 SER A O 1
ATOM 2842 N N . LEU A 1 375 ? 24.981 12.258 -46.835 1.00 48.34 375 LEU A N 1
ATOM 2843 C CA . LEU A 1 375 ? 26.067 13.242 -46.950 1.00 48.34 375 LEU A CA 1
ATOM 2844 C C . LEU A 1 375 ? 27.095 12.829 -48.009 1.00 48.34 375 LEU A C 1
ATOM 2846 O O . LEU A 1 375 ? 27.478 13.636 -48.849 1.00 48.34 375 LEU A O 1
ATOM 2850 N N . VAL A 1 376 ? 27.499 11.557 -48.019 1.00 47.12 376 VAL A N 1
ATOM 2851 C CA . VAL A 1 376 ? 28.426 11.003 -49.015 1.00 47.12 376 VAL A CA 1
ATOM 2852 C C . VAL A 1 376 ? 27.801 11.016 -50.412 1.00 47.12 376 VAL A C 1
ATOM 2854 O O . VAL A 1 376 ? 28.478 11.379 -51.369 1.00 47.12 376 VAL A O 1
ATOM 2857 N N . VAL A 1 377 ? 26.512 10.694 -50.558 1.00 49.25 377 VAL A N 1
ATOM 2858 C CA . VAL A 1 377 ? 25.806 10.777 -51.849 1.00 49.25 377 VAL A CA 1
ATOM 2859 C C . VAL A 1 377 ? 25.699 12.226 -52.340 1.00 49.25 377 VAL A C 1
ATOM 2861 O O . VAL A 1 377 ? 25.971 12.464 -53.515 1.00 49.25 377 VAL A O 1
ATOM 2864 N N . MET A 1 378 ? 25.399 13.195 -51.466 1.00 48.12 378 MET A N 1
ATOM 2865 C CA . MET A 1 378 ? 25.402 14.624 -51.819 1.00 48.12 378 MET A CA 1
ATOM 2866 C C . MET A 1 378 ? 26.789 15.117 -52.247 1.00 48.12 378 MET A C 1
ATOM 2868 O O . MET A 1 378 ? 26.917 15.775 -53.278 1.00 48.12 378 MET A O 1
ATOM 2872 N N . LEU A 1 379 ? 27.841 14.759 -51.506 1.00 47.59 379 LEU A N 1
ATOM 2873 C CA . LEU A 1 379 ? 29.220 15.137 -51.832 1.00 47.59 379 LEU A CA 1
ATOM 2874 C C . LEU A 1 379 ? 29.685 14.518 -53.161 1.00 47.59 379 LEU A C 1
ATOM 2876 O O . LEU A 1 379 ? 30.340 15.183 -53.963 1.00 47.59 379 LEU A O 1
ATOM 2880 N N . LEU A 1 380 ? 29.302 13.269 -53.440 1.00 46.47 380 LEU A N 1
ATOM 2881 C CA . LEU A 1 380 ? 29.616 12.593 -54.703 1.00 46.47 380 LEU A CA 1
ATOM 2882 C C . LEU A 1 380 ? 28.809 13.139 -55.891 1.00 46.47 380 LEU A C 1
ATOM 2884 O O . LEU A 1 380 ? 29.311 13.142 -57.016 1.00 46.47 380 LEU A O 1
ATOM 2888 N N . GLN A 1 381 ? 27.576 13.603 -55.672 1.00 47.75 381 GLN A N 1
ATOM 2889 C CA . GLN A 1 381 ? 26.775 14.271 -56.702 1.00 47.75 381 GLN A CA 1
ATOM 2890 C C . GLN A 1 381 ? 27.311 15.678 -57.009 1.00 47.75 381 GLN A C 1
ATOM 2892 O O . GLN A 1 381 ? 27.447 16.016 -58.184 1.00 47.75 381 GLN A O 1
ATOM 2897 N N . GLY A 1 382 ? 27.723 16.440 -55.989 1.00 44.62 382 GLY A N 1
ATOM 2898 C CA . GLY A 1 382 ? 28.383 17.743 -56.152 1.00 44.62 382 GLY A CA 1
ATOM 2899 C C . GLY A 1 382 ? 29.746 17.658 -56.854 1.00 44.62 382 GLY A C 1
ATOM 2900 O O . GLY A 1 382 ? 30.084 18.511 -57.674 1.00 44.62 382 GLY A O 1
ATOM 2901 N N . ALA A 1 383 ? 30.498 16.577 -56.622 1.00 42.22 383 ALA A N 1
ATOM 2902 C CA . ALA A 1 383 ? 31.750 16.311 -57.332 1.00 42.22 383 ALA A CA 1
ATOM 2903 C C . ALA A 1 383 ? 31.539 15.984 -58.826 1.00 42.22 383 ALA A C 1
ATOM 2905 O O . ALA A 1 383 ? 32.393 16.303 -59.654 1.00 42.22 383 ALA A O 1
ATOM 2906 N N . LYS A 1 384 ? 30.399 15.381 -59.199 1.00 41.56 384 LYS A N 1
ATOM 2907 C CA . LYS A 1 384 ? 30.050 15.087 -60.604 1.00 41.56 384 LYS A CA 1
ATOM 2908 C C . LYS A 1 384 ? 29.572 16.314 -61.381 1.00 41.56 384 LYS A C 1
ATOM 2910 O O . LYS A 1 384 ? 29.712 16.328 -62.600 1.00 41.56 384 LYS A O 1
ATOM 2915 N N . SER A 1 385 ? 29.041 17.336 -60.707 1.00 45.94 385 SER A N 1
ATOM 2916 C CA . SER A 1 385 ? 28.613 18.591 -61.341 1.00 45.94 385 SER A CA 1
ATOM 2917 C C . SER A 1 385 ? 29.747 19.599 -61.570 1.00 45.94 385 SER A C 1
ATOM 2919 O O . SER A 1 385 ? 29.489 20.688 -62.073 1.00 45.94 385 SER A O 1
ATOM 2921 N N . GLY A 1 386 ? 31.000 19.263 -61.231 1.00 40.28 386 GLY A N 1
ATOM 2922 C CA . GLY A 1 386 ? 32.167 20.091 -61.559 1.00 40.28 386 GLY A CA 1
ATOM 2923 C C . GLY A 1 386 ? 32.267 21.416 -60.792 1.00 40.28 386 GLY A C 1
ATOM 2924 O O . GLY A 1 386 ? 33.026 22.292 -61.199 1.00 40.28 386 GLY A O 1
ATOM 2925 N N . ALA A 1 387 ? 31.537 21.575 -59.685 1.00 45.38 387 ALA A N 1
ATOM 2926 C CA . ALA A 1 387 ? 31.728 22.700 -58.776 1.00 45.38 387 ALA A CA 1
ATOM 2927 C C . ALA A 1 387 ? 32.932 22.394 -57.870 1.00 45.38 387 ALA A C 1
ATOM 2929 O O . ALA A 1 387 ? 32.918 21.430 -57.106 1.00 45.38 387 ALA A O 1
ATOM 2930 N N . GLY A 1 388 ? 34.015 23.160 -58.013 1.00 39.56 388 GLY A N 1
ATOM 2931 C CA . GLY A 1 388 ? 35.256 22.943 -57.271 1.00 39.56 388 GLY A CA 1
ATOM 2932 C C . GLY A 1 388 ? 35.068 22.993 -55.749 1.00 39.56 388 GLY A C 1
ATOM 2933 O O . GLY A 1 388 ? 34.335 23.828 -55.230 1.00 39.56 388 GLY A O 1
ATOM 2934 N N . LEU A 1 389 ? 35.804 22.134 -55.035 1.00 40.72 389 LEU A N 1
ATOM 2935 C CA . LEU A 1 389 ? 35.950 22.060 -53.565 1.00 40.72 389 LEU A CA 1
ATOM 2936 C C . LEU A 1 389 ? 36.715 23.268 -52.967 1.00 40.72 389 LEU A C 1
ATOM 2938 O O . LEU A 1 389 ? 37.494 23.134 -52.028 1.00 40.72 389 LEU A O 1
ATOM 2942 N N . GLY A 1 390 ? 36.547 24.449 -53.561 1.00 36.56 390 GLY A N 1
ATOM 2943 C CA . GLY A 1 390 ? 37.408 25.617 -53.393 1.00 36.56 390 GLY A CA 1
ATOM 2944 C C . GLY A 1 390 ? 36.692 26.840 -52.842 1.00 36.56 390 GLY A C 1
ATOM 2945 O O . GLY A 1 390 ? 36.953 27.945 -53.290 1.00 36.56 390 GLY A O 1
ATOM 2946 N N . SER A 1 391 ? 35.786 26.657 -51.896 1.00 34.56 391 SER A N 1
ATOM 2947 C CA . SER A 1 391 ? 35.364 27.687 -50.950 1.00 34.56 391 SER A CA 1
ATOM 2948 C C . SER A 1 391 ? 34.595 26.968 -49.863 1.00 34.56 391 SER A C 1
ATOM 2950 O O . SER A 1 391 ? 33.843 26.041 -50.166 1.00 34.56 391 SER A O 1
ATOM 2952 N N . ALA A 1 392 ? 34.824 27.354 -48.611 1.00 39.75 392 ALA A N 1
ATOM 2953 C CA . ALA A 1 392 ? 34.029 26.918 -47.480 1.00 39.75 392 ALA A CA 1
ATOM 2954 C C . ALA A 1 392 ? 32.556 26.819 -47.898 1.00 39.75 392 ALA A C 1
ATOM 2956 O O . ALA A 1 392 ? 31.954 27.822 -48.274 1.00 39.75 392 ALA A O 1
ATOM 2957 N N . LEU A 1 393 ? 32.009 25.601 -47.887 1.00 40.41 393 LEU A N 1
ATOM 2958 C CA . LEU A 1 393 ? 30.572 25.427 -47.751 1.00 40.41 393 LEU A CA 1
ATOM 2959 C C . LEU A 1 393 ? 30.213 26.249 -46.521 1.00 40.41 393 LEU A C 1
ATOM 2961 O O . LEU A 1 393 ? 30.663 25.927 -45.420 1.00 40.41 393 LEU A O 1
ATOM 2965 N N . GLU A 1 394 ? 29.538 27.371 -46.750 1.00 42.41 394 GLU A N 1
ATOM 2966 C CA . GLU A 1 394 ? 29.059 28.261 -45.710 1.00 42.41 394 GLU A CA 1
ATOM 2967 C C . GLU A 1 394 ? 28.359 27.389 -44.674 1.00 42.41 394 GLU A C 1
ATOM 2969 O O . GLU A 1 394 ? 27.344 26.745 -44.941 1.00 42.41 394 GLU A O 1
ATOM 2974 N N . PHE A 1 395 ? 28.993 27.292 -43.508 1.00 38.97 395 PHE A N 1
ATOM 2975 C CA . PHE A 1 395 ? 28.600 26.409 -42.417 1.00 38.97 395 PHE A CA 1
ATOM 2976 C C . PHE A 1 395 ? 27.145 26.684 -41.997 1.00 38.97 395 PHE A C 1
ATOM 2978 O O . PHE A 1 395 ? 26.435 25.764 -41.603 1.00 38.97 395 PHE A O 1
ATOM 2985 N N . GLU A 1 396 ? 26.692 27.930 -42.197 1.00 37.66 396 GLU A N 1
ATOM 2986 C CA . GLU A 1 396 ? 25.315 28.391 -42.012 1.00 37.66 396 GLU A CA 1
ATOM 2987 C C . GLU A 1 396 ? 24.308 27.690 -42.935 1.00 37.66 396 GLU A C 1
ATOM 2989 O O . GLU A 1 396 ? 23.222 27.336 -42.480 1.00 37.66 396 GLU A O 1
ATOM 2994 N N . GLY A 1 397 ? 24.672 27.403 -44.189 1.00 38.00 397 GLY A N 1
ATOM 2995 C CA . GLY A 1 397 ? 23.812 26.698 -45.142 1.00 38.00 397 GLY A CA 1
ATOM 2996 C C . GLY A 1 397 ? 23.634 25.217 -44.808 1.00 38.00 397 GLY A C 1
ATOM 2997 O O . GLY A 1 397 ? 22.580 24.648 -45.074 1.00 38.00 397 GLY A O 1
ATOM 2998 N N . LEU A 1 398 ? 24.629 24.587 -44.173 1.00 39.31 398 LEU A N 1
ATOM 2999 C CA . LEU A 1 398 ? 24.546 23.184 -43.755 1.00 39.31 398 LEU A CA 1
ATOM 3000 C C . LEU A 1 398 ? 23.725 23.034 -42.465 1.00 39.31 398 LEU A C 1
ATOM 3002 O O . LEU A 1 398 ? 22.939 22.098 -42.355 1.00 39.31 398 LEU A O 1
ATOM 3006 N N . THR A 1 399 ? 23.845 23.977 -41.524 1.00 40.72 399 THR A N 1
ATOM 3007 C CA . THR A 1 399 ? 22.938 24.075 -40.367 1.00 40.72 399 THR A CA 1
ATOM 3008 C C . THR A 1 399 ? 21.511 24.408 -40.788 1.00 40.72 399 THR A C 1
ATOM 3010 O O . THR A 1 399 ? 20.601 23.720 -40.345 1.00 40.72 399 THR A O 1
ATOM 3013 N N . SER A 1 400 ? 21.315 25.356 -41.711 1.00 41.16 400 SER A N 1
ATOM 3014 C CA . SER A 1 400 ? 20.000 25.696 -42.271 1.00 41.16 400 SER A CA 1
ATOM 3015 C C . SER A 1 400 ? 19.392 24.526 -43.042 1.00 41.16 400 SER A C 1
ATOM 3017 O O . SER A 1 400 ? 18.218 24.252 -42.865 1.00 41.16 400 SER A O 1
ATOM 3019 N N . ALA A 1 401 ? 20.168 23.763 -43.818 1.00 39.88 401 ALA A N 1
ATOM 3020 C CA . ALA A 1 401 ? 19.662 22.580 -44.515 1.00 39.88 401 ALA A CA 1
ATOM 3021 C C . ALA A 1 401 ? 19.328 21.416 -43.563 1.00 39.88 401 ALA A C 1
ATOM 3023 O O . ALA A 1 401 ? 18.423 20.636 -43.847 1.00 39.88 401 ALA A O 1
ATOM 3024 N N . ILE A 1 402 ? 20.035 21.282 -42.435 1.00 40.38 402 ILE A N 1
ATOM 3025 C CA . ILE A 1 402 ? 19.720 20.308 -41.373 1.00 40.38 402 ILE A CA 1
ATOM 3026 C C . ILE A 1 402 ? 18.474 20.742 -40.577 1.00 40.38 402 ILE A C 1
ATOM 3028 O O . ILE A 1 402 ? 17.679 19.888 -40.175 1.00 40.38 402 ILE A O 1
ATOM 3032 N N . GLU A 1 403 ? 18.290 22.049 -40.378 1.00 40.28 403 GLU A N 1
ATOM 3033 C CA . GLU A 1 403 ? 17.099 22.656 -39.772 1.00 40.28 403 GLU A CA 1
ATOM 3034 C C . GLU A 1 403 ? 15.872 22.559 -40.706 1.00 40.28 403 GLU A C 1
ATOM 3036 O O . GLU A 1 403 ? 14.817 22.101 -40.270 1.00 40.28 403 GLU A O 1
ATOM 3041 N N . ASP A 1 404 ? 16.025 22.849 -42.001 1.00 38.50 404 ASP A N 1
ATOM 3042 C CA . ASP A 1 404 ? 14.973 22.780 -43.029 1.00 38.50 404 ASP A CA 1
ATOM 3043 C C . ASP A 1 404 ? 14.604 21.336 -43.416 1.00 38.50 404 ASP A C 1
ATOM 3045 O O . ASP A 1 404 ? 13.464 21.061 -43.791 1.00 38.50 404 ASP A O 1
ATOM 3049 N N . ALA A 1 405 ? 15.531 20.376 -43.281 1.00 38.78 405 ALA A N 1
ATOM 3050 C CA . ALA A 1 405 ? 15.257 18.947 -43.473 1.00 38.78 405 ALA A CA 1
ATOM 3051 C C . ALA A 1 405 ? 14.472 18.305 -42.308 1.00 38.78 405 ALA A C 1
ATOM 3053 O O . ALA A 1 405 ? 14.202 17.104 -42.345 1.00 38.78 405 ALA A O 1
ATOM 3054 N N . GLY A 1 406 ? 14.114 19.068 -41.266 1.00 33.47 406 GLY A N 1
ATOM 3055 C CA . GLY A 1 406 ? 13.244 18.614 -40.175 1.00 33.47 406 GLY A CA 1
ATOM 3056 C C . GLY A 1 406 ? 13.845 17.543 -39.254 1.00 33.47 406 GLY A C 1
ATOM 3057 O O . GLY A 1 406 ? 13.134 16.971 -38.432 1.00 33.47 406 GLY A O 1
ATOM 3058 N N . LEU A 1 407 ? 15.149 17.263 -39.348 1.00 36.88 407 LEU A N 1
ATOM 3059 C CA . LEU A 1 407 ? 15.811 16.175 -38.609 1.00 36.88 407 LEU A CA 1
ATOM 3060 C C . LEU A 1 407 ? 16.283 16.581 -37.202 1.00 36.88 407 LEU A C 1
ATOM 3062 O O . LEU A 1 407 ? 16.561 15.716 -36.372 1.00 36.88 407 LEU A O 1
ATOM 3066 N N . ALA A 1 408 ? 16.344 17.882 -36.907 1.00 32.75 408 ALA A N 1
ATOM 3067 C CA . ALA A 1 408 ? 16.688 18.401 -35.582 1.00 32.75 408 ALA A CA 1
ATOM 3068 C C . ALA A 1 408 ? 15.489 18.447 -34.608 1.00 32.75 408 ALA A C 1
ATOM 3070 O O . ALA A 1 408 ? 15.683 18.524 -33.393 1.00 32.75 408 ALA A O 1
ATOM 3071 N N . TRP A 1 409 ? 14.248 18.370 -35.104 1.00 30.39 409 TRP A N 1
ATOM 3072 C CA . TRP A 1 409 ? 13.056 18.644 -34.290 1.00 30.39 409 TRP A CA 1
ATOM 3073 C C . TRP A 1 409 ? 12.405 17.431 -33.617 1.00 30.39 409 TRP A C 1
ATOM 3075 O O . TRP A 1 409 ? 11.609 17.623 -32.703 1.00 30.39 409 TRP A O 1
ATOM 3085 N N . GLU A 1 410 ? 12.802 16.194 -33.926 1.00 33.09 410 GLU A N 1
ATOM 3086 C CA . GLU A 1 410 ? 12.282 15.022 -33.193 1.00 33.09 410 GLU A CA 1
ATOM 3087 C C . GLU A 1 410 ? 12.992 14.750 -31.852 1.00 33.09 410 GLU A C 1
ATOM 3089 O O . GLU A 1 410 ? 12.571 13.875 -31.095 1.00 33.09 410 GLU A O 1
ATOM 3094 N N . MET A 1 411 ? 14.064 15.4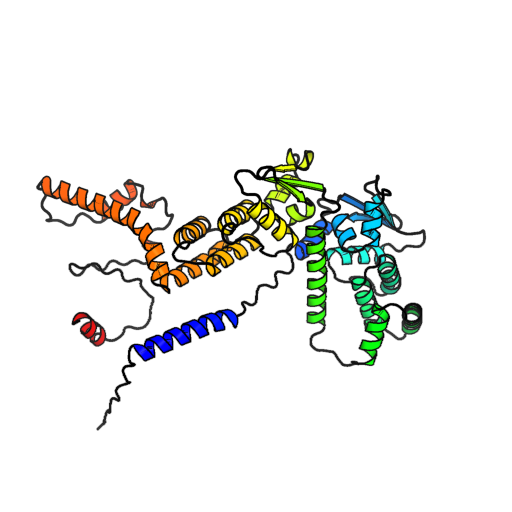84 -31.518 1.00 33.53 411 MET A N 1
ATOM 3095 C CA . MET A 1 411 ? 14.869 15.219 -30.313 1.00 33.53 411 MET A CA 1
ATOM 3096 C C . MET A 1 411 ? 14.907 16.345 -29.275 1.00 33.53 411 MET A C 1
ATOM 3098 O O . MET A 1 411 ? 15.516 16.139 -28.230 1.00 33.53 411 MET A O 1
ATOM 3102 N N . GLY A 1 412 ? 14.241 17.483 -29.504 1.00 31.77 412 GLY A N 1
ATOM 3103 C CA . GLY A 1 412 ? 13.959 18.494 -28.472 1.00 31.77 412 GLY A CA 1
ATOM 3104 C C . GLY A 1 412 ? 15.162 19.101 -27.733 1.00 31.77 412 GLY A C 1
ATOM 3105 O O . GLY A 1 412 ? 14.972 19.584 -26.623 1.00 31.77 412 GLY A O 1
ATOM 3106 N N . TRP A 1 413 ? 16.376 19.044 -28.290 1.00 33.22 413 TRP A N 1
ATOM 3107 C CA . TRP A 1 413 ? 17.595 19.621 -27.702 1.00 33.22 413 TRP A CA 1
ATOM 3108 C C . TRP A 1 413 ? 18.385 20.369 -28.779 1.00 33.22 413 TRP A C 1
ATOM 3110 O O . TRP A 1 413 ? 18.552 19.868 -29.894 1.00 33.22 413 TRP A O 1
ATOM 3120 N N . SER A 1 414 ? 18.898 21.554 -28.443 1.00 35.06 414 SER A N 1
ATOM 3121 C CA . SER A 1 414 ? 19.788 22.327 -29.320 1.00 35.06 414 SER A CA 1
ATOM 3122 C C . SER A 1 414 ? 21.202 21.735 -29.304 1.00 35.06 414 SER A C 1
ATOM 3124 O O . SER A 1 414 ? 21.696 21.321 -28.258 1.00 35.06 414 SER A O 1
ATOM 3126 N N . ILE A 1 415 ? 21.915 21.774 -30.437 1.00 33.97 415 ILE A N 1
ATOM 3127 C CA . ILE A 1 415 ? 23.347 21.416 -30.543 1.00 33.97 415 ILE A CA 1
ATOM 3128 C C . ILE A 1 415 ? 24.207 22.169 -29.502 1.00 33.97 415 ILE A C 1
ATOM 3130 O O . ILE A 1 415 ? 25.226 21.651 -29.045 1.00 33.97 415 ILE A O 1
ATOM 3134 N N . LYS A 1 416 ? 23.766 23.352 -29.044 1.00 34.44 416 LYS A N 1
ATOM 3135 C CA . LYS A 1 416 ? 24.414 24.109 -27.958 1.00 34.44 416 LYS A CA 1
ATOM 3136 C C . LYS A 1 416 ? 24.309 23.450 -26.576 1.00 34.44 416 LYS A C 1
ATOM 3138 O O . LYS A 1 416 ? 25.190 23.660 -25.750 1.00 34.44 416 LYS A O 1
ATOM 3143 N N . GLU A 1 417 ? 23.280 22.649 -26.316 1.00 36.00 417 GLU A N 1
ATOM 3144 C CA . GLU A 1 417 ? 23.043 22.001 -25.014 1.00 36.00 417 GLU A CA 1
ATOM 3145 C C . GLU A 1 417 ? 23.822 20.686 -24.858 1.00 36.00 417 GLU A C 1
ATOM 3147 O O . GLU A 1 417 ? 24.014 20.209 -23.742 1.00 36.00 417 GLU A O 1
ATOM 3152 N N . MET A 1 418 ? 24.333 20.125 -25.961 1.00 31.72 418 MET A N 1
ATOM 3153 C CA . MET A 1 418 ? 25.163 18.912 -25.956 1.00 31.72 418 MET A CA 1
ATOM 3154 C C . MET A 1 418 ? 26.648 19.174 -25.647 1.00 31.72 418 MET A C 1
ATOM 3156 O O . MET A 1 418 ? 27.422 18.224 -25.555 1.00 31.72 418 MET A O 1
ATOM 3160 N N . GLY A 1 419 ? 27.064 20.437 -25.480 1.00 28.69 419 GLY A N 1
ATOM 3161 C CA . GLY A 1 419 ? 28.435 20.788 -25.083 1.00 28.69 419 GLY A CA 1
ATOM 3162 C C . GLY A 1 419 ? 29.526 20.334 -26.064 1.00 28.69 419 GLY A C 1
ATOM 3163 O O . GLY A 1 419 ? 30.674 20.176 -25.665 1.00 28.69 419 GLY A O 1
ATOM 3164 N N . CYS A 1 420 ? 29.193 20.094 -27.335 1.00 31.62 420 CYS A N 1
ATOM 3165 C CA . CYS A 1 420 ? 30.162 19.670 -28.343 1.00 31.62 420 CYS A CA 1
ATOM 3166 C C . CYS A 1 420 ? 30.822 20.889 -29.002 1.00 31.62 420 CYS A C 1
ATOM 3168 O O . CYS A 1 420 ? 30.194 21.585 -29.797 1.00 31.62 420 CYS A O 1
ATOM 3170 N N . SER A 1 421 ? 32.100 21.128 -28.718 1.00 29.62 421 SER A N 1
ATOM 3171 C CA . SER A 1 421 ? 32.954 22.010 -29.519 1.00 29.62 421 SER A CA 1
ATOM 3172 C C . SER A 1 421 ? 33.779 21.169 -30.499 1.00 29.62 421 SER A C 1
ATOM 3174 O O . SER A 1 421 ? 34.620 20.365 -30.105 1.00 29.62 421 SER A O 1
ATOM 3176 N N . PHE A 1 422 ? 33.526 21.343 -31.800 1.00 31.09 422 PHE A N 1
ATOM 3177 C CA . PHE A 1 422 ? 34.349 20.767 -32.864 1.00 31.09 422 PHE A CA 1
ATOM 3178 C C . PHE A 1 422 ? 35.594 21.637 -33.054 1.00 31.09 422 PHE A C 1
ATOM 3180 O O . PHE A 1 422 ? 35.494 22.761 -33.541 1.00 31.09 422 PHE A O 1
ATOM 3187 N N . PHE A 1 423 ? 36.766 21.126 -32.681 1.00 27.22 423 PHE A N 1
ATOM 3188 C CA . PHE A 1 423 ? 38.034 21.731 -33.084 1.00 27.22 423 PHE A CA 1
ATOM 3189 C C . PHE A 1 423 ? 38.481 21.101 -34.401 1.00 27.22 423 PHE A C 1
ATOM 3191 O O . PHE A 1 423 ? 38.785 19.911 -34.464 1.00 27.22 423 PHE A O 1
ATOM 3198 N N . ALA A 1 424 ? 38.483 21.904 -35.460 1.00 28.02 424 ALA A N 1
ATOM 3199 C CA . ALA A 1 424 ? 39.053 21.528 -36.739 1.00 28.02 424 ALA A CA 1
ATOM 3200 C C . ALA A 1 424 ? 40.544 21.877 -36.729 1.00 28.02 424 ALA A C 1
ATOM 3202 O O . ALA A 1 424 ? 40.893 23.035 -36.904 1.00 28.02 424 ALA A O 1
ATOM 3203 N N . ASP A 1 425 ? 41.399 20.875 -36.532 1.00 25.28 425 ASP A N 1
ATOM 3204 C CA . ASP A 1 425 ? 42.791 20.921 -36.983 1.00 25.28 425 ASP A CA 1
ATOM 3205 C C . ASP A 1 425 ? 43.241 19.499 -37.366 1.00 25.28 425 ASP A C 1
ATOM 3207 O O . ASP A 1 425 ? 43.581 18.672 -36.521 1.00 25.28 425 ASP A O 1
ATOM 3211 N N . GLY A 1 426 ? 43.220 19.207 -38.673 1.00 30.25 426 GLY A N 1
ATOM 3212 C CA . GLY A 1 426 ? 43.761 17.977 -39.272 1.00 30.25 426 GLY A CA 1
ATOM 3213 C C . GLY A 1 426 ? 42.741 16.874 -39.627 1.00 30.25 426 GLY A C 1
ATOM 3214 O O . GLY A 1 426 ? 41.599 16.898 -39.173 1.00 30.25 426 GLY A O 1
ATOM 3215 N N . PRO A 1 427 ? 43.130 15.888 -40.469 1.00 28.36 427 PRO A N 1
ATOM 3216 C CA . PRO A 1 427 ? 42.210 15.031 -41.232 1.00 28.36 427 PRO A CA 1
ATOM 3217 C C . PRO A 1 427 ? 41.599 13.861 -40.438 1.00 28.36 427 PRO A C 1
ATOM 3219 O O . PRO A 1 427 ? 41.138 12.888 -41.031 1.00 28.36 427 PRO A O 1
ATOM 3222 N N . VAL A 1 428 ? 41.581 13.922 -39.105 1.00 27.23 428 VAL A N 1
ATOM 3223 C CA . VAL A 1 428 ? 41.008 12.866 -38.259 1.00 27.23 428 VAL A CA 1
ATOM 3224 C C . VAL A 1 428 ? 40.122 13.505 -37.194 1.00 27.23 428 VAL A C 1
ATOM 3226 O O . VAL A 1 428 ? 40.610 14.092 -36.233 1.00 27.23 428 VAL A O 1
ATOM 3229 N N . ALA A 1 429 ? 38.805 13.388 -37.364 1.00 27.70 429 ALA A N 1
ATOM 3230 C CA . ALA A 1 429 ? 37.835 13.822 -36.367 1.00 27.70 429 ALA A CA 1
ATOM 3231 C C . ALA A 1 429 ? 37.854 12.859 -35.166 1.00 27.70 429 ALA A C 1
ATOM 3233 O O . ALA A 1 429 ? 37.472 11.695 -35.289 1.00 27.70 429 ALA A O 1
ATOM 3234 N N . PHE A 1 430 ? 38.283 13.342 -33.999 1.00 25.72 430 PHE A N 1
ATOM 3235 C CA . PHE A 1 430 ? 38.142 12.626 -32.731 1.00 25.72 430 PHE A CA 1
ATOM 3236 C C . PHE A 1 430 ? 36.882 13.095 -31.995 1.00 25.72 430 PHE A C 1
ATOM 3238 O O . PHE A 1 430 ? 36.690 14.286 -31.769 1.00 25.72 430 PHE A O 1
ATOM 3245 N N . PHE A 1 431 ? 36.043 12.147 -31.566 1.00 26.25 431 PHE A N 1
ATOM 3246 C CA . PHE A 1 431 ? 34.987 12.400 -30.585 1.00 26.25 431 PHE A CA 1
ATOM 3247 C C . PHE A 1 431 ? 35.612 12.461 -29.187 1.00 26.25 431 PHE A C 1
ATOM 3249 O O . PHE A 1 431 ? 35.921 11.424 -28.600 1.00 26.25 431 PHE A O 1
ATOM 3256 N N . ALA A 1 432 ? 35.790 13.663 -28.644 1.00 26.44 432 ALA A N 1
ATOM 3257 C CA . ALA A 1 432 ? 36.092 13.853 -27.230 1.00 26.44 432 ALA A CA 1
ATOM 3258 C C . ALA A 1 432 ? 34.790 14.176 -26.483 1.00 26.44 432 ALA A C 1
ATOM 3260 O O . ALA A 1 432 ? 34.170 15.209 -26.718 1.00 26.44 432 ALA A O 1
ATOM 3261 N N . LEU A 1 433 ? 34.362 13.279 -25.590 1.00 26.31 433 LEU A N 1
ATOM 3262 C CA . LEU A 1 433 ? 33.394 13.625 -24.550 1.00 26.31 433 LEU A CA 1
ATOM 3263 C C . LEU A 1 433 ? 34.137 14.482 -23.526 1.00 26.31 433 LEU A C 1
ATOM 3265 O O . LEU A 1 433 ? 35.042 13.985 -22.855 1.00 26.31 433 LEU A O 1
ATOM 3269 N N . ASP A 1 434 ? 33.788 15.763 -23.446 1.00 27.89 434 ASP A N 1
ATOM 3270 C CA . ASP A 1 434 ? 34.392 16.711 -22.515 1.00 27.89 434 ASP A CA 1
ATOM 3271 C C . ASP A 1 434 ? 34.038 16.324 -21.071 1.00 27.89 434 ASP A C 1
ATOM 3273 O O . ASP A 1 434 ? 32.971 16.642 -20.543 1.00 27.89 434 ASP A O 1
ATOM 3277 N N . THR A 1 435 ? 34.924 15.579 -20.410 1.00 27.33 435 THR A N 1
ATOM 3278 C CA . THR A 1 435 ? 34.862 15.390 -18.962 1.00 27.33 435 THR A CA 1
ATOM 3279 C C . THR A 1 435 ? 35.560 16.565 -18.285 1.00 27.33 435 THR A C 1
ATOM 3281 O O . THR A 1 435 ? 36.681 16.418 -17.815 1.00 27.33 435 THR A O 1
ATOM 3284 N N . ASN A 1 436 ? 34.856 17.701 -18.265 1.00 31.20 436 ASN A N 1
ATOM 3285 C CA . ASN A 1 436 ? 34.935 18.850 -17.356 1.00 31.20 436 ASN A CA 1
ATOM 3286 C C . ASN A 1 436 ? 36.313 19.360 -16.904 1.00 31.20 436 ASN A C 1
ATOM 3288 O O . ASN A 1 436 ? 37.083 18.638 -16.286 1.00 31.20 436 ASN A O 1
ATOM 3292 N N . LYS A 1 437 ? 36.484 20.691 -16.977 1.00 30.30 437 LYS A N 1
ATOM 3293 C CA . LYS A 1 437 ? 37.106 21.553 -15.942 1.00 30.30 437 LYS A CA 1
ATOM 3294 C C . LYS A 1 437 ? 37.906 20.808 -14.849 1.00 30.30 437 LYS A C 1
ATOM 3296 O O . LYS A 1 437 ? 37.497 20.759 -13.692 1.00 30.30 437 LYS A O 1
ATOM 3301 N N . VAL A 1 438 ? 39.078 20.289 -15.195 1.00 29.20 438 VAL A N 1
ATOM 3302 C CA . VAL A 1 438 ? 40.132 19.911 -14.250 1.00 29.20 438 VAL A CA 1
ATOM 3303 C C . VAL A 1 438 ? 41.428 20.447 -14.839 1.00 29.20 438 VAL A C 1
ATOM 3305 O O . VAL A 1 438 ? 41.677 20.315 -16.035 1.00 29.20 438 VAL A O 1
ATOM 3308 N N . ALA A 1 439 ? 42.183 21.160 -14.006 1.00 31.75 439 ALA A N 1
ATOM 3309 C CA . ALA A 1 439 ? 43.352 21.949 -14.368 1.00 31.75 439 ALA A CA 1
ATOM 3310 C C . ALA A 1 439 ? 44.280 21.252 -15.382 1.00 31.75 439 ALA A C 1
ATOM 3312 O O . ALA A 1 439 ? 44.602 20.073 -15.245 1.00 31.75 439 ALA A O 1
ATOM 3313 N N . ALA A 1 440 ? 44.707 22.019 -16.388 1.00 29.25 440 ALA A N 1
ATOM 3314 C CA . ALA A 1 440 ? 45.544 21.576 -17.496 1.00 29.25 440 ALA A CA 1
ATOM 3315 C C . ALA A 1 440 ? 46.767 20.754 -17.032 1.00 29.25 440 ALA A C 1
ATOM 3317 O O . ALA A 1 440 ? 47.568 21.265 -16.242 1.00 29.25 440 ALA A O 1
ATOM 3318 N N . PRO A 1 441 ? 46.994 19.536 -17.559 1.00 27.52 441 PRO A N 1
ATOM 3319 C CA . PRO A 1 441 ? 48.310 18.928 -17.502 1.00 27.52 441 PRO A CA 1
ATOM 3320 C C . PRO A 1 441 ? 49.221 19.629 -18.518 1.00 27.52 441 PRO A C 1
ATOM 3322 O O . PRO A 1 441 ? 48.810 19.991 -19.622 1.00 27.52 441 PRO A O 1
ATOM 3325 N N . SER A 1 442 ? 50.468 19.862 -18.121 1.00 34.12 442 SER A N 1
ATOM 3326 C CA . SER A 1 442 ? 51.470 20.581 -18.906 1.00 34.12 442 SER A CA 1
ATOM 3327 C C . SER A 1 442 ? 51.680 19.958 -20.294 1.00 34.12 442 SER A C 1
ATOM 3329 O O . SER A 1 442 ? 51.631 18.739 -20.475 1.00 34.12 442 SER A O 1
ATOM 3331 N N . LYS A 1 443 ? 51.969 20.820 -21.282 1.00 35.19 443 LYS A N 1
ATOM 3332 C CA . LYS A 1 443 ? 52.158 20.514 -22.718 1.00 35.19 443 LYS A CA 1
ATOM 3333 C C . LYS A 1 443 ? 53.076 19.316 -23.037 1.00 35.19 443 LYS A C 1
ATOM 3335 O O . LYS A 1 443 ? 53.039 18.812 -24.153 1.00 35.19 443 LYS A O 1
ATOM 3340 N N . GLN A 1 444 ? 53.877 18.837 -22.086 1.00 31.58 444 GLN A N 1
ATOM 3341 C CA . GLN A 1 444 ? 54.744 17.671 -22.259 1.00 31.58 444 GLN A CA 1
ATOM 3342 C C . GLN A 1 444 ? 53.996 16.328 -22.299 1.00 31.58 444 GLN A C 1
ATOM 3344 O O . GLN A 1 444 ? 54.462 15.414 -22.974 1.00 31.58 444 GLN A O 1
ATOM 3349 N N . LEU A 1 445 ? 52.838 16.195 -21.641 1.00 30.83 445 LEU A N 1
ATOM 3350 C CA . LEU A 1 445 ? 52.102 14.919 -21.593 1.00 30.83 445 LEU A CA 1
ATOM 3351 C C . LEU A 1 445 ? 51.294 14.659 -22.876 1.00 30.83 445 LEU A C 1
ATOM 3353 O O . LEU A 1 445 ? 51.196 13.520 -23.326 1.00 30.83 445 LEU A O 1
ATOM 3357 N N . ALA A 1 446 ? 50.802 15.723 -23.519 1.00 34.03 446 ALA A N 1
ATOM 3358 C CA . ALA A 1 446 ? 50.122 15.640 -24.813 1.00 34.03 446 ALA A CA 1
ATOM 3359 C C . ALA A 1 446 ? 51.076 15.214 -25.947 1.00 34.03 446 ALA A C 1
ATOM 3361 O O . ALA A 1 446 ? 50.692 14.449 -26.828 1.00 34.03 446 ALA A O 1
ATOM 3362 N N . ALA A 1 447 ? 52.345 15.635 -25.889 1.00 35.34 447 ALA A N 1
ATOM 3363 C CA . ALA A 1 447 ? 53.351 15.264 -26.886 1.00 35.34 447 ALA A CA 1
ATOM 3364 C C . ALA A 1 447 ? 53.759 13.779 -26.816 1.00 35.34 447 ALA A C 1
ATOM 3366 O O . ALA A 1 447 ? 54.119 13.199 -27.836 1.00 35.34 447 ALA A O 1
ATOM 3367 N N . GLN A 1 448 ? 53.675 13.139 -25.642 1.00 31.66 448 GLN A N 1
ATOM 3368 C CA . GLN A 1 448 ? 54.009 11.715 -25.499 1.00 31.66 448 GLN A CA 1
ATOM 3369 C C . GLN A 1 448 ? 52.915 10.770 -26.012 1.00 31.66 448 GLN A C 1
ATOM 3371 O O . GLN A 1 448 ? 53.234 9.654 -26.415 1.00 31.66 448 GLN A O 1
ATOM 3376 N N . PHE A 1 449 ? 51.649 11.199 -26.034 1.00 31.92 449 PHE A N 1
ATOM 3377 C CA . PHE A 1 449 ? 50.548 10.389 -26.570 1.00 31.92 449 PHE A CA 1
ATOM 3378 C C . PHE A 1 449 ? 50.395 10.491 -28.090 1.00 31.92 449 PHE A C 1
ATOM 3380 O O . PHE A 1 449 ? 49.892 9.556 -28.693 1.00 31.92 449 PHE A O 1
ATOM 3387 N N . ALA A 1 450 ? 50.869 11.571 -28.717 1.00 34.12 450 ALA A N 1
ATOM 3388 C CA . ALA A 1 450 ? 50.821 11.731 -30.173 1.00 34.12 450 ALA A CA 1
ATOM 3389 C C . ALA A 1 450 ? 51.884 10.904 -30.934 1.00 34.12 450 ALA A C 1
ATOM 3391 O O . ALA A 1 450 ? 51.837 10.832 -32.158 1.00 34.12 450 ALA A O 1
ATOM 3392 N N . ALA A 1 451 ? 52.855 10.303 -30.233 1.00 31.78 451 ALA A N 1
ATOM 3393 C CA . ALA A 1 451 ? 53.959 9.543 -30.832 1.00 31.78 451 ALA A CA 1
ATOM 3394 C C . ALA A 1 451 ? 53.806 8.006 -30.735 1.00 31.78 451 ALA A C 1
ATOM 3396 O O . ALA A 1 451 ? 54.749 7.277 -31.046 1.00 31.78 451 ALA A O 1
ATOM 3397 N N . LYS A 1 452 ? 52.645 7.504 -30.305 1.00 30.17 452 LYS A N 1
ATOM 3398 C CA . LYS A 1 452 ? 52.240 6.091 -30.375 1.00 30.17 452 LYS A CA 1
ATOM 3399 C C . LYS A 1 452 ? 50.925 5.990 -31.123 1.00 30.17 452 LYS A C 1
ATOM 3401 O O . LYS A 1 452 ? 50.739 4.947 -31.784 1.00 30.17 452 LYS A O 1
#

Mean predicted aligned error: 16.02 Å

pLDDT: mean 71.16, std 24.54, range [25.28, 98.12]